Protein AF-A0A6S7H1S4-F1 (afdb_monomer_lite)

Secondary structure (DSSP, 8-state):
------HHHHHHHHHTTSTTHHHHHHHHHHHHHHHHS--EEEEETTEEEEEEEEHHHHHHHHHHHHHH-TTTTTS--HHHHHHHHHHHHHTTSEEESS-SS----SSS-EEEETT----S--------------------PPPHHHHHHHHHHHHHHHHHHHS--S--HHHHHHHHTTTT-SSSS-----HHHHHHHHHHHHHHHHHHHH---HHHHHHHHHHHHHHHHHHHSPPPB-GGG-------SSHHHHHHHHHHHHHHBSS-SS-GGGHHHHHHHHHHHHTT-HHHHHHHHHHHHHHS-HHHHHHHHHHHHHHHHHHHTT--SSTTS-HHHHHHHHHHHHHS---TT--HHHHHHHHHHHHHHHHHHTSPPHHHHHHHHHHHHHHHTT---------S----HHHHHHHHHHHHHHHHHHHHHHHHH-SSS-HHHHHHHHHHHHHH-HHHHHHH-TTS--

InterPro domains:
  IPR000591 DEP domain [PF00610] (37-113)
  IPR000591 DEP domain [PS50186] (33-115)
  IPR000591 DEP domain [SM00049] (33-115)
  IPR008936 Rho GTPase activation protein [SSF48350] (250-321)
  IPR036388 Winged helix-like DNA-binding domain superfamily [G3DSA:1.10.10.10] (14-114)
  IPR036390 Winged helix DNA-binding domain superfamily [SSF46785] (22-115)
  IPR060079 Target of ERK kinase mpk-1-like, C-terminal domain [PF27581] (420-462)

pLDDT: mean 74.38, std 17.85, range [24.88, 97.69]

Radius of gyration: 31.13 Å; chains: 1; bounding box: 79×75×87 Å

Foldseek 3Di:
DDDPDPPVVVVVVVLVPDPCNPVVVLVVLLVQLVVQFDFAWDADPNDIDGRKGFLLSSLVSSLVVQCPDPVRNPDDDSVNSQVVVQVCLVVQQKAFPPDNDDGRDNDRTIIHGRPDDDDDDDDDDDDDDDDDDDPPPPPPPQDPVNLLVLLLVLLLLVLCVLFVDPDDPLVVVVLPPPPPPPDDDPPPPPVQVLVLLVVVLVLLVVVLVPDPDPLVNQLSVLLSLLSVLCNVPNAAFDPPLPLDLPDDSDPLSSLVSSLSRLVGHPAALQGPSCQSSLLRLLVCVVVVVLVSSLSSLLSSLSSGDPSSSSNLLSLLSSLLSCLVVVPANDPPDNRNQRSQVSNLCRHHPDDPSADPVSSSSSSVSCSVCSVPSNDRDPVSVVLSVVQVVCVSVVHPPRPDSDPDDDDDPVVVVVCVVVVVLVVLLVVLVCLVPDPPDDPVRSVVVLVVCCVPPVPSSCVVVVVSDD

Organism: Paramuricea clavata (NCBI:txid317549)

Structure (mmCIF, N/CA/C/O backbone):
data_AF-A0A6S7H1S4-F1
#
_entry.id   AF-A0A6S7H1S4-F1
#
loop_
_atom_site.group_PDB
_atom_site.id
_atom_site.type_symbol
_atom_site.label_atom_id
_atom_site.label_alt_id
_atom_site.label_comp_id
_atom_site.label_asym_id
_atom_site.label_entity_id
_atom_site.label_seq_id
_atom_site.pdbx_PDB_ins_code
_atom_site.Cartn_x
_atom_site.Cartn_y
_atom_site.Cartn_z
_atom_site.occupancy
_atom_site.B_iso_or_equiv
_atom_site.auth_seq_id
_atom_site.auth_comp_id
_atom_site.auth_asym_id
_atom_site.auth_atom_id
_atom_site.pdbx_PDB_model_num
ATOM 1 N N . MET A 1 1 ? -15.633 29.910 57.382 1.00 31.27 1 MET A N 1
ATOM 2 C CA . MET A 1 1 ? -15.256 28.489 57.236 1.00 31.27 1 MET A CA 1
ATOM 3 C C . MET A 1 1 ? -14.964 28.257 55.763 1.00 31.27 1 MET A C 1
ATOM 5 O O . MET A 1 1 ? -15.892 28.040 55.003 1.00 31.27 1 MET A O 1
ATOM 9 N N . ASN A 1 2 ? -13.704 28.421 55.352 1.00 28.58 2 ASN A N 1
ATOM 10 C CA . ASN A 1 2 ? -13.271 28.156 53.980 1.00 28.58 2 ASN A CA 1
ATOM 11 C C . ASN A 1 2 ? -12.694 26.744 53.957 1.00 28.58 2 ASN A C 1
ATOM 13 O O . ASN A 1 2 ? -11.618 26.508 54.503 1.00 28.58 2 ASN A O 1
ATOM 17 N N . THR A 1 3 ? -13.440 25.802 53.391 1.00 30.80 3 THR A N 1
ATOM 18 C CA . THR A 1 3 ? -12.930 24.469 53.067 1.00 30.80 3 THR A CA 1
ATOM 19 C C . THR A 1 3 ? -11.805 24.604 52.035 1.00 30.80 3 THR A C 1
ATOM 21 O O . THR A 1 3 ? -11.976 25.364 51.077 1.00 30.80 3 THR A O 1
ATOM 24 N N . PRO A 1 4 ? -10.663 23.913 52.196 1.00 31.72 4 PRO A N 1
ATOM 25 C CA . PRO A 1 4 ? -9.605 23.946 51.201 1.00 31.72 4 PRO A CA 1
ATOM 26 C C . PRO A 1 4 ? -10.119 23.266 49.932 1.00 31.72 4 PRO A C 1
ATOM 28 O O . PRO A 1 4 ? -10.542 22.113 49.962 1.00 31.72 4 PRO A O 1
ATOM 31 N N . PHE A 1 5 ? -10.122 24.017 48.837 1.00 33.69 5 PHE A N 1
ATOM 32 C CA . PHE A 1 5 ? -10.412 23.525 47.498 1.00 33.69 5 PHE A CA 1
ATOM 33 C C . PHE A 1 5 ? -9.328 22.493 47.144 1.00 33.69 5 PHE A C 1
ATOM 35 O O . PHE A 1 5 ? -8.150 22.839 47.055 1.00 33.69 5 PHE A O 1
ATOM 42 N N . ASP A 1 6 ? -9.710 21.217 47.061 1.00 39.22 6 ASP A N 1
ATOM 43 C CA . ASP A 1 6 ? -8.804 20.091 46.823 1.00 39.22 6 ASP A CA 1
ATOM 44 C C . ASP A 1 6 ? -8.319 20.115 45.366 1.00 39.22 6 ASP A C 1
ATOM 46 O O . ASP A 1 6 ? -8.936 19.539 44.467 1.00 39.22 6 ASP A O 1
ATOM 50 N N . SER A 1 7 ? -7.194 20.795 45.136 1.00 43.09 7 SER A N 1
ATOM 51 C CA . SER A 1 7 ? -6.472 20.872 43.857 1.00 43.09 7 SER A CA 1
ATOM 52 C C . SER A 1 7 ? -6.140 19.496 43.260 1.00 43.09 7 SER A C 1
ATOM 54 O O . SER A 1 7 ? -5.906 19.379 42.056 1.00 43.09 7 SER A O 1
ATOM 56 N N . SER A 1 8 ? -6.193 18.432 44.067 1.00 45.12 8 SER A N 1
ATOM 57 C CA . SER A 1 8 ? -6.012 17.048 43.626 1.00 45.12 8 SER A CA 1
ATOM 58 C C . SER A 1 8 ? -7.204 16.517 42.819 1.00 45.12 8 SER A C 1
ATOM 60 O O . SER A 1 8 ? -7.021 15.645 41.971 1.00 45.12 8 SER A O 1
ATOM 62 N N . GLN A 1 9 ? -8.431 16.997 43.059 1.00 39.00 9 GLN A N 1
ATOM 63 C CA . GLN A 1 9 ? -9.622 16.555 42.314 1.00 39.00 9 GLN A CA 1
ATOM 64 C C . GLN A 1 9 ? -9.704 17.181 40.921 1.00 39.00 9 GLN A C 1
ATOM 66 O O . GLN A 1 9 ? -10.075 16.500 39.965 1.00 39.00 9 GLN A O 1
ATOM 71 N N . GLU A 1 10 ? -9.304 18.443 40.791 1.00 45.53 10 GLU A N 1
ATOM 72 C CA . GLU A 1 10 ? -9.284 19.160 39.514 1.00 45.53 10 GLU A CA 1
ATOM 73 C C . GLU A 1 10 ? -8.187 18.602 38.590 1.00 45.53 10 GLU A C 1
ATOM 75 O O . GLU A 1 10 ? -8.456 18.297 37.429 1.00 45.53 10 GLU A O 1
ATOM 80 N N . TYR A 1 11 ? -7.005 18.302 39.148 1.00 44.09 11 TYR A N 1
ATOM 81 C CA . TYR A 1 11 ? -5.915 17.600 38.456 1.00 44.09 11 TYR A CA 1
ATOM 82 C C . TYR A 1 11 ? -6.306 16.174 38.016 1.00 44.09 11 TYR A C 1
ATOM 84 O O . TYR A 1 11 ? -5.974 15.723 36.920 1.00 44.09 11 TYR A O 1
ATOM 92 N N . ARG A 1 12 ? -7.099 15.456 38.826 1.00 42.56 12 ARG A N 1
ATOM 93 C CA . ARG A 1 12 ? -7.665 14.145 38.447 1.00 42.56 12 ARG A CA 1
ATOM 94 C C . ARG A 1 12 ? -8.682 14.242 37.308 1.00 42.56 12 ARG A C 1
ATOM 96 O O . ARG A 1 12 ? -8.802 13.298 36.527 1.00 42.56 12 ARG A O 1
ATOM 103 N N . ALA A 1 13 ? -9.431 15.339 37.222 1.00 44.25 13 ALA A N 1
ATOM 104 C CA . ALA A 1 13 ? -10.415 15.555 36.166 1.00 44.25 13 ALA A CA 1
ATOM 105 C C . ALA A 1 13 ? -9.758 15.931 34.827 1.00 44.25 13 ALA A C 1
ATOM 107 O O . ALA A 1 13 ? -10.252 15.514 33.779 1.00 44.25 13 ALA A O 1
ATOM 108 N N . THR A 1 14 ? -8.634 16.653 34.850 1.00 47.41 14 THR A N 1
ATOM 109 C CA . THR A 1 14 ? -7.841 16.969 33.651 1.00 47.41 14 THR A CA 1
ATOM 110 C C . THR A 1 14 ? -7.070 15.749 33.141 1.00 47.41 14 THR A C 1
ATOM 112 O O . THR A 1 14 ? -7.186 15.423 31.963 1.00 47.41 14 THR A O 1
ATOM 115 N N . LEU A 1 15 ? -6.424 14.974 34.022 1.00 44.44 15 LEU A N 1
ATOM 116 C CA . LEU A 1 15 ? -5.721 13.731 33.652 1.00 44.44 15 LEU A CA 1
ATOM 117 C C . LEU A 1 15 ? -6.637 12.638 33.076 1.00 44.44 15 LEU A C 1
ATOM 119 O O . LEU A 1 15 ? -6.190 11.814 32.284 1.00 44.44 15 LEU A O 1
ATOM 123 N N . ARG A 1 16 ? -7.922 12.599 33.465 1.00 45.22 16 ARG A N 1
ATOM 124 C CA . ARG A 1 16 ? -8.913 11.677 32.871 1.00 45.22 16 ARG A CA 1
ATOM 125 C C . ARG A 1 16 ? -9.392 12.105 31.482 1.00 45.22 16 ARG A C 1
ATOM 127 O O . ARG A 1 16 ? -9.986 11.285 30.789 1.00 45.22 16 ARG A O 1
ATOM 134 N N . ARG A 1 17 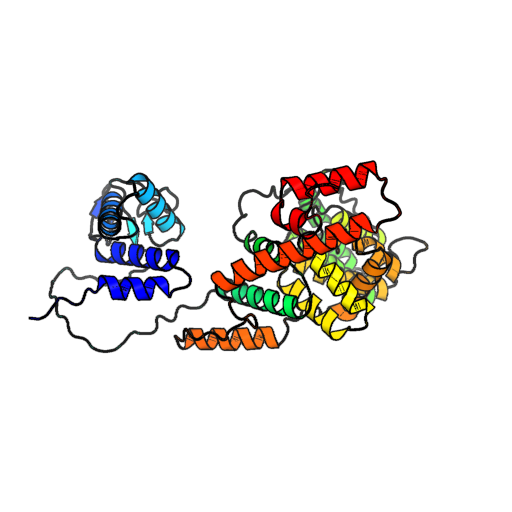? -9.204 13.373 31.103 1.00 47.22 17 ARG A N 1
ATOM 135 C CA . ARG A 1 17 ? -9.656 13.932 29.817 1.00 47.22 17 ARG A CA 1
ATOM 136 C C . ARG A 1 17 ? -8.589 13.871 28.724 1.00 47.22 17 ARG A C 1
ATOM 138 O O . ARG A 1 17 ? -8.938 13.977 27.553 1.00 47.22 17 ARG A O 1
ATOM 145 N N . GLU A 1 18 ? -7.323 13.679 29.078 1.00 47.03 18 GLU A N 1
ATOM 146 C CA . GLU A 1 18 ? -6.232 13.571 28.109 1.00 47.03 18 GLU A CA 1
ATOM 147 C C . GLU A 1 18 ? -6.118 12.142 27.558 1.00 47.03 18 GLU A C 1
ATOM 149 O O . GLU A 1 18 ? -6.022 11.172 28.309 1.00 47.03 18 GLU A O 1
ATOM 154 N N . LYS A 1 19 ? -6.105 12.007 26.224 1.00 43.81 19 LYS A N 1
ATOM 155 C CA . LYS A 1 19 ? -6.028 10.717 25.510 1.00 43.81 19 LYS A CA 1
ATOM 156 C C . LYS A 1 19 ? -4.747 9.910 25.803 1.00 43.81 19 LYS A C 1
ATOM 158 O O . LYS A 1 19 ? -4.710 8.728 25.490 1.00 43.81 19 LYS A O 1
ATOM 163 N N . PHE A 1 20 ? -3.732 10.506 26.442 1.00 57.03 20 PHE A N 1
ATOM 164 C CA . PHE A 1 20 ? -2.416 9.895 26.669 1.00 57.03 20 PHE A CA 1
ATOM 165 C C . PHE A 1 20 ? -1.911 10.098 28.107 1.00 57.03 20 PHE A C 1
ATOM 167 O O . PHE A 1 20 ? -0.898 10.754 28.351 1.00 57.03 20 PHE A O 1
ATOM 174 N N . LYS A 1 21 ? -2.614 9.503 29.079 1.00 63.84 21 LYS A N 1
ATOM 175 C CA . LYS A 1 21 ? -2.286 9.577 30.518 1.00 63.84 21 LYS A CA 1
ATOM 176 C C . LYS A 1 21 ? -0.815 9.247 30.833 1.00 63.84 21 LYS A C 1
ATOM 178 O O . LYS A 1 21 ? -0.208 9.895 31.681 1.00 63.84 21 LYS A O 1
ATOM 183 N N . ALA A 1 22 ? -0.232 8.260 30.149 1.00 64.88 22 ALA A N 1
ATOM 184 C CA . ALA A 1 22 ? 1.168 7.873 30.337 1.00 64.88 22 ALA A CA 1
ATOM 185 C C . ALA A 1 22 ? 2.150 8.983 29.911 1.00 64.88 22 ALA A C 1
ATOM 187 O O . ALA A 1 22 ? 3.121 9.248 30.616 1.00 64.88 22 ALA A O 1
ATOM 188 N N . THR A 1 23 ? 1.862 9.680 28.809 1.00 66.44 23 THR A N 1
ATOM 189 C CA . THR A 1 23 ? 2.679 10.788 28.290 1.00 66.44 23 THR A CA 1
ATOM 190 C C . THR A 1 23 ? 2.616 12.018 29.196 1.00 66.44 23 THR A C 1
ATOM 192 O O . THR A 1 23 ? 3.629 12.683 29.403 1.00 66.44 23 THR A O 1
ATOM 195 N N . ALA A 1 24 ? 1.454 12.303 29.791 1.00 65.69 24 ALA A N 1
ATOM 196 C CA . ALA A 1 24 ? 1.311 13.375 30.778 1.00 65.69 24 ALA A CA 1
ATOM 197 C C . ALA A 1 24 ? 2.173 13.111 32.026 1.00 65.69 24 ALA A C 1
ATOM 199 O O . ALA A 1 24 ? 2.967 13.960 32.429 1.00 65.69 24 ALA A O 1
ATOM 200 N N . ILE A 1 25 ? 2.102 11.890 32.568 1.00 72.44 25 ILE A N 1
ATOM 201 C CA . ILE A 1 25 ? 2.924 11.456 33.709 1.00 72.44 25 ILE A CA 1
ATOM 202 C C . ILE A 1 25 ? 4.421 11.514 33.364 1.00 72.44 25 ILE A C 1
ATOM 204 O O . ILE A 1 25 ? 5.224 11.975 34.173 1.00 72.44 25 ILE A O 1
ATOM 208 N N . TRP A 1 26 ? 4.804 11.087 32.157 1.00 75.94 26 TRP A N 1
ATOM 209 C CA . TRP A 1 26 ? 6.181 11.174 31.664 1.00 75.94 26 TRP A CA 1
ATOM 210 C C . TRP A 1 26 ? 6.705 12.617 31.667 1.00 75.94 26 TRP A C 1
ATOM 212 O O . TRP A 1 26 ? 7.786 12.890 32.192 1.00 75.94 26 TRP A O 1
ATOM 222 N N . ASN A 1 27 ? 5.926 13.557 31.130 1.00 73.56 27 ASN A N 1
ATOM 223 C CA . ASN A 1 27 ? 6.303 14.969 31.079 1.00 73.56 27 ASN A CA 1
ATOM 224 C C . ASN A 1 27 ? 6.413 15.585 32.480 1.00 73.56 27 ASN A C 1
ATOM 226 O O . ASN A 1 27 ? 7.364 16.320 32.758 1.00 73.56 27 ASN A O 1
ATOM 230 N N . ASP A 1 28 ? 5.495 15.244 33.383 1.00 74.06 28 ASP A N 1
ATOM 231 C CA . ASP A 1 28 ? 5.541 15.707 34.768 1.00 74.06 28 ASP A CA 1
ATOM 232 C C . ASP A 1 28 ? 6.766 15.161 35.520 1.00 74.06 28 ASP A C 1
ATOM 234 O O . ASP A 1 28 ? 7.399 15.903 36.272 1.00 74.06 28 ASP A O 1
ATOM 238 N N . MET A 1 29 ? 7.171 13.910 35.270 1.00 77.12 29 MET A N 1
ATOM 239 C CA . MET A 1 29 ? 8.409 13.340 35.821 1.00 77.12 29 MET A CA 1
ATOM 240 C C . MET A 1 29 ? 9.655 14.084 35.337 1.00 77.12 29 MET A C 1
ATOM 242 O O . MET A 1 29 ? 10.529 14.410 36.143 1.00 77.12 29 MET A O 1
ATOM 246 N N . VAL A 1 30 ? 9.738 14.388 34.039 1.00 75.44 30 VAL A N 1
ATOM 247 C CA . VAL A 1 30 ? 10.860 15.143 33.457 1.00 75.44 30 VAL A CA 1
ATOM 248 C C . VAL A 1 30 ? 10.920 16.562 34.031 1.00 75.44 30 VAL A C 1
ATOM 250 O O . VAL A 1 30 ? 11.996 17.039 34.402 1.00 75.44 30 VAL A O 1
ATOM 253 N N . ASN A 1 31 ? 9.773 17.229 34.175 1.00 72.00 31 ASN A N 1
ATOM 254 C CA . ASN A 1 31 ? 9.688 18.562 34.773 1.00 72.00 31 ASN A CA 1
ATOM 255 C C . ASN A 1 31 ? 10.055 18.550 36.262 1.00 72.00 31 ASN A C 1
ATOM 257 O O . ASN A 1 31 ? 10.804 19.414 36.724 1.00 72.00 31 ASN A O 1
ATOM 261 N N . HIS A 1 32 ? 9.590 17.548 37.012 1.00 74.94 32 HIS A N 1
ATOM 262 C CA . HIS A 1 32 ? 9.946 17.386 38.416 1.00 74.94 32 HIS A CA 1
ATOM 263 C C . HIS A 1 32 ? 11.444 17.131 38.593 1.00 74.94 32 HIS A C 1
ATOM 265 O O . HIS A 1 32 ? 12.058 17.704 39.494 1.00 74.94 32 HIS A O 1
ATOM 271 N N . LEU A 1 33 ? 12.045 16.319 37.721 1.00 79.31 33 LEU A N 1
ATOM 272 C CA . LEU A 1 33 ? 13.482 16.065 37.713 1.00 79.31 33 LEU A CA 1
ATOM 273 C C . LEU A 1 33 ? 14.269 17.364 37.476 1.00 79.31 33 LEU A C 1
ATOM 275 O O . LEU A 1 33 ? 15.184 17.670 38.235 1.00 79.31 33 LEU A O 1
ATOM 279 N N . ARG A 1 34 ? 13.877 18.178 36.489 1.00 74.12 34 ARG A N 1
ATOM 280 C CA . ARG A 1 34 ? 14.525 19.472 36.199 1.00 74.12 34 ARG A CA 1
ATOM 281 C C . ARG A 1 34 ? 14.389 20.486 37.339 1.00 74.12 34 ARG A C 1
ATOM 283 O O . ARG A 1 34 ? 15.324 21.234 37.596 1.00 74.12 34 ARG A O 1
ATOM 290 N N . GLY A 1 35 ? 13.239 20.517 38.014 1.00 68.94 35 GLY A N 1
ATOM 291 C CA . GLY A 1 35 ? 12.969 21.469 39.096 1.00 68.94 35 GLY A CA 1
ATOM 292 C C . GLY A 1 35 ? 13.589 21.099 40.448 1.00 68.94 35 GLY A C 1
ATOM 293 O O . GLY A 1 35 ? 13.862 21.990 41.248 1.00 68.94 35 GLY A O 1
ATOM 294 N N . ASN A 1 36 ? 13.809 19.805 40.714 1.00 71.88 36 ASN A N 1
ATOM 295 C CA . ASN A 1 36 ? 14.215 19.318 42.041 1.00 71.88 36 ASN A CA 1
ATOM 296 C C . ASN A 1 36 ? 15.629 18.727 42.095 1.00 71.88 36 ASN A C 1
ATOM 298 O O . ASN A 1 36 ? 16.149 18.498 43.188 1.00 71.88 36 ASN A O 1
ATOM 302 N N . VAL A 1 37 ? 16.275 18.492 40.950 1.00 78.19 37 VAL A N 1
ATOM 303 C CA . VAL A 1 37 ? 17.681 18.079 40.917 1.00 78.19 37 VAL A CA 1
ATOM 304 C C . VAL A 1 37 ? 18.584 19.305 40.977 1.00 78.19 37 VAL A C 1
ATOM 306 O O . VAL A 1 37 ? 18.529 20.202 40.139 1.00 78.19 37 VAL A O 1
ATOM 309 N N . VAL A 1 38 ? 19.456 19.336 41.982 1.00 68.25 38 VAL A N 1
ATOM 310 C CA . VAL A 1 38 ? 20.362 20.461 42.218 1.00 68.25 38 VAL A CA 1
ATOM 311 C C . VAL A 1 38 ? 21.594 20.346 41.315 1.00 68.25 38 VAL A C 1
ATOM 313 O O . VAL A 1 38 ? 22.558 19.645 41.638 1.00 68.25 38 VAL A O 1
ATOM 316 N N . VAL A 1 39 ? 21.583 21.077 40.201 1.00 74.50 39 VAL A N 1
ATOM 317 C CA . VAL A 1 39 ? 22.741 21.201 39.304 1.00 74.50 39 VAL A CA 1
ATOM 318 C C . VAL A 1 39 ? 23.805 22.111 39.919 1.00 74.50 39 VAL A C 1
ATOM 320 O O . VAL A 1 39 ? 23.510 23.202 40.409 1.00 74.50 39 VAL A O 1
ATOM 323 N N . LYS A 1 40 ? 25.057 21.648 39.960 1.00 67.69 40 LYS A N 1
ATOM 324 C CA . LYS A 1 40 ? 26.193 22.389 40.535 1.00 67.69 40 LYS A CA 1
ATOM 325 C C . LYS A 1 40 ? 27.468 22.105 39.751 1.00 67.69 40 LYS A C 1
ATOM 327 O O . LYS A 1 40 ? 27.607 21.050 39.137 1.00 67.69 40 LYS A O 1
ATOM 332 N N . ARG A 1 41 ? 28.450 23.002 39.867 1.00 66.94 41 ARG A N 1
ATOM 333 C CA . ARG A 1 41 ? 29.829 22.708 39.466 1.00 66.94 41 ARG A CA 1
ATOM 334 C C . ARG A 1 41 ? 30.403 21.612 40.357 1.00 66.94 41 ARG A C 1
ATOM 336 O O . ARG A 1 41 ? 30.442 21.766 41.579 1.00 66.94 41 ARG A O 1
ATOM 343 N N . ARG A 1 42 ? 30.877 20.520 39.761 1.00 69.88 42 ARG A N 1
ATOM 344 C CA . ARG A 1 42 ? 31.481 19.392 40.484 1.00 69.88 42 ARG A CA 1
ATOM 345 C C . ARG A 1 42 ? 32.852 19.063 39.910 1.00 69.88 42 ARG A C 1
ATOM 347 O O . ARG A 1 42 ? 33.055 19.075 38.698 1.00 69.88 42 ARG A O 1
ATOM 354 N N . ARG A 1 43 ? 33.812 18.777 40.794 1.00 57.19 43 ARG A N 1
ATOM 355 C CA . ARG A 1 43 ? 35.144 18.293 40.412 1.00 57.19 43 ARG A CA 1
ATOM 356 C C . ARG A 1 43 ? 35.156 16.773 40.476 1.00 57.19 43 ARG A C 1
ATOM 358 O O . ARG A 1 43 ? 34.845 16.202 41.517 1.00 57.19 43 ARG A O 1
ATOM 365 N N . TRP A 1 44 ? 35.548 16.135 39.383 1.00 63.50 44 TRP A N 1
ATOM 366 C CA . TRP A 1 44 ? 35.598 14.685 39.248 1.00 63.50 44 TRP A CA 1
ATOM 367 C C . TRP A 1 44 ? 36.796 14.286 38.379 1.00 63.50 44 TRP A C 1
ATOM 369 O O . TRP A 1 44 ? 37.061 14.929 37.367 1.00 63.50 44 TRP A O 1
ATOM 379 N N . LYS A 1 45 ? 37.579 13.286 38.816 1.00 54.97 45 LYS A N 1
ATOM 380 C CA . LYS A 1 45 ? 38.834 12.834 38.167 1.00 54.97 45 LYS A CA 1
ATOM 381 C C . LYS A 1 45 ? 39.711 13.990 37.645 1.00 54.97 45 LYS A C 1
ATOM 383 O O . LYS A 1 45 ? 40.057 14.056 36.471 1.00 54.97 45 LYS A O 1
ATOM 388 N N . MET A 1 46 ? 40.050 14.932 38.533 1.00 50.34 46 MET A N 1
ATOM 389 C CA . MET A 1 46 ? 40.866 16.133 38.254 1.00 50.34 46 MET A CA 1
ATOM 390 C C . MET A 1 46 ? 40.266 17.171 37.283 1.00 50.34 46 MET A C 1
ATOM 392 O O . MET A 1 46 ? 40.814 18.269 37.205 1.00 50.34 46 MET A O 1
ATOM 396 N N . LYS A 1 47 ? 39.126 16.908 36.635 1.00 56.56 47 LYS A N 1
ATOM 397 C CA . LYS A 1 47 ? 38.405 17.859 35.774 1.00 56.56 47 LYS A CA 1
ATOM 398 C C . LYS A 1 47 ? 37.236 18.496 36.530 1.00 56.56 47 LYS A C 1
ATOM 400 O O . LYS A 1 47 ? 36.689 17.906 37.460 1.00 56.56 47 LYS A O 1
ATOM 405 N N . SER A 1 48 ? 36.899 19.738 36.193 1.00 63.88 48 SER A N 1
ATOM 406 C CA . SER A 1 48 ? 35.707 20.412 36.725 1.00 63.88 48 SER A CA 1
ATOM 407 C C . SER A 1 48 ? 34.642 20.444 35.647 1.00 63.88 48 SER A C 1
ATOM 409 O O . SER A 1 48 ? 34.949 20.817 34.519 1.00 63.88 48 SER A O 1
ATOM 411 N N . TYR A 1 49 ? 33.421 20.082 36.018 1.00 69.06 49 TYR A N 1
ATOM 412 C CA . TYR A 1 49 ? 32.268 20.084 35.134 1.00 69.06 49 TYR A CA 1
ATOM 413 C C . TYR A 1 49 ? 31.188 20.984 35.726 1.00 69.06 49 TYR A C 1
ATOM 415 O O . TYR A 1 49 ? 30.872 20.876 36.915 1.00 69.06 49 TYR A O 1
ATOM 423 N N . ASP A 1 50 ? 30.673 21.896 34.909 1.00 64.00 50 ASP A N 1
ATOM 424 C CA . ASP A 1 50 ? 29.601 22.824 35.264 1.00 64.00 50 ASP A CA 1
ATOM 425 C C . ASP A 1 50 ? 28.231 22.210 34.906 1.00 64.00 50 ASP A C 1
ATOM 427 O O . ASP A 1 50 ? 28.139 21.342 34.037 1.00 64.00 50 ASP A O 1
ATOM 431 N N . ASP A 1 51 ? 27.172 22.616 35.613 1.00 71.62 51 ASP A N 1
ATOM 432 C CA . ASP A 1 51 ? 25.780 22.173 35.390 1.00 71.62 51 ASP A CA 1
ATOM 433 C C . ASP A 1 51 ? 25.554 20.655 35.448 1.00 71.62 51 ASP A C 1
ATOM 435 O O . ASP A 1 51 ? 24.794 20.079 34.668 1.00 71.62 51 ASP A O 1
ATOM 439 N N . CYS A 1 52 ? 26.227 19.996 36.395 1.00 77.69 52 CYS A N 1
ATOM 440 C CA . CYS A 1 52 ? 26.185 18.547 36.554 1.00 77.69 52 CYS A CA 1
ATOM 441 C C . CYS A 1 52 ? 25.512 18.126 37.867 1.00 77.69 52 CYS A C 1
ATOM 443 O O . CYS A 1 52 ? 25.618 18.791 38.906 1.00 77.69 52 CYS A O 1
ATOM 445 N N . PHE A 1 53 ? 24.871 16.965 37.838 1.00 82.69 53 PHE A N 1
ATOM 446 C CA . PHE A 1 53 ? 24.276 16.304 38.998 1.00 82.69 53 PHE A CA 1
ATOM 447 C C . PHE A 1 53 ? 24.664 14.821 39.026 1.00 82.69 53 PHE A C 1
ATOM 449 O O . PHE A 1 53 ? 25.134 14.275 38.027 1.00 82.69 53 PHE A O 1
ATOM 456 N N . GLN A 1 54 ? 24.522 14.172 40.182 1.00 82.56 54 GLN A N 1
ATOM 457 C CA . GLN A 1 54 ? 24.831 12.742 40.318 1.00 82.56 54 GLN A CA 1
ATOM 458 C C . GLN A 1 54 ? 23.637 11.869 39.927 1.00 82.56 54 GLN A C 1
ATOM 460 O O . GLN A 1 54 ? 22.491 12.219 40.212 1.00 82.56 54 GLN A O 1
ATOM 465 N N . GLY A 1 55 ? 23.893 10.692 39.350 1.00 81.44 55 GLY A N 1
ATOM 466 C CA . GLY A 1 55 ? 22.834 9.726 39.030 1.00 81.44 55 GLY A CA 1
ATOM 467 C C . GLY A 1 55 ? 21.962 9.359 40.243 1.00 81.44 55 GLY A C 1
ATOM 468 O O . GLY A 1 55 ? 20.739 9.259 40.131 1.00 81.44 55 GLY A O 1
ATOM 469 N N . SER A 1 56 ? 22.565 9.284 41.433 1.00 81.56 56 SER A N 1
ATOM 470 C CA . SER A 1 56 ? 21.857 9.048 42.699 1.00 81.56 56 SER A CA 1
ATOM 471 C C . SER A 1 56 ? 20.881 10.170 43.095 1.00 81.56 56 SER A C 1
ATOM 473 O O . SER A 1 56 ? 19.846 9.899 43.714 1.00 81.56 56 SER A O 1
ATOM 475 N N . GLU A 1 57 ? 21.170 11.422 42.725 1.00 78.88 57 GLU A N 1
ATOM 476 C CA . GLU A 1 57 ? 20.323 12.593 42.995 1.00 78.88 57 GLU A CA 1
ATOM 477 C C . GLU A 1 57 ? 19.112 12.625 42.062 1.00 78.88 57 GLU A C 1
ATOM 479 O O . GLU A 1 57 ? 18.002 12.906 42.514 1.00 78.88 57 GLU A O 1
ATOM 484 N N . ALA A 1 58 ? 19.301 12.254 40.793 1.00 83.38 58 ALA A N 1
ATOM 485 C CA . ALA A 1 58 ? 18.205 12.105 39.839 1.00 83.38 58 ALA A CA 1
ATOM 486 C C . ALA A 1 58 ? 17.204 11.032 40.278 1.00 83.38 58 ALA A C 1
ATOM 488 O O . ALA A 1 58 ? 15.997 11.271 40.299 1.00 83.38 58 ALA A O 1
ATOM 489 N N . ILE A 1 59 ? 17.706 9.875 40.713 1.00 83.19 59 ILE A N 1
ATOM 490 C CA . ILE A 1 59 ? 16.852 8.798 41.222 1.00 83.19 59 ILE A CA 1
ATOM 491 C C . ILE A 1 59 ? 16.112 9.230 42.487 1.00 83.19 59 ILE A C 1
ATOM 493 O O . ILE A 1 59 ? 14.925 8.949 42.622 1.00 83.19 59 ILE A O 1
ATOM 497 N N . THR A 1 60 ? 16.773 9.947 43.397 1.00 81.62 60 THR A N 1
ATOM 498 C CA . THR A 1 60 ? 16.133 10.424 44.633 1.00 81.62 60 THR A CA 1
ATOM 499 C C . THR A 1 60 ? 15.023 11.440 44.339 1.00 81.62 60 THR A C 1
ATOM 501 O O . THR A 1 60 ? 13.955 11.370 44.946 1.00 81.62 60 THR A O 1
ATOM 504 N N . ALA A 1 61 ? 15.221 12.336 43.367 1.00 81.56 61 ALA A N 1
ATOM 505 C CA . ALA A 1 61 ? 14.189 13.277 42.930 1.00 81.56 61 ALA A CA 1
ATOM 506 C C . ALA A 1 61 ? 12.970 12.560 42.320 1.00 81.56 61 ALA A C 1
ATOM 508 O O . ALA A 1 61 ? 11.833 12.857 42.685 1.00 81.56 61 ALA A O 1
ATOM 509 N N . LEU A 1 62 ? 13.186 11.563 41.456 1.00 83.44 62 LEU A N 1
ATOM 510 C CA . LEU A 1 62 ? 12.088 10.771 40.886 1.00 83.44 62 LEU A CA 1
ATOM 511 C C . LEU A 1 62 ? 11.383 9.915 41.938 1.00 83.44 62 LEU A C 1
ATOM 513 O O . LEU A 1 62 ? 10.166 9.758 41.892 1.00 83.44 62 LEU A O 1
ATOM 517 N N . GLN A 1 63 ? 12.122 9.395 42.916 1.00 83.31 63 GLN A N 1
ATOM 518 C CA . GLN A 1 63 ? 11.548 8.615 44.005 1.00 83.31 63 GLN A CA 1
ATOM 519 C C . GLN A 1 63 ? 10.599 9.468 44.858 1.00 83.31 63 GLN A C 1
ATOM 521 O O . GLN A 1 63 ? 9.511 9.008 45.203 1.00 83.31 63 GLN A O 1
ATOM 526 N N . ASN A 1 64 ? 10.949 10.730 45.115 1.00 80.00 64 ASN A N 1
ATOM 527 C CA . ASN A 1 64 ? 10.080 11.681 45.813 1.00 80.00 64 ASN A CA 1
ATOM 528 C C . ASN A 1 64 ? 8.823 12.038 44.996 1.00 80.00 64 ASN A C 1
ATOM 530 O O . ASN A 1 64 ? 7.724 12.122 45.553 1.00 80.00 64 ASN A O 1
ATOM 534 N N . TYR A 1 65 ? 8.951 12.192 43.674 1.00 79.50 65 TYR A N 1
ATOM 535 C CA . TYR A 1 65 ? 7.801 12.381 42.781 1.00 79.50 65 TYR A CA 1
ATOM 536 C C . TYR A 1 65 ? 6.852 11.181 42.812 1.00 79.50 65 TYR A C 1
ATOM 538 O O . TYR A 1 65 ? 5.655 11.321 43.036 1.00 79.50 65 TYR A O 1
ATOM 546 N N . VAL A 1 66 ? 7.389 9.973 42.662 1.00 81.31 66 VAL A N 1
ATOM 547 C CA . VAL A 1 66 ? 6.587 8.748 42.639 1.00 81.31 66 VAL A CA 1
ATOM 548 C C . VAL A 1 66 ? 5.882 8.500 43.974 1.00 81.31 66 VAL A C 1
ATOM 550 O O . VAL A 1 66 ? 4.722 8.093 43.991 1.00 81.31 66 VAL A O 1
ATOM 553 N N . GLN A 1 67 ? 6.538 8.795 45.099 1.00 78.00 67 GLN A N 1
ATOM 554 C CA . GLN A 1 67 ? 5.932 8.668 46.428 1.00 78.00 67 GLN A CA 1
ATOM 555 C C . GLN A 1 67 ? 4.833 9.704 46.695 1.00 78.00 67 GLN A C 1
ATOM 557 O O . GLN A 1 67 ? 3.922 9.435 47.482 1.00 78.00 67 GLN A O 1
ATOM 562 N N . SER A 1 68 ? 4.910 10.874 46.056 1.00 71.94 68 SER A N 1
ATOM 563 C CA . SER A 1 68 ? 3.890 11.923 46.158 1.00 71.94 68 SER A CA 1
ATOM 564 C C . SER A 1 68 ? 2.752 11.756 45.145 1.00 71.94 68 SER A C 1
ATOM 566 O O . SER A 1 68 ? 1.665 12.288 45.368 1.00 71.94 68 SER A O 1
ATOM 568 N N . HIS A 1 69 ? 2.950 10.972 44.080 1.00 72.38 69 HIS A N 1
ATOM 569 C CA . HIS A 1 69 ? 1.947 10.766 43.043 1.00 72.38 69 HIS A CA 1
ATOM 570 C C . HIS A 1 69 ? 0.923 9.675 43.436 1.00 72.38 69 HIS A C 1
ATOM 572 O O . HIS A 1 69 ? 1.297 8.511 43.609 1.00 72.38 69 HIS A O 1
ATOM 578 N N . PRO A 1 70 ? -0.386 9.992 43.533 1.00 63.75 70 PRO A N 1
ATOM 579 C CA . PRO A 1 70 ? -1.401 9.066 44.047 1.00 63.75 70 PRO A CA 1
ATOM 580 C C . PRO A 1 70 ? -1.549 7.773 43.229 1.00 63.75 70 PRO A C 1
ATOM 582 O O . PRO A 1 70 ? -1.881 6.743 43.807 1.00 63.75 70 PRO A O 1
ATOM 585 N N . ASP A 1 71 ? -1.249 7.805 41.926 1.00 66.12 71 ASP A N 1
ATOM 586 C CA . ASP A 1 71 ? -1.347 6.631 41.040 1.00 66.12 71 ASP A CA 1
ATOM 587 C C . ASP A 1 71 ? -0.069 5.761 41.006 1.00 66.12 71 ASP A C 1
ATOM 589 O O . ASP A 1 71 ? -0.100 4.664 40.458 1.00 66.12 71 ASP A O 1
ATOM 593 N N . LEU A 1 72 ? 1.059 6.226 41.565 1.00 67.88 72 LEU A N 1
ATOM 594 C CA . LEU A 1 72 ? 2.369 5.550 41.460 1.00 67.88 72 LEU A CA 1
ATOM 595 C C . LEU A 1 72 ? 2.978 5.172 42.822 1.00 67.88 72 LEU A C 1
ATOM 597 O O . LEU A 1 72 ? 4.014 4.509 42.889 1.00 67.88 72 LEU A O 1
ATOM 601 N N . ARG A 1 73 ? 2.310 5.554 43.915 1.00 61.72 73 ARG A N 1
ATOM 602 C CA . ARG A 1 73 ? 2.798 5.494 45.302 1.00 61.72 73 ARG A CA 1
ATOM 603 C C . ARG A 1 73 ? 3.184 4.097 45.810 1.00 61.72 73 ARG A C 1
ATOM 605 O O . ARG A 1 73 ? 3.853 4.000 46.836 1.00 61.72 73 ARG A O 1
ATOM 612 N N . HIS A 1 74 ? 2.764 3.022 45.140 1.00 56.59 74 HIS A N 1
ATOM 613 C CA . HIS A 1 74 ? 2.791 1.671 45.712 1.00 56.59 74 HIS A CA 1
ATOM 614 C C . HIS A 1 74 ? 3.701 0.650 45.011 1.00 56.59 74 HIS A C 1
ATOM 616 O O . HIS A 1 74 ? 3.777 -0.473 45.500 1.00 56.59 74 HIS A O 1
ATOM 622 N N . SER A 1 75 ? 4.406 0.979 43.920 1.00 56.94 75 SER A N 1
ATOM 623 C CA . SER A 1 75 ? 5.005 -0.088 43.088 1.00 56.94 75 SER A CA 1
ATOM 624 C C . SER A 1 75 ? 6.373 0.172 42.452 1.00 56.94 75 SER A C 1
ATOM 626 O O . SER A 1 75 ? 6.815 -0.667 41.669 1.00 56.94 75 SER A O 1
ATOM 628 N N . VAL A 1 76 ? 7.080 1.262 42.772 1.00 71.38 76 VAL A N 1
ATOM 629 C CA . VAL A 1 76 ? 8.326 1.590 42.051 1.00 71.38 76 VAL A CA 1
ATOM 630 C C . VAL A 1 76 ? 9.578 1.394 42.908 1.00 71.38 76 VAL A C 1
ATOM 632 O O . VAL A 1 76 ? 9.844 2.126 43.862 1.00 71.38 76 VAL A O 1
ATOM 635 N N . SER A 1 77 ? 10.374 0.399 42.529 1.00 78.44 77 SER A N 1
ATOM 636 C CA . SER A 1 77 ? 11.712 0.129 43.050 1.00 78.44 77 SER A CA 1
ATOM 637 C C . SER A 1 77 ? 12.753 1.102 42.486 1.00 78.44 77 SER A C 1
ATOM 639 O O . SER A 1 77 ? 12.622 1.640 41.385 1.00 78.44 77 SER A O 1
ATOM 641 N N . ARG A 1 78 ? 13.859 1.275 43.216 1.00 78.81 78 ARG A N 1
ATOM 642 C CA . ARG A 1 78 ? 14.995 2.102 42.780 1.00 78.81 78 ARG A CA 1
ATOM 643 C C . ARG A 1 78 ? 15.614 1.607 41.459 1.00 78.81 78 ARG A C 1
ATOM 645 O O . ARG A 1 78 ? 16.059 2.413 40.650 1.00 78.81 78 ARG A O 1
ATOM 652 N N . ALA A 1 79 ? 15.548 0.298 41.197 1.00 77.88 79 ALA A N 1
ATOM 653 C CA . ALA A 1 79 ? 15.966 -0.306 39.931 1.00 77.88 79 ALA A CA 1
ATOM 654 C C . ALA A 1 79 ? 15.064 0.098 38.748 1.00 77.88 79 ALA A C 1
ATOM 656 O O . ALA A 1 79 ? 15.566 0.378 37.664 1.00 77.88 79 ALA A O 1
ATOM 657 N N . GLN A 1 80 ? 13.748 0.211 38.951 1.00 79.88 80 GLN A N 1
ATOM 658 C CA . GLN A 1 80 ? 12.834 0.704 37.911 1.00 79.88 80 GLN A CA 1
ATOM 659 C C . GLN A 1 80 ? 13.069 2.189 37.607 1.00 79.88 80 GLN A C 1
ATOM 661 O O . GLN A 1 80 ? 13.041 2.584 36.446 1.00 79.88 80 GLN A O 1
ATOM 666 N N . LEU A 1 81 ? 13.381 3.003 38.622 1.00 83.44 81 LEU A N 1
ATOM 667 C CA . LEU A 1 81 ? 13.780 4.403 38.415 1.00 83.44 81 LEU A CA 1
ATOM 668 C C . LEU A 1 81 ? 15.117 4.522 37.678 1.00 83.44 81 LEU A C 1
ATOM 670 O O . LEU A 1 81 ? 15.282 5.417 36.855 1.00 83.44 81 LEU A O 1
ATOM 674 N N . ARG A 1 82 ? 16.054 3.601 37.924 1.00 84.19 82 ARG A N 1
ATOM 675 C CA . ARG A 1 82 ? 17.298 3.511 37.154 1.00 84.19 82 ARG A CA 1
ATOM 676 C C . ARG A 1 82 ? 17.020 3.217 35.678 1.00 84.19 82 ARG A C 1
ATOM 678 O O . ARG A 1 82 ? 17.577 3.901 34.827 1.00 84.19 82 ARG A O 1
ATOM 685 N N . ASN A 1 83 ? 16.134 2.266 35.377 1.00 83.06 83 ASN A N 1
ATOM 686 C CA . ASN A 1 83 ? 15.723 1.974 33.999 1.00 83.06 83 ASN A CA 1
ATOM 687 C C . ASN A 1 83 ? 15.008 3.170 33.356 1.00 83.06 83 ASN A C 1
ATOM 689 O O . ASN A 1 83 ? 15.235 3.473 32.193 1.00 83.06 83 ASN A O 1
ATOM 693 N N . LEU A 1 84 ? 14.201 3.912 34.114 1.00 84.06 84 LEU A N 1
ATOM 694 C CA . LEU A 1 84 ? 13.596 5.148 33.619 1.00 84.06 84 LEU A CA 1
ATOM 695 C C . LEU A 1 84 ? 14.661 6.203 33.268 1.00 84.06 84 LEU A C 1
ATOM 697 O O . LEU A 1 84 ? 14.618 6.794 32.191 1.00 84.06 84 LEU A O 1
ATOM 701 N N . CYS A 1 85 ? 15.660 6.394 34.133 1.00 82.06 85 CYS A N 1
ATOM 702 C CA . CYS A 1 85 ? 16.793 7.273 33.850 1.00 82.06 85 CYS A CA 1
ATOM 703 C C . CYS A 1 85 ? 17.635 6.791 32.656 1.00 82.06 85 CYS A C 1
ATOM 705 O O . CYS A 1 85 ? 18.138 7.625 31.907 1.00 82.06 85 CYS A O 1
ATOM 707 N N . GLN A 1 86 ? 17.752 5.476 32.433 1.00 82.38 86 GLN A N 1
ATOM 708 C CA . GLN A 1 86 ? 18.355 4.916 31.217 1.00 82.38 86 GLN A CA 1
ATOM 709 C C . GLN A 1 86 ? 17.599 5.385 29.971 1.00 82.38 86 GLN A C 1
ATOM 711 O O . GLN A 1 86 ? 18.218 5.862 29.022 1.00 82.38 86 GLN A O 1
ATOM 716 N N . ILE A 1 87 ? 16.266 5.312 29.987 1.00 78.88 87 ILE A N 1
ATOM 717 C CA . ILE A 1 87 ? 15.441 5.782 28.867 1.00 78.88 87 ILE A CA 1
ATOM 718 C C . ILE A 1 87 ? 15.612 7.299 28.687 1.00 78.88 87 ILE A C 1
ATOM 720 O O . ILE A 1 87 ? 15.708 7.772 27.557 1.00 78.88 87 ILE A O 1
ATOM 724 N N . PHE A 1 88 ? 15.736 8.079 29.768 1.00 81.81 88 PHE A N 1
ATOM 725 C CA . PHE A 1 88 ? 16.044 9.512 29.666 1.00 81.81 88 PHE A CA 1
ATOM 726 C C . PHE A 1 88 ? 17.402 9.791 29.008 1.00 81.81 88 PHE A C 1
ATOM 728 O O . PHE A 1 88 ? 17.522 10.777 28.279 1.00 81.81 88 PHE A O 1
ATOM 735 N N . VAL A 1 89 ? 18.406 8.935 29.218 1.00 80.44 89 VAL A N 1
ATOM 736 C CA . VAL A 1 89 ? 19.695 9.025 28.514 1.00 80.44 89 VAL A CA 1
ATOM 737 C C . VAL A 1 89 ? 19.540 8.657 27.035 1.00 80.44 89 VAL A C 1
ATOM 739 O O . VAL A 1 89 ? 19.981 9.408 26.167 1.00 80.44 89 VAL A O 1
ATOM 742 N N . GLN A 1 90 ? 18.842 7.561 26.723 1.00 75.00 90 GLN A N 1
ATOM 743 C CA . GLN A 1 90 ? 18.584 7.126 25.340 1.00 75.00 90 GLN A CA 1
ATOM 744 C C . GLN A 1 90 ? 17.801 8.170 24.531 1.00 75.00 90 GLN A C 1
ATOM 746 O O . GLN A 1 90 ? 18.119 8.435 23.374 1.00 75.00 90 GLN A O 1
ATOM 751 N N . LYS A 1 91 ? 16.808 8.818 25.151 1.00 71.69 91 LYS A N 1
ATOM 752 C CA . LYS A 1 91 ? 16.007 9.895 24.547 1.00 71.69 91 LYS A CA 1
ATOM 753 C C . LYS A 1 91 ? 16.711 11.263 24.570 1.00 71.69 91 LYS A C 1
ATOM 755 O O . LYS A 1 91 ? 16.074 12.262 24.253 1.00 71.69 91 LYS A O 1
ATOM 760 N N . ARG A 1 92 ? 17.998 11.322 24.946 1.00 75.44 92 ARG A N 1
ATOM 761 C CA . ARG A 1 92 ? 18.819 12.546 25.049 1.00 75.44 92 ARG A CA 1
ATOM 762 C C . ARG A 1 92 ? 18.221 13.647 25.932 1.00 75.44 92 ARG A C 1
ATOM 764 O O . ARG A 1 92 ? 18.486 14.822 25.728 1.00 75.44 92 ARG A O 1
ATOM 771 N N . ILE A 1 93 ? 17.447 13.284 26.950 1.00 77.62 93 ILE A N 1
ATOM 772 C CA . ILE A 1 93 ? 17.003 14.224 27.992 1.00 77.62 93 ILE A CA 1
ATOM 773 C C . ILE A 1 93 ? 18.152 14.461 28.982 1.00 77.62 93 ILE A C 1
ATOM 775 O O . ILE A 1 93 ? 18.361 15.586 29.450 1.00 77.62 93 ILE A O 1
ATOM 779 N N . LEU A 1 94 ? 18.901 13.394 29.277 1.00 81.00 94 LEU A N 1
ATOM 780 C CA . LEU A 1 94 ? 20.119 13.396 30.080 1.00 81.00 94 LEU A CA 1
ATOM 781 C C . LEU A 1 94 ? 21.310 12.962 29.224 1.00 81.00 94 LEU A C 1
ATOM 783 O O . LEU A 1 94 ? 21.189 12.066 28.397 1.00 81.00 94 LEU A O 1
ATOM 787 N N . GLU A 1 95 ? 22.479 13.536 29.469 1.00 81.06 95 GLU A N 1
ATOM 788 C CA . GLU A 1 95 ? 23.740 13.100 28.866 1.00 81.06 95 GLU A CA 1
ATOM 789 C C . GLU A 1 95 ? 24.759 12.825 29.971 1.00 81.06 95 GLU A C 1
ATOM 791 O O . GLU A 1 95 ? 24.849 13.576 30.950 1.00 81.06 95 GLU A O 1
ATOM 796 N N . SER A 1 96 ? 25.519 11.734 29.840 1.00 80.56 96 SER A N 1
ATOM 797 C CA . SER A 1 96 ? 26.640 11.484 30.741 1.00 80.56 96 SER A CA 1
ATOM 798 C C . SER A 1 96 ? 27.817 12.376 30.371 1.00 80.56 96 SER A C 1
ATOM 800 O O . SER A 1 96 ? 28.187 12.521 29.212 1.00 80.56 96 SER A O 1
ATOM 802 N N . VAL A 1 97 ? 28.434 12.950 31.395 1.00 74.69 97 VAL A N 1
ATOM 803 C CA . VAL A 1 97 ? 29.531 13.910 31.253 1.00 74.69 97 VAL A CA 1
ATOM 804 C C . VAL A 1 97 ? 30.867 13.221 30.917 1.00 74.69 97 VAL A C 1
ATOM 806 O O . VAL A 1 97 ? 31.806 13.876 30.464 1.00 74.69 97 VAL A O 1
ATOM 809 N N . GLU A 1 98 ? 30.968 11.908 31.151 1.00 63.81 98 GLU A N 1
ATOM 810 C CA . GLU A 1 98 ? 32.173 11.107 30.888 1.00 63.81 98 GLU A CA 1
ATOM 811 C C . GLU A 1 98 ? 32.088 10.331 29.562 1.00 63.81 98 GLU A C 1
ATOM 813 O O . GLU A 1 98 ? 33.028 10.415 28.774 1.00 63.81 98 GLU A O 1
ATOM 818 N N . ASP A 1 99 ? 30.968 9.639 29.296 1.00 63.22 99 ASP A N 1
ATOM 819 C CA . ASP A 1 99 ? 30.812 8.733 28.147 1.00 63.22 99 ASP A CA 1
ATOM 820 C C . ASP A 1 99 ? 29.487 8.981 27.408 1.00 63.22 99 ASP A C 1
ATOM 822 O O . ASP A 1 99 ? 28.411 8.744 27.951 1.00 63.22 99 ASP A O 1
ATOM 826 N N . GLN A 1 100 ? 29.5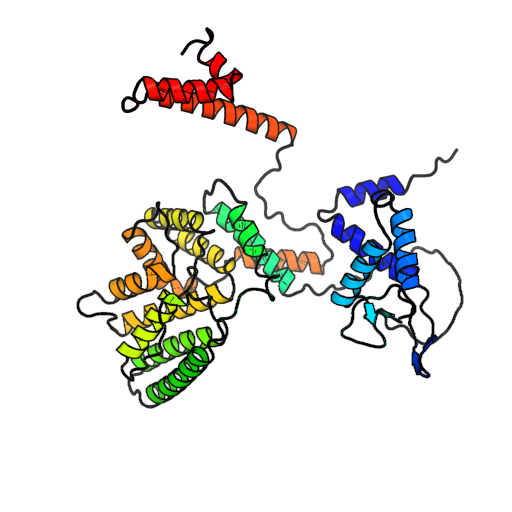32 9.364 26.129 1.00 57.66 100 GLN A N 1
ATOM 827 C CA . GLN A 1 100 ? 28.314 9.541 25.313 1.00 57.66 100 GLN A CA 1
ATOM 828 C C . GLN A 1 100 ? 27.583 8.221 24.988 1.00 57.66 100 GLN A C 1
ATOM 830 O O . GLN A 1 100 ? 26.475 8.248 24.456 1.00 57.66 100 GLN A O 1
ATOM 835 N N . LYS A 1 101 ? 28.191 7.065 25.291 1.00 54.69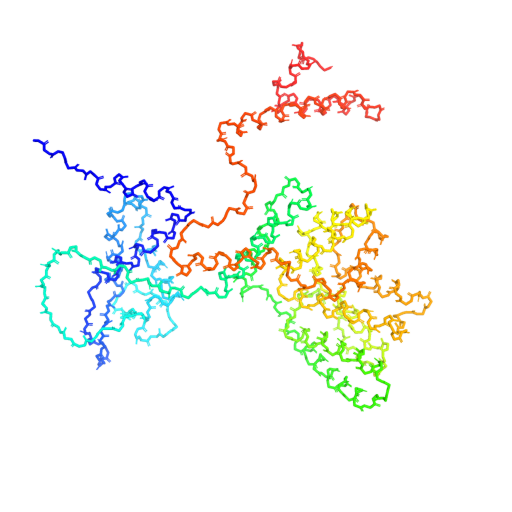 101 LYS A N 1
ATOM 836 C CA . LYS A 1 101 ? 27.656 5.718 25.032 1.00 54.69 101 LYS A CA 1
ATOM 837 C C . LYS A 1 101 ? 27.890 4.788 26.226 1.00 54.69 101 LYS A C 1
ATOM 839 O O . LYS A 1 101 ? 28.735 3.899 26.169 1.00 54.69 101 LYS A O 1
ATOM 844 N N . GLY A 1 102 ? 27.159 5.002 27.313 1.00 63.44 102 GLY A N 1
ATOM 845 C CA . GLY A 1 102 ? 27.184 4.109 28.469 1.00 63.44 102 GLY A CA 1
ATOM 846 C C . GLY A 1 102 ? 25.856 4.105 29.211 1.00 63.44 102 GLY A C 1
ATOM 847 O O . GLY A 1 102 ? 25.091 5.067 29.129 1.00 63.44 102 GLY A O 1
ATOM 848 N N . ASP A 1 103 ? 25.603 3.024 29.945 1.00 75.31 103 ASP A N 1
ATOM 849 C CA . ASP A 1 103 ? 24.400 2.893 30.757 1.00 75.31 103 ASP A CA 1
ATOM 850 C C . ASP A 1 103 ? 24.362 3.907 31.905 1.00 75.31 103 ASP A C 1
ATOM 852 O O . ASP A 1 103 ? 25.377 4.379 32.431 1.00 75.31 103 ASP A O 1
ATOM 856 N N . PHE A 1 104 ? 23.146 4.246 32.308 1.00 82.19 104 PHE A N 1
ATOM 857 C CA . PHE A 1 104 ? 22.845 5.040 33.471 1.00 82.19 104 PHE A CA 1
ATOM 858 C C . PHE A 1 104 ? 23.235 4.284 34.750 1.00 82.19 104 PHE A C 1
ATOM 860 O O . PHE A 1 104 ? 22.830 3.140 34.999 1.00 82.19 104 PHE A O 1
ATOM 867 N N . GLU A 1 105 ? 23.998 4.950 35.610 1.00 80.25 105 GLU A N 1
ATOM 868 C CA . GLU A 1 105 ? 24.505 4.415 36.867 1.00 80.25 105 GLU A CA 1
ATOM 869 C C . GLU A 1 105 ? 23.894 5.166 38.056 1.00 80.25 105 GLU A C 1
ATOM 871 O O . GLU A 1 105 ? 24.038 6.383 38.200 1.00 80.25 105 GLU A O 1
ATOM 876 N N . ASP A 1 106 ? 23.243 4.415 38.950 1.00 77.62 106 ASP A N 1
ATOM 877 C CA . ASP A 1 106 ? 22.745 4.899 40.244 1.00 77.62 106 ASP A CA 1
ATOM 878 C C . ASP A 1 106 ? 23.905 5.061 41.238 1.00 77.62 106 ASP A C 1
ATOM 880 O O . ASP A 1 106 ? 24.094 4.267 42.158 1.00 77.62 106 ASP A O 1
ATOM 884 N N . GLY A 1 107 ? 24.743 6.065 40.995 1.00 76.06 107 GLY A N 1
ATOM 885 C CA . GLY A 1 107 ? 25.965 6.283 41.756 1.00 76.06 107 GLY A CA 1
ATOM 886 C C . GLY A 1 107 ? 26.510 7.697 41.607 1.00 76.06 107 GLY A C 1
ATOM 887 O O . GLY A 1 107 ? 25.774 8.658 41.385 1.00 76.06 107 GLY A O 1
ATOM 888 N N . SER A 1 108 ? 27.828 7.830 41.737 1.00 75.06 108 SER A N 1
ATOM 889 C CA . SER A 1 108 ? 28.530 9.117 41.679 1.00 75.06 108 SER A CA 1
ATOM 890 C C . SER A 1 108 ? 28.796 9.626 40.259 1.00 75.06 108 SER A C 1
ATOM 892 O O . SER A 1 108 ? 29.412 10.684 40.116 1.00 75.06 108 SER A O 1
ATOM 894 N N . LYS A 1 109 ? 28.369 8.891 39.222 1.00 81.75 109 LYS A N 1
ATOM 895 C CA . LYS A 1 109 ? 28.529 9.297 37.821 1.00 81.75 109 LYS A CA 1
ATOM 896 C C . LYS A 1 109 ? 27.747 10.584 37.560 1.00 81.75 109 LYS A C 1
ATOM 898 O O . LYS A 1 109 ? 26.652 10.779 38.096 1.00 81.75 109 LYS A O 1
ATOM 903 N N . LEU A 1 110 ? 28.358 11.481 36.789 1.00 81.94 110 LEU A N 1
ATOM 904 C CA . LEU A 1 110 ? 27.827 12.815 36.531 1.00 81.94 110 LEU A CA 1
ATOM 905 C C . LEU A 1 110 ? 27.017 12.844 35.236 1.00 81.94 110 LEU A C 1
ATOM 907 O O . LEU A 1 110 ? 27.460 12.344 34.198 1.00 81.94 110 LEU A O 1
ATOM 911 N N . TYR A 1 111 ? 25.856 13.483 35.319 1.00 82.31 111 TYR A N 1
ATOM 912 C CA . TYR A 1 111 ? 24.935 13.708 34.212 1.00 82.31 111 TYR A CA 1
ATOM 913 C C . TYR A 1 111 ? 24.597 15.193 34.103 1.00 82.31 111 TYR A C 1
ATOM 915 O O . TYR A 1 111 ? 24.681 15.936 35.087 1.00 82.31 111 TYR A O 1
ATOM 923 N N . ARG A 1 112 ? 24.200 15.613 32.903 1.00 82.12 112 ARG A N 1
ATOM 924 C CA . ARG A 1 112 ? 23.695 16.958 32.616 1.00 82.12 112 ARG A CA 1
ATOM 925 C C . ARG A 1 112 ? 22.436 16.897 31.756 1.00 82.12 112 ARG A C 1
ATOM 927 O O . ARG A 1 112 ? 22.213 15.914 31.055 1.00 82.12 112 ARG A O 1
ATOM 934 N N . PHE A 1 113 ? 21.620 17.944 31.808 1.00 80.31 113 PHE A N 1
ATOM 935 C CA . PHE A 1 113 ? 20.470 18.093 30.912 1.00 80.31 113 PHE A CA 1
ATOM 936 C C . PHE A 1 113 ? 20.930 18.641 29.554 1.00 80.31 113 PHE A C 1
ATOM 938 O O . PHE A 1 113 ? 21.749 19.558 29.519 1.00 80.31 113 PHE A O 1
ATOM 945 N N . VAL A 1 114 ? 20.404 18.097 28.454 1.00 70.88 114 VAL A N 1
ATOM 946 C CA . VAL A 1 114 ? 20.854 18.424 27.082 1.00 70.88 114 VAL A CA 1
ATOM 947 C C . VAL A 1 114 ? 20.260 19.744 26.551 1.00 70.88 114 VAL A C 1
ATOM 949 O O . VAL A 1 114 ? 20.906 20.415 25.754 1.00 70.88 114 VAL A O 1
ATOM 952 N N . ASP A 1 115 ? 19.110 20.191 27.075 1.00 58.03 115 ASP A N 1
ATOM 953 C CA . ASP A 1 115 ? 18.337 21.327 26.526 1.00 58.03 115 ASP A CA 1
ATOM 954 C C . ASP A 1 115 ? 18.232 22.566 27.443 1.00 58.03 115 ASP A C 1
ATOM 956 O O . ASP A 1 115 ? 17.255 23.314 27.371 1.00 58.03 115 ASP A O 1
ATOM 960 N N . VAL A 1 116 ? 19.195 22.820 28.338 1.00 47.66 116 VAL A N 1
ATOM 961 C CA . VAL A 1 116 ? 19.150 24.026 29.194 1.00 47.66 116 VAL A CA 1
ATOM 962 C C . VAL A 1 116 ? 20.424 24.865 29.058 1.00 47.66 116 VAL A C 1
ATOM 964 O O . VAL A 1 116 ? 21.408 24.597 29.745 1.00 47.66 116 VAL A O 1
ATOM 967 N N . PRO A 1 117 ? 20.427 25.923 28.226 1.00 34.38 117 PRO A N 1
ATOM 968 C CA . PRO A 1 117 ? 21.403 26.994 28.328 1.00 34.38 117 PRO A CA 1
ATOM 969 C C . PRO A 1 117 ? 20.881 28.045 29.314 1.00 34.38 117 PRO A C 1
ATOM 971 O O . PRO A 1 117 ? 19.972 28.795 28.975 1.00 34.38 117 PRO A O 1
ATOM 974 N N . TYR A 1 118 ? 21.459 28.157 30.513 1.00 38.09 118 TYR A N 1
ATOM 975 C CA . TYR A 1 118 ? 21.327 29.392 31.292 1.00 38.09 118 TYR A CA 1
ATOM 976 C C . TYR A 1 118 ? 22.657 29.848 31.896 1.00 38.09 118 TYR A C 1
ATOM 978 O O . TYR A 1 118 ? 23.359 29.134 32.601 1.00 38.09 118 TYR A O 1
ATOM 986 N N . SER A 1 119 ? 22.955 31.093 31.541 1.00 30.75 119 SER A N 1
ATOM 987 C CA . SER A 1 119 ? 24.015 32.007 31.949 1.00 30.75 119 SER A CA 1
ATOM 988 C C . SER A 1 119 ? 24.526 31.901 33.390 1.00 30.75 119 SER A C 1
ATOM 990 O O . SER A 1 119 ? 23.755 31.904 34.347 1.00 30.75 119 SER A O 1
ATOM 992 N N . ASN A 1 120 ? 25.854 32.002 33.508 1.00 28.58 120 ASN A N 1
ATOM 993 C CA . ASN A 1 120 ? 26.621 32.386 34.693 1.00 28.58 120 ASN A CA 1
ATOM 994 C C . ASN A 1 120 ? 25.904 33.424 35.573 1.00 28.58 120 ASN A C 1
ATOM 996 O O . ASN A 1 120 ? 25.867 34.599 35.224 1.00 28.58 120 ASN A O 1
ATOM 1000 N N . THR A 1 121 ? 25.395 33.010 36.733 1.00 28.70 121 THR A N 1
ATOM 1001 C CA . THR A 1 121 ? 25.529 33.692 38.037 1.00 28.70 121 THR A CA 1
ATOM 1002 C C . THR A 1 121 ? 24.817 32.865 39.116 1.00 28.70 121 THR A C 1
ATOM 1004 O O . THR A 1 121 ? 23.648 32.522 38.991 1.00 28.70 121 THR A O 1
ATOM 1007 N N . GLY A 1 122 ? 25.536 32.503 40.185 1.00 25.08 122 GLY A N 1
ATOM 1008 C CA . GLY A 1 122 ? 24.938 31.921 41.393 1.00 25.08 122 GLY A CA 1
ATOM 1009 C C . GLY A 1 122 ? 24.133 32.947 42.218 1.00 25.08 122 GLY A C 1
ATOM 1010 O O . GLY A 1 122 ? 23.980 34.096 41.814 1.00 25.08 122 GLY A O 1
ATOM 1011 N N . PRO A 1 123 ? 23.640 32.558 43.406 1.00 32.88 123 PRO A N 1
ATOM 1012 C CA . PRO A 1 123 ? 22.220 32.369 43.688 1.00 32.88 123 PRO A CA 1
ATOM 1013 C C . PRO A 1 123 ? 21.584 33.565 44.411 1.00 32.88 123 PRO A C 1
ATOM 1015 O O . PRO A 1 123 ? 22.175 34.089 45.351 1.00 32.88 123 PRO A O 1
ATOM 1018 N N . GLN A 1 124 ? 20.325 33.893 44.097 1.00 24.88 124 GLN A N 1
ATOM 1019 C CA . GLN A 1 124 ? 19.385 34.405 45.100 1.00 24.88 124 GLN A CA 1
ATOM 1020 C C . GLN A 1 124 ? 17.977 33.853 44.882 1.00 24.88 124 GLN A C 1
ATOM 1022 O O . GLN A 1 124 ? 17.303 34.123 43.893 1.00 24.88 124 GLN A O 1
ATOM 1027 N N . VAL A 1 125 ? 17.542 33.097 45.885 1.00 31.97 125 VAL A N 1
ATOM 1028 C CA . VAL A 1 125 ? 16.145 32.820 46.191 1.00 31.97 125 VAL A CA 1
ATOM 1029 C C . VAL A 1 125 ? 15.436 34.152 46.419 1.00 31.97 125 VAL A C 1
ATOM 1031 O O . VAL A 1 125 ? 15.725 34.822 47.406 1.00 31.97 125 VAL A O 1
ATOM 1034 N N . LYS A 1 126 ? 14.466 34.487 45.567 1.00 26.06 126 LYS A N 1
ATOM 1035 C CA . LYS A 1 126 ? 13.224 35.134 46.002 1.00 26.06 126 LYS A CA 1
ATOM 1036 C C . LYS A 1 126 ? 12.057 34.536 45.230 1.00 26.06 126 LYS A C 1
ATOM 1038 O O . LYS A 1 126 ? 11.920 34.721 44.026 1.00 26.06 126 LYS A O 1
ATOM 1043 N N . GLN A 1 127 ? 11.244 33.784 45.966 1.00 32.66 127 GLN A N 1
ATOM 1044 C CA . GLN A 1 127 ? 9.847 33.572 45.632 1.00 32.66 127 GLN A CA 1
ATOM 1045 C C . GLN A 1 127 ? 9.186 34.942 45.505 1.00 32.66 127 GLN A C 1
ATOM 1047 O O . GLN A 1 127 ? 9.124 35.667 46.491 1.00 32.66 127 GLN A O 1
ATOM 1052 N N . ASP A 1 128 ? 8.656 35.250 44.329 1.00 26.08 128 ASP A N 1
ATOM 1053 C CA . ASP A 1 128 ? 7.543 36.179 44.202 1.00 26.08 128 ASP A CA 1
ATOM 1054 C C . ASP A 1 128 ? 6.541 35.593 43.207 1.00 26.08 128 ASP A C 1
ATOM 1056 O O . ASP A 1 128 ? 6.745 35.556 41.994 1.00 26.08 128 ASP A O 1
ATOM 1060 N N . PHE A 1 129 ? 5.436 35.097 43.761 1.00 38.12 129 PHE A N 1
ATOM 1061 C CA . PHE A 1 129 ? 4.211 34.840 43.022 1.00 38.12 129 PHE A CA 1
ATOM 1062 C C . PHE A 1 129 ? 3.652 36.178 42.533 1.00 38.12 129 PHE A C 1
ATOM 1064 O O . PHE A 1 129 ? 3.064 36.922 43.320 1.00 38.12 129 PHE A O 1
ATOM 1071 N N . ARG A 1 130 ? 3.724 36.445 41.227 1.00 29.28 130 ARG A N 1
ATOM 1072 C CA . ARG A 1 130 ? 2.712 37.259 40.544 1.00 29.28 130 ARG A CA 1
ATOM 1073 C C . ARG A 1 130 ? 2.350 36.644 39.202 1.00 29.28 130 ARG A C 1
ATOM 1075 O O . ARG A 1 130 ? 3.185 36.465 38.326 1.00 29.28 130 ARG A O 1
ATOM 1082 N N . ARG A 1 131 ? 1.060 36.323 39.093 1.00 43.56 131 ARG A N 1
ATOM 1083 C CA . ARG A 1 131 ? 0.339 36.099 37.843 1.00 43.56 131 ARG A CA 1
ATOM 1084 C C . ARG A 1 131 ? 0.610 37.282 36.914 1.00 43.56 131 ARG A C 1
ATOM 1086 O O . ARG A 1 131 ? 0.250 38.389 37.286 1.00 43.56 131 ARG A O 1
ATOM 1093 N N . ASP A 1 132 ? 1.178 37.026 35.741 1.00 28.12 132 ASP A N 1
ATOM 1094 C CA . ASP A 1 132 ? 0.777 37.695 34.505 1.00 28.12 132 ASP A CA 1
ATOM 1095 C C . ASP A 1 132 ? 1.280 36.939 33.266 1.00 28.12 132 ASP A C 1
ATOM 1097 O O . ASP A 1 132 ? 2.442 36.560 33.156 1.00 28.12 132 ASP A O 1
ATOM 1101 N N . LYS A 1 133 ? 0.325 36.696 32.363 1.00 38.44 133 LYS A N 1
ATOM 1102 C CA . LYS A 1 133 ? 0.436 36.493 30.912 1.00 38.44 133 LYS A CA 1
ATOM 1103 C C . LYS A 1 133 ? 1.852 36.409 30.321 1.00 38.44 133 LYS A C 1
ATOM 1105 O O . LYS A 1 133 ? 2.471 37.426 30.037 1.00 38.44 133 LYS A O 1
ATOM 1110 N N . ALA A 1 134 ? 2.240 35.197 29.945 1.00 30.33 134 ALA A N 1
ATOM 1111 C CA . ALA A 1 134 ? 2.456 34.800 28.552 1.00 30.33 134 ALA A CA 1
ATOM 1112 C C . ALA A 1 134 ? 2.937 33.347 28.575 1.00 30.33 134 ALA A C 1
ATOM 1114 O O . ALA A 1 134 ? 4.113 33.077 28.806 1.00 30.33 134 ALA A O 1
ATOM 1115 N N . LEU A 1 135 ? 2.030 32.398 28.329 1.00 36.19 135 LEU A N 1
ATOM 1116 C CA . LEU A 1 135 ? 2.454 31.151 27.705 1.00 36.19 135 LEU A CA 1
ATOM 1117 C C . LEU A 1 135 ? 3.015 31.577 26.349 1.00 36.19 135 LEU A C 1
ATOM 1119 O O . LEU A 1 135 ? 2.260 31.803 25.406 1.00 36.19 135 LEU A O 1
ATOM 1123 N N . LEU A 1 136 ? 4.326 31.810 26.288 1.00 32.06 136 LEU A N 1
ATOM 1124 C CA . LEU A 1 136 ? 5.034 31.801 25.022 1.00 32.06 136 LEU A CA 1
ATOM 1125 C C . LEU A 1 136 ? 4.655 30.464 24.383 1.00 32.06 136 LEU A C 1
ATOM 1127 O O . LEU A 1 136 ? 4.880 29.432 25.025 1.00 32.06 136 LEU A O 1
ATOM 1131 N N . PRO A 1 137 ? 4.020 30.450 23.199 1.00 36.53 137 PRO A N 1
ATOM 1132 C CA . PRO A 1 137 ? 3.806 29.199 22.509 1.00 36.53 137 PRO A CA 1
ATOM 1133 C C . PRO A 1 137 ? 5.205 28.643 22.271 1.00 36.53 137 PRO A C 1
ATOM 1135 O O . PRO A 1 137 ? 5.983 29.209 21.501 1.00 36.53 137 PRO A O 1
ATOM 1138 N N . LEU A 1 138 ? 5.561 27.574 22.987 1.00 36.81 138 LEU A N 1
ATOM 1139 C CA . LEU A 1 138 ? 6.626 26.708 22.526 1.00 36.81 138 LEU A CA 1
ATOM 1140 C C . LEU A 1 138 ? 6.149 26.256 21.150 1.00 36.81 138 LEU A C 1
ATOM 1142 O O . LEU A 1 138 ? 5.265 25.409 21.051 1.00 36.81 138 LEU A O 1
ATOM 1146 N N . LYS A 1 139 ? 6.676 26.891 20.098 1.00 39.72 139 LYS A N 1
ATOM 1147 C CA . LYS A 1 139 ? 6.642 26.370 18.737 1.00 39.72 139 LYS A CA 1
ATOM 1148 C C . LYS A 1 139 ? 7.358 25.026 18.805 1.00 39.72 139 LYS A C 1
ATOM 1150 O O . LYS A 1 139 ? 8.569 24.948 18.628 1.00 39.72 139 LYS A O 1
ATOM 1155 N N . LYS A 1 140 ? 6.627 23.981 19.181 1.00 49.72 140 LYS A N 1
ATOM 1156 C CA . LYS A 1 140 ? 7.072 22.613 18.997 1.00 49.72 140 LYS A CA 1
ATOM 1157 C C . LYS A 1 140 ? 6.957 22.399 17.497 1.00 49.72 140 LYS A C 1
ATOM 1159 O O . LYS A 1 140 ? 5.850 22.302 16.975 1.00 49.72 140 LYS A O 1
ATOM 1164 N N . GLU A 1 141 ? 8.085 22.472 16.800 1.00 55.69 141 GLU A N 1
ATOM 1165 C CA . GLU A 1 141 ? 8.136 22.069 15.399 1.00 55.69 141 GLU A CA 1
ATOM 1166 C C . GLU A 1 141 ? 7.661 20.616 15.331 1.00 55.69 141 GLU A C 1
ATOM 1168 O O . GLU A 1 141 ? 8.192 19.746 16.026 1.00 55.69 141 GLU A O 1
ATOM 1173 N N . ILE A 1 142 ? 6.588 20.389 14.575 1.00 63.78 142 ILE A N 1
ATOM 1174 C CA . ILE A 1 142 ? 5.997 19.065 14.402 1.00 63.78 142 ILE A CA 1
ATOM 1175 C C . ILE A 1 142 ? 7.011 18.231 13.628 1.00 63.78 142 ILE A C 1
ATOM 1177 O O . ILE A 1 142 ? 7.479 18.633 12.562 1.00 63.78 142 ILE A O 1
ATOM 1181 N N . SER A 1 143 ? 7.380 17.079 14.179 1.00 70.25 143 SER A N 1
ATOM 1182 C CA . SER A 1 143 ? 8.335 16.190 13.527 1.00 70.25 143 SER A CA 1
ATOM 1183 C C . SER A 1 143 ? 7.741 15.634 12.236 1.00 70.25 143 SER A C 1
ATOM 1185 O O . SER A 1 143 ? 6.557 15.308 12.181 1.00 70.25 143 SER A O 1
ATOM 1187 N N . ILE A 1 144 ? 8.583 15.407 11.225 1.00 68.19 144 ILE A N 1
ATOM 1188 C CA . ILE A 1 144 ? 8.207 14.692 9.991 1.00 68.19 144 ILE A CA 1
ATOM 1189 C C . ILE A 1 144 ? 7.523 13.352 10.322 1.00 68.19 144 ILE A C 1
ATOM 1191 O O . ILE A 1 144 ? 6.587 12.953 9.637 1.00 68.19 144 ILE A O 1
ATOM 1195 N N . ARG A 1 145 ? 7.931 12.696 11.418 1.00 67.19 145 ARG A N 1
ATOM 1196 C CA . ARG A 1 145 ? 7.306 11.456 11.907 1.00 67.19 145 ARG A CA 1
ATOM 1197 C C . ARG A 1 145 ? 5.875 11.667 12.407 1.00 67.19 145 ARG A C 1
ATOM 1199 O O . ARG A 1 145 ? 5.011 10.858 12.108 1.00 67.19 145 ARG A O 1
ATOM 1206 N N . GLU A 1 146 ? 5.616 12.747 13.144 1.00 68.69 146 GLU A N 1
ATOM 1207 C CA . GLU A 1 146 ? 4.268 13.073 13.637 1.00 68.69 146 GLU A CA 1
ATOM 1208 C C . GLU A 1 146 ? 3.326 13.379 12.454 1.00 68.69 146 GLU A C 1
ATOM 1210 O O . GLU A 1 146 ? 2.177 12.944 12.454 1.00 68.69 146 GLU A O 1
ATOM 1215 N N . VAL A 1 147 ? 3.828 14.045 11.405 1.00 73.44 147 VAL A N 1
ATOM 1216 C CA . VAL A 1 147 ? 3.073 14.266 10.156 1.00 73.44 147 VAL A CA 1
ATOM 1217 C C . VAL A 1 147 ? 2.781 12.949 9.426 1.00 73.44 147 VAL A C 1
ATOM 1219 O O . VAL A 1 147 ? 1.670 12.762 8.931 1.00 73.44 147 VAL A O 1
ATOM 1222 N N . ASP A 1 148 ? 3.751 12.030 9.366 1.00 72.00 148 ASP A N 1
ATOM 1223 C CA . ASP A 1 148 ? 3.586 10.721 8.718 1.00 72.00 148 ASP A CA 1
ATOM 1224 C C . ASP A 1 148 ? 2.542 9.852 9.433 1.00 72.00 148 ASP A C 1
ATOM 1226 O O . ASP A 1 148 ? 1.666 9.284 8.780 1.00 72.00 148 ASP A O 1
ATOM 1230 N N . ILE A 1 149 ? 2.578 9.822 10.770 1.00 75.69 149 ILE A N 1
ATOM 1231 C CA . ILE A 1 149 ? 1.591 9.117 11.600 1.00 75.69 149 ILE A CA 1
ATOM 1232 C C . ILE A 1 149 ? 0.190 9.668 11.333 1.00 75.69 149 ILE A C 1
ATOM 1234 O O . ILE A 1 149 ? -0.710 8.906 10.990 1.00 75.69 149 ILE A O 1
ATOM 1238 N N . LEU A 1 150 ? 0.014 10.993 11.394 1.00 76.44 150 LEU A N 1
ATOM 1239 C CA . LEU A 1 150 ? -1.279 11.621 11.111 1.00 76.44 150 LEU A CA 1
ATOM 1240 C C . LEU A 1 150 ? -1.771 11.283 9.699 1.00 76.44 150 LEU A C 1
ATOM 1242 O O . LEU A 1 150 ? -2.944 10.964 9.511 1.00 76.44 150 LEU A O 1
ATOM 1246 N N . ARG A 1 151 ? -0.881 11.306 8.696 1.00 81.81 151 ARG A N 1
ATOM 1247 C CA . ARG A 1 151 ? -1.231 10.948 7.313 1.00 81.81 151 ARG A CA 1
ATOM 1248 C C . ARG A 1 151 ? -1.744 9.514 7.236 1.00 81.81 151 ARG A C 1
ATOM 1250 O O . ARG A 1 151 ? -2.751 9.272 6.567 1.00 81.81 151 ARG A O 1
ATOM 1257 N N . ARG A 1 152 ? -1.060 8.576 7.897 1.00 81.00 152 ARG A N 1
ATOM 1258 C CA . ARG A 1 152 ? -1.448 7.161 7.946 1.00 81.00 152 ARG A CA 1
ATOM 1259 C C . ARG A 1 152 ? -2.792 6.984 8.647 1.00 81.00 152 ARG A C 1
ATOM 1261 O O . ARG A 1 152 ? -3.679 6.371 8.066 1.00 81.00 152 ARG A O 1
ATOM 1268 N N . GLU A 1 153 ? -2.993 7.591 9.814 1.00 77.94 153 GLU A N 1
ATOM 1269 C CA . GLU A 1 153 ? -4.263 7.513 10.552 1.00 77.94 153 GLU A CA 1
ATOM 1270 C C . GLU A 1 153 ? -5.453 7.980 9.701 1.00 77.94 153 GLU A C 1
ATOM 1272 O O . GLU A 1 153 ? -6.455 7.274 9.576 1.00 77.94 153 GLU A O 1
ATOM 1277 N N . ILE A 1 154 ? -5.337 9.145 9.056 1.00 80.38 154 ILE A N 1
ATOM 1278 C CA . ILE A 1 154 ? -6.404 9.681 8.197 1.00 80.38 154 ILE A CA 1
ATOM 1279 C C . ILE A 1 154 ? -6.647 8.752 7.007 1.00 80.38 154 ILE A C 1
ATOM 1281 O O . ILE A 1 154 ? -7.798 8.490 6.653 1.00 80.38 154 ILE A O 1
ATOM 1285 N N . SER A 1 155 ? -5.574 8.245 6.395 1.00 86.00 155 SER A N 1
ATOM 1286 C CA . SER A 1 155 ? -5.677 7.373 5.224 1.00 86.00 155 SER A CA 1
ATOM 1287 C C . SER A 1 155 ? -6.361 6.052 5.565 1.00 86.00 155 SER A C 1
ATOM 1289 O O . SER A 1 155 ? -7.224 5.611 4.811 1.00 86.00 155 SER A O 1
ATOM 1291 N N . ALA A 1 156 ? -6.050 5.473 6.728 1.00 84.19 156 ALA A N 1
ATOM 1292 C CA . ALA A 1 156 ? -6.702 4.271 7.233 1.00 84.19 156 ALA A CA 1
ATOM 1293 C C . ALA A 1 156 ? -8.201 4.506 7.439 1.00 84.19 156 ALA A C 1
ATOM 1295 O O . ALA A 1 156 ? -9.013 3.751 6.911 1.00 84.19 156 ALA A O 1
ATOM 1296 N N . VAL A 1 157 ? -8.591 5.597 8.111 1.00 79.62 157 VAL A N 1
ATOM 1297 C CA . VAL A 1 157 ? -10.015 5.909 8.317 1.00 79.62 157 VAL A CA 1
ATOM 1298 C C . VAL A 1 157 ? -10.751 6.092 6.991 1.00 79.62 157 VAL A C 1
ATOM 1300 O O . VAL A 1 157 ? -11.835 5.545 6.813 1.00 79.62 157 VAL A O 1
ATOM 1303 N N . ARG A 1 158 ? -10.167 6.819 6.031 1.00 84.44 158 ARG A N 1
ATOM 1304 C CA . ARG A 1 158 ? -10.782 7.018 4.709 1.00 84.44 158 ARG A CA 1
ATOM 1305 C C . ARG A 1 158 ? -10.879 5.734 3.897 1.00 84.44 158 ARG A C 1
ATOM 1307 O O . ARG A 1 158 ? -11.847 5.573 3.161 1.00 84.44 158 ARG A O 1
ATOM 1314 N N . LEU A 1 159 ? -9.906 4.838 4.023 1.00 87.81 159 LEU A N 1
ATOM 1315 C CA . LEU A 1 159 ? -9.930 3.548 3.346 1.00 87.81 159 LEU A CA 1
ATOM 1316 C C . LEU A 1 159 ? -11.116 2.710 3.831 1.00 87.81 159 LEU A C 1
ATOM 1318 O O . LEU A 1 159 ? -11.845 2.155 3.021 1.00 87.81 159 LEU A O 1
ATOM 1322 N N . LEU A 1 160 ? -11.381 2.716 5.133 1.00 81.56 160 LEU A N 1
ATOM 1323 C CA . LEU A 1 160 ? -12.493 1.978 5.740 1.00 81.56 160 LEU A CA 1
ATOM 1324 C C . LEU A 1 160 ? -13.865 2.561 5.411 1.00 81.56 160 LEU A C 1
ATOM 1326 O O . LEU A 1 160 ? -14.864 1.860 5.467 1.00 81.56 160 LEU A O 1
ATOM 1330 N N . GLU A 1 161 ? -13.940 3.843 5.055 1.00 81.19 161 GLU A N 1
ATOM 1331 C CA . GLU A 1 161 ? -15.180 4.424 4.529 1.00 81.19 161 GLU A CA 1
ATOM 1332 C C . GLU A 1 161 ? -15.492 3.949 3.101 1.00 81.19 161 GLU A C 1
ATOM 1334 O O . GLU A 1 161 ? -16.638 4.045 2.666 1.00 81.19 161 GLU A O 1
ATOM 1339 N N . LEU A 1 162 ? -14.477 3.505 2.352 1.00 84.00 162 LEU A N 1
ATOM 1340 C CA . LEU A 1 162 ? -14.628 3.004 0.982 1.00 84.00 162 LEU A CA 1
ATOM 1341 C C . LEU A 1 162 ? -14.778 1.485 0.927 1.00 84.00 162 LEU A C 1
ATOM 1343 O O . LEU A 1 162 ? -15.316 0.959 -0.047 1.00 84.00 162 LEU A O 1
ATOM 1347 N N . VAL A 1 163 ? -14.256 0.804 1.943 1.00 81.81 163 VAL A N 1
ATOM 1348 C CA . VAL A 1 163 ? -14.096 -0.640 1.994 1.00 81.81 163 VAL A CA 1
ATOM 1349 C C . VAL A 1 163 ? -14.839 -1.157 3.222 1.00 81.81 163 VAL A C 1
ATOM 1351 O O . VAL A 1 163 ? -14.443 -0.870 4.349 1.00 81.81 163 VAL A O 1
ATOM 1354 N N . ASP A 1 164 ? -15.913 -1.915 3.005 1.00 69.62 164 ASP A N 1
ATOM 1355 C CA . ASP A 1 164 ? -16.749 -2.469 4.076 1.00 69.62 164 ASP A CA 1
ATOM 1356 C C . ASP A 1 164 ? -16.034 -3.654 4.762 1.00 69.62 164 ASP A C 1
ATOM 1358 O O . ASP A 1 164 ? -16.364 -4.814 4.521 1.00 69.62 164 ASP A O 1
ATOM 1362 N N . ILE A 1 165 ? -15.030 -3.382 5.604 1.00 66.56 165 ILE A N 1
ATOM 1363 C CA . ILE A 1 165 ? -14.303 -4.420 6.356 1.00 66.56 165 ILE A CA 1
ATOM 1364 C C . ILE A 1 165 ? -14.890 -4.546 7.770 1.00 66.56 165 ILE A C 1
ATOM 1366 O O . ILE A 1 165 ? -14.983 -3.543 8.483 1.00 66.56 165 ILE A O 1
ATOM 1370 N N . PRO A 1 166 ? -15.265 -5.758 8.222 1.00 53.94 166 PRO A N 1
ATOM 1371 C CA . PRO A 1 166 ? -15.934 -5.954 9.507 1.00 53.94 166 PRO A CA 1
ATOM 1372 C C . PRO A 1 166 ? -15.027 -5.768 10.737 1.00 53.94 166 PRO A C 1
ATOM 1374 O O . PRO A 1 166 ? -15.546 -5.475 11.814 1.00 53.94 166 PRO A O 1
ATOM 1377 N N . MET A 1 167 ? -13.700 -5.920 10.619 1.00 54.78 167 MET A N 1
ATOM 1378 C CA . MET A 1 167 ? -12.756 -5.741 11.733 1.00 54.78 167 MET A CA 1
ATOM 1379 C C . MET A 1 167 ? -11.458 -5.048 11.308 1.00 54.78 167 MET A C 1
ATOM 1381 O O . MET A 1 167 ? -10.937 -5.244 10.218 1.00 54.78 167 MET A O 1
ATOM 1385 N N . LEU A 1 168 ? -10.949 -4.212 12.213 1.00 55.81 168 LEU A N 1
ATOM 1386 C CA . LEU A 1 168 ? -9.948 -3.174 11.951 1.00 55.81 168 LEU A CA 1
ATOM 1387 C C . LEU A 1 168 ? -8.583 -3.420 12.600 1.00 55.81 168 LEU A C 1
ATOM 1389 O O . LEU A 1 168 ? -7.606 -2.742 12.282 1.00 55.81 168 LEU A O 1
ATOM 1393 N N . GLU A 1 169 ? -8.531 -4.364 13.533 1.00 55.75 169 GLU A N 1
ATOM 1394 C CA . GLU A 1 169 ? -7.421 -4.525 14.473 1.00 55.75 169 GLU A CA 1
ATOM 1395 C C . GLU A 1 169 ? -6.126 -4.909 13.735 1.00 55.75 169 GLU A C 1
ATOM 1397 O O . GLU A 1 169 ? -5.107 -4.240 13.892 1.00 55.75 169 GLU A O 1
ATOM 1402 N N . ASN A 1 170 ? -6.206 -5.843 12.781 1.00 57.09 170 ASN A N 1
ATOM 1403 C CA . ASN A 1 170 ? -5.053 -6.284 11.983 1.00 57.09 170 ASN A CA 1
ATOM 1404 C C . ASN A 1 170 ? -4.520 -5.209 11.019 1.00 57.09 170 ASN A C 1
ATOM 1406 O O . ASN A 1 170 ? -3.331 -5.192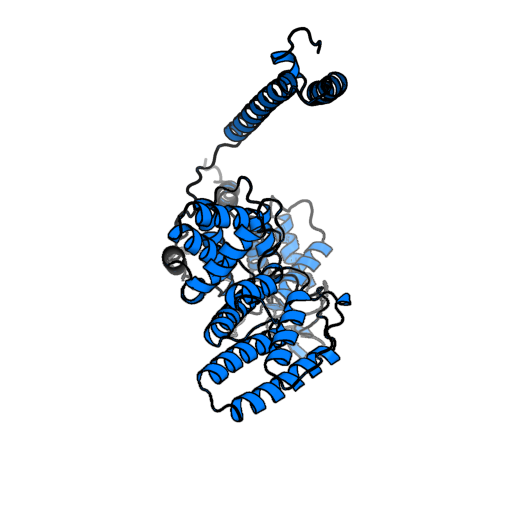 10.694 1.00 57.09 170 ASN A O 1
ATOM 1410 N N . LEU A 1 171 ? -5.392 -4.312 10.541 1.00 59.03 171 LEU A N 1
ATOM 1411 C CA . LEU A 1 171 ? -5.001 -3.253 9.615 1.00 59.03 171 LEU A CA 1
ATOM 1412 C C . LEU A 1 171 ? -4.145 -2.208 10.340 1.00 59.03 171 LEU A C 1
ATOM 1414 O O . LEU A 1 171 ? -3.135 -1.772 9.804 1.00 59.03 171 LEU A O 1
ATOM 1418 N N . LEU A 1 172 ? -4.507 -1.838 11.570 1.00 55.94 172 LEU A N 1
ATOM 1419 C CA . LEU A 1 172 ? -3.826 -0.780 12.322 1.00 55.94 172 LEU A CA 1
ATOM 1420 C C . LEU A 1 172 ? -2.548 -1.272 13.019 1.00 55.94 172 LEU A C 1
ATOM 1422 O O . LEU A 1 172 ? -1.522 -0.606 12.909 1.00 55.94 172 LEU A O 1
ATOM 1426 N N . GLU A 1 173 ? -2.565 -2.462 13.632 1.00 54.25 173 GLU A N 1
ATOM 1427 C CA . GLU A 1 173 ? -1.389 -3.045 14.312 1.00 54.25 173 GLU A CA 1
ATOM 1428 C C . GLU A 1 173 ? -0.209 -3.278 13.358 1.00 54.25 173 GLU A C 1
ATOM 1430 O O . GLU A 1 173 ? 0.962 -3.193 13.729 1.00 54.25 173 GLU A O 1
ATOM 1435 N N . SER A 1 174 ? -0.511 -3.537 12.089 1.00 53.00 174 SER A N 1
ATOM 1436 C CA . SER A 1 174 ? 0.504 -3.831 11.090 1.00 53.00 174 SER A CA 1
ATOM 1437 C C . SER A 1 174 ? 1.342 -2.627 10.667 1.00 53.00 174 SER A C 1
ATOM 1439 O O . SER A 1 174 ? 2.493 -2.817 10.305 1.00 53.00 174 SER A O 1
ATOM 1441 N N . PHE A 1 175 ? 0.821 -1.397 10.716 1.00 52.81 175 PHE A N 1
ATOM 1442 C CA . PHE A 1 175 ? 1.565 -0.212 10.266 1.00 52.81 175 PHE A CA 1
ATOM 1443 C C . PHE A 1 175 ? 2.398 0.443 11.375 1.00 52.81 175 PHE A C 1
ATOM 1445 O O . PHE A 1 175 ? 3.235 1.292 11.068 1.00 52.81 175 PHE A O 1
ATOM 1452 N N . GLU A 1 176 ? 2.185 0.053 12.636 1.00 48.38 176 GLU A N 1
ATOM 1453 C CA . GLU A 1 176 ? 2.899 0.578 13.808 1.00 48.38 176 GLU A CA 1
ATOM 1454 C C . GLU A 1 176 ? 4.237 -0.146 14.056 1.00 48.38 176 GLU A C 1
ATOM 1456 O O . GLU A 1 176 ? 5.205 0.482 14.482 1.00 48.38 176 GLU A O 1
ATOM 1461 N N . ASN A 1 177 ? 4.339 -1.433 13.704 1.00 42.88 177 ASN A N 1
ATOM 1462 C CA . ASN A 1 177 ? 5.495 -2.280 14.036 1.00 42.88 177 ASN A CA 1
ATOM 1463 C C . ASN A 1 177 ? 6.764 -2.047 13.195 1.00 42.88 177 ASN A C 1
ATOM 1465 O O . ASN A 1 177 ? 7.811 -2.604 13.501 1.00 42.88 177 ASN A O 1
ATOM 1469 N N . TYR A 1 178 ? 6.722 -1.213 12.155 1.00 48.41 178 TYR A N 1
ATOM 1470 C CA . TYR A 1 178 ? 7.880 -1.019 11.267 1.00 48.41 178 TYR A CA 1
ATOM 1471 C C . TYR A 1 178 ? 8.820 0.122 11.685 1.00 48.41 178 TYR A C 1
ATOM 1473 O O . TYR A 1 178 ? 9.795 0.388 10.988 1.00 48.41 178 TYR A O 1
ATOM 1481 N N . ALA A 1 179 ? 8.527 0.829 12.782 1.00 41.00 179 ALA A N 1
ATOM 1482 C CA . ALA A 1 179 ? 9.359 1.934 13.267 1.00 41.00 179 ALA A CA 1
ATOM 1483 C C . ALA A 1 179 ? 10.354 1.539 14.378 1.00 41.00 179 ALA A C 1
ATOM 1485 O O . ALA A 1 179 ? 11.251 2.336 14.659 1.00 41.00 179 ALA A O 1
ATOM 1486 N N . ASP A 1 180 ? 10.196 0.358 14.990 1.00 36.75 180 ASP A N 1
ATOM 1487 C CA . ASP A 1 180 ? 10.976 -0.081 16.162 1.00 36.75 180 ASP A CA 1
ATOM 1488 C C . ASP A 1 180 ? 11.870 -1.320 15.907 1.00 36.75 180 ASP A C 1
ATOM 1490 O O . ASP A 1 180 ? 12.740 -1.607 16.727 1.00 36.75 180 ASP A O 1
ATOM 1494 N N . ASP A 1 181 ? 11.739 -2.008 14.765 1.00 37.94 181 ASP A N 1
ATOM 1495 C CA . ASP A 1 181 ? 12.543 -3.193 14.403 1.00 37.94 181 ASP A CA 1
ATOM 1496 C C . ASP A 1 181 ? 13.804 -2.823 13.588 1.00 37.94 181 ASP A C 1
ATOM 1498 O O . ASP A 1 181 ? 14.020 -3.289 12.471 1.00 37.94 181 ASP A O 1
ATOM 1502 N N . ASP A 1 182 ? 14.670 -1.974 14.149 1.00 38.59 182 ASP A N 1
ATOM 1503 C CA . ASP A 1 182 ? 16.018 -1.727 13.597 1.00 38.59 182 ASP A CA 1
ATOM 1504 C C . ASP A 1 182 ? 17.028 -2.847 13.964 1.00 38.59 182 ASP A C 1
ATOM 1506 O O . ASP A 1 182 ? 18.166 -2.807 13.499 1.00 38.59 182 ASP A O 1
ATOM 1510 N N . ASP A 1 183 ? 16.645 -3.856 14.766 1.00 36.03 183 ASP A N 1
ATOM 1511 C CA . ASP A 1 183 ? 17.621 -4.746 15.426 1.00 36.03 183 ASP A CA 1
ATOM 1512 C C . ASP A 1 183 ? 17.508 -6.271 15.175 1.00 36.03 183 ASP A C 1
ATOM 1514 O O . ASP A 1 183 ? 18.395 -6.977 15.651 1.00 36.03 183 ASP A O 1
ATOM 1518 N N . ASP A 1 184 ? 16.537 -6.829 14.425 1.00 33.75 184 ASP A N 1
ATOM 1519 C CA . ASP A 1 184 ? 16.483 -8.313 14.288 1.00 33.75 184 ASP A CA 1
ATOM 1520 C C . ASP A 1 184 ? 16.034 -8.921 12.944 1.00 33.75 184 ASP A C 1
ATOM 1522 O O . ASP A 1 184 ? 15.993 -10.147 12.794 1.00 33.75 184 ASP A O 1
ATOM 1526 N N . TYR A 1 185 ? 15.802 -8.122 11.897 1.00 40.50 185 TYR A N 1
ATOM 1527 C CA . TYR A 1 185 ? 15.790 -8.699 10.552 1.00 40.50 185 TYR A CA 1
ATOM 1528 C C . TYR A 1 185 ? 17.229 -8.877 10.104 1.00 40.50 185 TYR A C 1
ATOM 1530 O O . TYR A 1 185 ? 17.935 -7.909 9.831 1.00 40.50 185 TYR A O 1
ATOM 1538 N N . ILE A 1 186 ? 17.660 -10.135 10.007 1.00 39.84 186 ILE A N 1
ATOM 1539 C CA . ILE A 1 186 ? 18.853 -10.531 9.264 1.00 39.84 186 ILE A CA 1
ATOM 1540 C C . ILE A 1 186 ? 18.727 -9.904 7.870 1.00 39.84 186 ILE A C 1
ATOM 1542 O O . ILE A 1 186 ? 18.110 -10.473 6.966 1.00 39.84 186 ILE A O 1
ATOM 1546 N N . SER A 1 187 ? 19.308 -8.713 7.693 1.00 45.03 187 SER A N 1
ATOM 1547 C CA . SER A 1 187 ? 19.688 -8.213 6.387 1.00 45.03 187 SER A CA 1
ATOM 1548 C C . SER A 1 187 ? 20.550 -9.326 5.838 1.00 45.03 187 SER A C 1
ATOM 1550 O O . SER A 1 187 ? 21.648 -9.578 6.342 1.00 45.03 187 SER A O 1
ATOM 1552 N N . ASN A 1 188 ? 20.010 -10.073 4.877 1.00 46.44 188 ASN A N 1
ATOM 1553 C CA . ASN A 1 188 ? 20.765 -11.021 4.081 1.00 46.44 188 ASN A CA 1
ATOM 1554 C C . ASN A 1 188 ? 21.762 -10.200 3.252 1.00 46.44 188 ASN A C 1
ATOM 1556 O O . ASN A 1 188 ? 21.632 -10.069 2.032 1.00 46.44 188 ASN A O 1
ATOM 1560 N N . ASN A 1 189 ? 22.772 -9.662 3.939 1.00 48.16 189 ASN A N 1
ATOM 1561 C CA . ASN A 1 189 ? 24.027 -9.150 3.432 1.00 48.16 189 ASN A CA 1
ATOM 1562 C C . ASN A 1 189 ? 24.820 -10.362 2.940 1.00 48.16 189 ASN A C 1
ATOM 1564 O O . ASN A 1 189 ? 25.911 -10.670 3.419 1.00 48.16 189 ASN A O 1
ATOM 1568 N N . ASN A 1 190 ? 24.255 -11.092 1.978 1.00 57.38 190 ASN A N 1
ATOM 1569 C CA . ASN A 1 190 ? 25.064 -11.911 1.108 1.00 57.38 190 ASN A CA 1
ATOM 1570 C C . ASN A 1 190 ? 25.906 -10.909 0.322 1.00 57.38 190 ASN A C 1
ATOM 1572 O O . ASN A 1 190 ? 25.440 -10.366 -0.677 1.00 57.38 190 ASN A O 1
ATOM 1576 N N . LEU A 1 191 ? 27.127 -10.650 0.796 1.00 59.19 191 LEU A N 1
ATOM 1577 C CA . LEU A 1 191 ? 28.142 -9.848 0.106 1.00 59.19 191 LEU A CA 1
ATOM 1578 C C . LEU A 1 191 ? 28.230 -10.224 -1.382 1.00 59.19 191 LEU A C 1
ATOM 1580 O O . LEU A 1 191 ? 28.396 -9.354 -2.227 1.00 59.19 191 LEU A O 1
ATOM 1584 N N . GLU A 1 192 ? 28.040 -11.504 -1.711 1.00 60.22 192 GLU A N 1
ATOM 1585 C CA . GLU A 1 192 ? 27.973 -12.002 -3.088 1.00 60.22 192 GLU A CA 1
ATOM 1586 C C . GLU A 1 192 ? 26.812 -11.405 -3.897 1.00 60.22 192 GLU A C 1
ATOM 1588 O O . GLU A 1 192 ? 26.975 -11.074 -5.068 1.00 60.22 192 GLU A O 1
ATOM 1593 N N . VAL A 1 193 ? 25.639 -11.229 -3.287 1.00 63.69 193 VAL A N 1
ATOM 1594 C CA . VAL A 1 193 ? 24.471 -10.647 -3.954 1.00 63.69 193 VAL A CA 1
ATOM 1595 C C . VAL A 1 193 ? 24.626 -9.140 -4.113 1.00 63.69 193 VAL A C 1
ATOM 1597 O O . VAL A 1 193 ? 24.299 -8.610 -5.169 1.00 63.69 193 VAL A O 1
ATOM 1600 N N . GLU A 1 194 ? 25.164 -8.454 -3.109 1.00 64.56 194 GLU A N 1
ATOM 1601 C CA . GLU A 1 194 ? 25.442 -7.018 -3.192 1.00 64.56 194 GLU A CA 1
ATOM 1602 C C . GLU A 1 194 ? 26.500 -6.714 -4.266 1.00 64.56 194 GLU A C 1
ATOM 1604 O O . GLU A 1 194 ? 26.295 -5.853 -5.124 1.00 64.56 194 GLU A O 1
ATOM 1609 N N . GLN A 1 195 ? 27.593 -7.485 -4.294 1.00 65.81 195 GLN A N 1
ATOM 1610 C CA . GLN A 1 195 ? 28.621 -7.394 -5.334 1.00 65.81 195 GLN A CA 1
ATOM 1611 C C . GLN A 1 195 ? 28.053 -7.684 -6.717 1.00 65.81 195 GLN A C 1
ATOM 1613 O O . GLN A 1 195 ? 28.360 -6.977 -7.676 1.00 65.81 195 GLN A O 1
ATOM 1618 N N . ALA A 1 196 ? 27.202 -8.699 -6.830 1.00 64.81 196 ALA A N 1
ATOM 1619 C CA . ALA A 1 196 ? 26.607 -9.029 -8.103 1.00 64.81 196 ALA A CA 1
ATOM 1620 C C . ALA A 1 196 ? 25.585 -7.968 -8.551 1.00 64.81 196 ALA A C 1
ATOM 1622 O O . ALA A 1 196 ? 25.569 -7.628 -9.729 1.00 64.81 196 ALA A O 1
ATOM 1623 N N . ASN A 1 197 ? 24.796 -7.387 -7.641 1.00 69.44 197 ASN A N 1
ATOM 1624 C CA . ASN A 1 197 ? 23.893 -6.270 -7.944 1.00 69.44 197 ASN A CA 1
ATOM 1625 C C . ASN A 1 197 ? 24.673 -5.049 -8.438 1.00 69.44 197 ASN A C 1
ATOM 1627 O O . ASN A 1 197 ? 24.279 -4.416 -9.415 1.00 69.44 197 ASN A O 1
ATOM 1631 N N . LYS A 1 198 ? 25.821 -4.765 -7.818 1.00 72.25 198 LYS A N 1
ATOM 1632 C CA . LYS A 1 198 ? 26.723 -3.701 -8.257 1.00 72.25 198 LYS A CA 1
ATOM 1633 C C . LYS A 1 198 ? 27.311 -3.970 -9.648 1.00 72.25 198 LYS A C 1
ATOM 1635 O O . LYS A 1 198 ? 27.279 -3.085 -10.495 1.00 72.25 198 LYS A O 1
ATOM 1640 N N . LEU A 1 199 ? 27.799 -5.185 -9.905 1.00 69.56 199 LEU A N 1
ATOM 1641 C CA . LEU A 1 199 ? 28.405 -5.541 -11.193 1.00 69.56 199 LEU A CA 1
ATOM 1642 C C . LEU A 1 199 ? 27.413 -5.398 -12.352 1.00 69.56 199 LEU A C 1
ATOM 1644 O O . LEU A 1 199 ? 27.756 -4.866 -13.407 1.00 69.56 199 LEU A O 1
ATOM 1648 N N . GLY A 1 200 ? 26.177 -5.857 -12.174 1.00 69.50 200 GLY A N 1
ATOM 1649 C CA . GLY A 1 200 ? 25.190 -5.714 -13.234 1.00 69.50 200 GLY A CA 1
ATOM 1650 C C . GLY A 1 200 ? 24.609 -4.317 -13.363 1.00 69.50 200 GLY A C 1
ATOM 1651 O O . GLY A 1 200 ? 24.259 -3.913 -14.467 1.00 69.50 200 GLY A O 1
ATOM 1652 N N . ARG A 1 201 ? 24.593 -3.532 -12.280 1.00 76.81 201 ARG A N 1
ATOM 1653 C CA . ARG A 1 201 ? 24.309 -2.097 -12.354 1.00 76.81 201 ARG A CA 1
ATOM 1654 C C . ARG A 1 201 ? 25.311 -1.382 -13.266 1.00 76.81 201 ARG A C 1
ATOM 1656 O O . ARG A 1 201 ? 24.880 -0.588 -14.098 1.00 76.81 201 ARG A O 1
ATOM 1663 N N . GLU A 1 202 ? 26.602 -1.698 -13.144 1.00 74.69 202 GLU A N 1
ATOM 1664 C CA . GLU A 1 202 ? 27.667 -1.162 -14.007 1.00 74.69 202 GLU A CA 1
ATOM 1665 C C . GLU A 1 202 ? 27.506 -1.615 -15.473 1.00 74.69 202 GLU A C 1
ATOM 1667 O O . GLU A 1 202 ? 27.697 -0.816 -16.389 1.00 74.69 202 GLU A O 1
ATOM 1672 N N . HIS A 1 203 ? 27.087 -2.863 -15.719 1.00 74.00 203 HIS A N 1
ATOM 1673 C CA . HIS A 1 203 ? 26.801 -3.348 -17.080 1.00 74.00 203 HIS A CA 1
ATOM 1674 C C . HIS A 1 203 ? 25.555 -2.694 -17.696 1.00 74.00 203 HIS A C 1
ATOM 1676 O O . HIS A 1 203 ? 25.537 -2.423 -18.899 1.00 74.00 203 HIS A O 1
ATOM 1682 N N . LEU A 1 204 ? 24.516 -2.401 -16.903 1.00 77.56 204 LEU A N 1
ATOM 1683 C CA . LEU A 1 204 ? 23.347 -1.669 -17.399 1.00 77.56 204 LEU A CA 1
ATOM 1684 C C . LEU A 1 204 ? 23.698 -0.236 -17.808 1.00 77.56 204 LEU A C 1
ATOM 1686 O O . LEU A 1 204 ? 23.155 0.228 -18.807 1.00 77.56 204 LEU A O 1
ATOM 1690 N N . ASP A 1 205 ? 24.605 0.444 -17.096 1.00 79.31 205 ASP A N 1
ATOM 1691 C CA . ASP A 1 205 ? 25.091 1.767 -17.522 1.00 79.31 205 ASP A CA 1
ATOM 1692 C C . ASP A 1 205 ? 25.784 1.681 -18.887 1.00 79.31 205 ASP A C 1
ATOM 1694 O O . ASP A 1 205 ? 25.457 2.448 -19.789 1.00 79.31 205 ASP A O 1
ATOM 1698 N N . GLN A 1 206 ? 26.661 0.691 -19.084 1.00 79.44 206 GLN A N 1
ATOM 1699 C CA . GLN A 1 206 ? 27.326 0.471 -20.375 1.00 79.44 206 GLN A CA 1
ATOM 1700 C C . GLN A 1 206 ? 26.321 0.148 -21.491 1.00 79.44 206 GLN A C 1
ATOM 1702 O O . GLN A 1 206 ? 26.415 0.675 -22.597 1.00 79.44 206 GLN A O 1
ATOM 1707 N N . THR A 1 207 ? 25.319 -0.686 -21.201 1.00 78.62 207 THR A N 1
ATOM 1708 C CA . THR A 1 207 ? 24.257 -1.032 -22.160 1.00 78.62 207 THR A CA 1
ATOM 1709 C C . THR A 1 207 ? 23.407 0.190 -22.513 1.00 78.62 207 THR A C 1
ATOM 1711 O O . THR A 1 207 ? 23.038 0.377 -23.670 1.00 78.62 207 THR A O 1
ATOM 1714 N N . LEU A 1 208 ? 23.116 1.05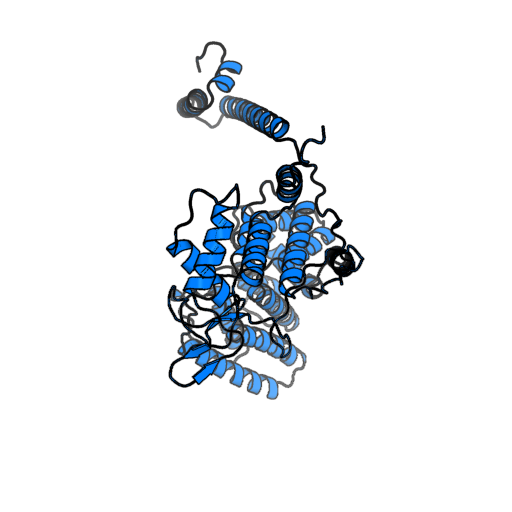0 -21.533 1.00 82.81 208 LEU A N 1
ATOM 1715 C CA . LEU A 1 208 ? 22.372 2.291 -21.729 1.00 82.81 208 LEU A CA 1
ATOM 1716 C C . LEU A 1 208 ? 23.151 3.297 -22.590 1.00 82.81 208 LEU A C 1
ATOM 1718 O O . LEU A 1 208 ? 22.543 3.963 -23.429 1.00 82.81 208 LEU A O 1
ATOM 1722 N N . GLU A 1 209 ? 24.469 3.399 -22.398 1.00 81.88 209 GLU A N 1
ATOM 1723 C CA . GLU A 1 209 ? 25.353 4.260 -23.198 1.00 81.88 209 GLU A CA 1
ATOM 1724 C C . GLU A 1 209 ? 25.442 3.813 -24.664 1.00 81.88 209 GLU A C 1
ATOM 1726 O O . GLU A 1 209 ? 25.506 4.660 -25.554 1.00 81.88 209 GLU A O 1
ATOM 1731 N N . LEU A 1 210 ? 25.423 2.500 -24.914 1.00 82.00 210 LEU A N 1
ATOM 1732 C CA . LEU A 1 210 ? 25.522 1.905 -26.252 1.00 82.00 210 LEU A CA 1
ATOM 1733 C C . LEU A 1 210 ? 24.175 1.766 -26.976 1.00 82.00 210 LEU A C 1
ATOM 1735 O O . LEU A 1 210 ? 24.149 1.474 -28.170 1.00 82.00 210 LEU A O 1
ATOM 1739 N N . CYS A 1 211 ? 23.056 1.926 -26.271 1.00 81.19 211 CYS A N 1
ATOM 1740 C CA . CYS A 1 211 ? 21.732 1.855 -26.873 1.00 81.19 211 CYS A CA 1
ATOM 1741 C C . CYS A 1 211 ? 21.504 3.084 -27.769 1.00 81.19 211 CYS A C 1
ATOM 1743 O O . CYS A 1 211 ? 21.809 4.207 -27.376 1.00 81.19 211 CYS A O 1
ATOM 1745 N N . ASP A 1 212 ? 20.916 2.900 -28.951 1.00 78.88 212 ASP A N 1
ATOM 1746 C CA . ASP A 1 212 ? 20.547 4.006 -29.850 1.00 78.88 212 ASP A CA 1
ATOM 1747 C C . ASP A 1 212 ? 19.039 4.305 -29.829 1.00 78.88 212 ASP A C 1
ATOM 1749 O O . ASP A 1 212 ? 18.626 5.426 -30.118 1.00 78.88 212 ASP A O 1
ATOM 1753 N N . ASN A 1 213 ? 18.209 3.336 -29.430 1.00 85.19 213 ASN A N 1
ATOM 1754 C CA . ASN A 1 213 ? 16.753 3.453 -29.415 1.00 85.19 213 ASN A CA 1
ATOM 1755 C C . ASN A 1 213 ? 16.252 4.163 -28.141 1.00 85.19 213 ASN A C 1
ATOM 1757 O O . ASN A 1 213 ? 16.408 3.666 -27.028 1.00 85.19 213 ASN A O 1
ATOM 1761 N N . ASP A 1 214 ? 15.598 5.317 -28.297 1.00 84.00 214 ASP A N 1
ATOM 1762 C CA . ASP A 1 214 ? 15.084 6.121 -27.177 1.00 84.00 214 ASP A CA 1
ATOM 1763 C C . ASP A 1 214 ? 14.033 5.398 -26.316 1.00 84.00 214 ASP A C 1
ATOM 1765 O O . ASP A 1 214 ? 13.944 5.634 -25.104 1.00 84.00 214 ASP A O 1
ATOM 1769 N N . GLN A 1 215 ? 13.247 4.497 -26.913 1.00 83.38 215 GLN A N 1
ATOM 1770 C CA . GLN A 1 215 ? 12.246 3.720 -26.179 1.00 83.38 215 GLN A CA 1
ATOM 1771 C C . GLN A 1 215 ? 12.928 2.673 -25.282 1.00 83.38 215 GLN A C 1
ATOM 1773 O O . GLN A 1 215 ? 12.663 2.621 -24.076 1.00 83.38 215 GLN A O 1
ATOM 1778 N N . GLU A 1 216 ? 13.902 1.939 -25.831 1.00 82.25 216 GLU A N 1
ATOM 1779 C CA . GLU A 1 216 ? 14.722 0.975 -25.085 1.00 82.25 216 GLU A CA 1
ATOM 1780 C C . GLU A 1 216 ? 15.546 1.659 -23.992 1.00 82.25 216 GLU A C 1
ATOM 1782 O O . GLU A 1 216 ? 15.612 1.154 -22.873 1.00 82.25 216 GLU A O 1
ATOM 1787 N N . LYS A 1 217 ? 16.100 2.852 -24.254 1.00 86.38 217 LYS A N 1
ATOM 1788 C CA . LYS A 1 217 ? 16.770 3.670 -23.228 1.00 86.38 217 LYS A CA 1
ATOM 1789 C C . LYS A 1 217 ? 15.853 3.988 -22.058 1.00 86.38 217 LYS A C 1
ATOM 1791 O O . LYS A 1 217 ? 16.280 3.948 -20.906 1.00 86.38 217 LYS A O 1
ATOM 1796 N N . THR A 1 218 ? 14.604 4.349 -22.341 1.00 88.81 218 THR A N 1
ATOM 1797 C CA . THR A 1 218 ? 13.622 4.691 -21.305 1.00 88.81 218 THR A CA 1
ATOM 1798 C C . THR A 1 218 ? 13.282 3.465 -20.461 1.00 88.81 218 THR A C 1
ATOM 1800 O O . THR A 1 218 ? 13.246 3.550 -19.233 1.00 88.81 218 THR A O 1
ATOM 1803 N N . TRP A 1 219 ? 13.119 2.308 -21.101 1.00 89.50 219 TRP A N 1
ATOM 1804 C CA . TRP A 1 219 ? 12.916 1.040 -20.408 1.00 89.50 219 TRP A CA 1
ATOM 1805 C C . TRP A 1 219 ? 14.138 0.610 -19.572 1.00 89.50 219 TRP A C 1
ATOM 1807 O O . TRP A 1 219 ? 13.992 0.233 -18.406 1.00 89.50 219 TRP A O 1
ATOM 1817 N N . LEU A 1 220 ? 15.355 0.736 -20.112 1.00 87.44 220 LEU A N 1
ATOM 1818 C CA . LEU A 1 220 ? 16.601 0.446 -19.394 1.00 87.44 220 LEU A CA 1
ATOM 1819 C C . LEU A 1 220 ? 16.760 1.340 -18.159 1.00 87.44 220 LEU A C 1
ATOM 1821 O O . LEU A 1 220 ? 17.138 0.846 -17.101 1.00 87.44 220 LEU A O 1
ATOM 1825 N N . LYS A 1 221 ? 16.399 2.627 -18.244 1.00 88.94 221 LYS A N 1
ATOM 1826 C CA . LYS A 1 221 ? 16.389 3.534 -17.081 1.00 88.94 221 LYS A CA 1
ATOM 1827 C C . LYS A 1 221 ? 15.431 3.064 -15.986 1.00 88.94 221 LYS A C 1
ATOM 1829 O O . LYS A 1 221 ? 15.828 3.011 -14.828 1.00 88.94 221 LYS A O 1
ATOM 1834 N N . ALA A 1 222 ? 14.206 2.667 -16.332 1.00 90.19 222 ALA A N 1
ATOM 1835 C CA . ALA A 1 222 ? 13.265 2.125 -15.345 1.00 90.19 222 ALA A CA 1
ATOM 1836 C C . ALA A 1 222 ? 13.772 0.815 -14.716 1.00 90.19 222 ALA A C 1
ATOM 1838 O O . ALA A 1 222 ? 13.578 0.564 -13.526 1.00 90.19 222 ALA A O 1
ATOM 1839 N N . THR A 1 223 ? 14.482 0.005 -15.500 1.00 88.31 223 THR A N 1
ATOM 1840 C CA . THR A 1 223 ? 15.135 -1.214 -15.016 1.00 88.31 223 THR A CA 1
ATOM 1841 C C . THR A 1 223 ? 16.254 -0.896 -14.022 1.00 88.31 223 THR A C 1
ATOM 1843 O O . THR A 1 223 ? 16.311 -1.488 -12.945 1.00 88.31 223 THR A O 1
ATOM 1846 N N . ILE A 1 224 ? 17.105 0.083 -14.344 1.00 86.19 224 ILE A N 1
ATOM 1847 C CA . ILE A 1 224 ? 18.145 0.613 -13.452 1.00 86.19 224 ILE A CA 1
ATOM 1848 C C . ILE A 1 224 ? 17.536 1.091 -12.133 1.00 86.19 224 ILE A C 1
ATOM 1850 O O . ILE A 1 224 ? 18.048 0.750 -11.071 1.00 86.19 224 ILE A O 1
ATOM 1854 N N . GLU A 1 225 ? 16.432 1.838 -12.183 1.00 90.19 225 GLU A N 1
ATOM 1855 C CA . GLU A 1 225 ? 15.754 2.327 -10.980 1.00 90.19 225 GLU A CA 1
ATOM 1856 C C . GLU A 1 225 ? 15.271 1.180 -10.080 1.00 90.19 225 GLU A C 1
ATOM 1858 O O . GLU A 1 225 ? 15.382 1.280 -8.857 1.00 90.19 225 GLU A O 1
ATOM 1863 N N . CYS A 1 226 ? 14.802 0.070 -10.660 1.00 89.88 226 CYS A N 1
ATOM 1864 C CA . CYS A 1 226 ? 14.457 -1.121 -9.885 1.00 89.88 226 CYS A CA 1
ATOM 1865 C C . CYS A 1 226 ? 15.695 -1.732 -9.209 1.00 89.88 226 CYS A C 1
ATOM 1867 O O . CYS A 1 226 ? 15.643 -2.033 -8.020 1.00 89.88 226 CYS A O 1
ATOM 1869 N N . PHE A 1 227 ? 16.820 -1.878 -9.919 1.00 84.00 227 PHE A N 1
ATOM 1870 C CA . PHE A 1 227 ? 18.068 -2.396 -9.335 1.00 84.00 227 PHE A CA 1
ATOM 1871 C C . PHE A 1 227 ? 18.645 -1.481 -8.249 1.00 84.00 227 PHE A C 1
ATOM 1873 O O . PHE A 1 227 ? 19.082 -1.966 -7.206 1.00 84.00 227 PHE A O 1
ATOM 1880 N N . ASP A 1 228 ? 18.594 -0.165 -8.449 1.00 85.56 228 ASP A N 1
ATOM 1881 C CA . ASP A 1 228 ? 18.996 0.821 -7.446 1.00 85.56 228 ASP A CA 1
ATOM 1882 C C . ASP A 1 228 ? 18.201 0.650 -6.143 1.00 85.56 228 ASP A C 1
ATOM 1884 O O . ASP A 1 228 ? 18.771 0.772 -5.057 1.00 85.56 228 ASP A O 1
ATOM 1888 N N . LEU A 1 229 ? 16.899 0.347 -6.226 1.00 84.62 229 LEU A N 1
ATOM 1889 C CA . LEU A 1 229 ? 16.075 0.075 -5.046 1.00 84.62 229 LEU A CA 1
ATOM 1890 C C . LEU A 1 229 ? 16.457 -1.224 -4.340 1.00 84.62 229 LEU A C 1
ATOM 1892 O O . LEU A 1 229 ? 16.420 -1.266 -3.115 1.00 84.62 229 LEU A O 1
ATOM 1896 N N . GLN A 1 230 ? 16.878 -2.261 -5.068 1.00 82.75 230 GLN A N 1
ATOM 1897 C CA . GLN A 1 230 ? 17.367 -3.499 -4.445 1.00 82.75 230 GLN A CA 1
ATOM 1898 C C . GLN A 1 230 ? 18.621 -3.265 -3.593 1.00 82.75 230 GLN A C 1
ATOM 1900 O O . GLN A 1 230 ? 18.875 -4.034 -2.670 1.00 82.75 230 GLN A O 1
ATOM 1905 N N . ILE A 1 231 ? 19.406 -2.233 -3.920 1.00 78.12 231 ILE A N 1
ATOM 1906 C CA . ILE A 1 231 ? 20.611 -1.837 -3.184 1.00 78.12 231 ILE A CA 1
ATOM 1907 C C . ILE A 1 231 ? 20.253 -0.883 -2.035 1.00 78.12 231 ILE A C 1
ATOM 1909 O O . ILE A 1 231 ? 20.739 -1.056 -0.923 1.00 78.12 231 ILE A O 1
ATOM 1913 N N . LYS A 1 232 ? 19.413 0.127 -2.295 1.00 79.12 232 LYS A N 1
ATOM 1914 C CA . LYS A 1 232 ? 19.066 1.177 -1.318 1.00 79.12 232 LYS A CA 1
ATOM 1915 C C . LYS A 1 232 ? 18.103 0.694 -0.231 1.00 79.12 232 LYS A C 1
ATOM 1917 O O . LYS A 1 232 ? 18.278 1.060 0.924 1.00 79.12 232 LYS A O 1
ATOM 1922 N N . CYS A 1 233 ? 17.108 -0.103 -0.615 1.00 79.06 233 CYS A N 1
ATOM 1923 C CA . CYS A 1 233 ? 16.004 -0.569 0.225 1.00 79.06 233 CYS A CA 1
ATOM 1924 C C . CYS A 1 233 ? 15.754 -2.067 -0.042 1.00 79.06 233 CYS A C 1
ATOM 1926 O O . CYS A 1 233 ? 14.783 -2.427 -0.722 1.00 79.06 233 CYS A O 1
ATOM 1928 N N . PRO A 1 234 ? 16.654 -2.964 0.399 1.00 79.94 234 PRO A N 1
ATOM 1929 C CA . PRO A 1 234 ? 16.538 -4.388 0.110 1.00 79.94 234 PRO A CA 1
ATOM 1930 C C . PRO A 1 234 ? 15.324 -5.007 0.816 1.00 79.94 234 PRO A C 1
ATOM 1932 O O . PRO A 1 234 ? 15.219 -4.974 2.039 1.00 79.94 234 PRO A O 1
ATOM 1935 N N . LEU A 1 235 ? 14.430 -5.639 0.051 1.00 83.75 235 LEU A N 1
ATOM 1936 C CA . LEU A 1 235 ? 13.338 -6.434 0.617 1.00 83.75 235 LEU A CA 1
ATOM 1937 C C . LEU A 1 235 ? 13.864 -7.774 1.178 1.00 83.75 235 LEU A C 1
ATOM 1939 O O . LEU A 1 235 ? 14.777 -8.359 0.582 1.00 83.75 235 LEU A O 1
ATOM 1943 N N . PRO A 1 236 ? 13.287 -8.310 2.275 1.00 81.06 236 PRO A N 1
ATOM 1944 C CA . PRO A 1 236 ? 13.643 -9.628 2.803 1.00 81.06 236 PRO A CA 1
ATOM 1945 C C . PRO A 1 236 ? 13.432 -10.737 1.766 1.00 81.06 236 PRO A C 1
ATOM 1947 O O . PRO A 1 236 ? 12.410 -10.758 1.077 1.00 81.06 236 PRO A O 1
ATOM 1950 N N . ARG A 1 237 ? 14.371 -11.692 1.667 1.00 77.81 237 ARG A N 1
ATOM 1951 C CA . ARG A 1 237 ? 14.350 -12.773 0.658 1.00 77.81 237 ARG A CA 1
ATOM 1952 C C . ARG A 1 237 ? 14.454 -14.167 1.261 1.00 77.81 237 ARG A C 1
ATOM 1954 O O . ARG A 1 237 ? 15.197 -14.373 2.220 1.00 77.81 237 ARG A O 1
ATOM 1961 N N . ARG A 1 238 ? 13.780 -15.132 0.631 1.00 71.75 238 ARG A N 1
ATOM 1962 C CA . ARG A 1 238 ? 13.906 -16.565 0.921 1.00 71.75 238 ARG A CA 1
ATOM 1963 C C . ARG A 1 238 ? 15.260 -17.048 0.395 1.00 71.75 238 ARG A C 1
ATOM 1965 O O . ARG A 1 238 ? 15.517 -17.021 -0.808 1.00 71.75 238 ARG A O 1
ATOM 1972 N N . THR A 1 239 ? 16.136 -17.483 1.298 1.00 55.00 239 THR A N 1
ATOM 1973 C CA . THR A 1 239 ? 17.505 -17.954 1.000 1.00 55.00 239 THR A CA 1
ATOM 1974 C C . THR A 1 239 ? 17.548 -19.163 0.059 1.00 55.00 239 THR A C 1
ATOM 1976 O O . THR A 1 239 ? 18.557 -19.394 -0.603 1.00 55.00 239 THR A O 1
ATOM 1979 N N . GLU A 1 240 ? 16.447 -19.908 -0.046 1.00 46.75 240 GLU A N 1
ATOM 1980 C CA . GLU A 1 240 ? 16.337 -21.161 -0.801 1.00 46.75 240 GLU A CA 1
ATOM 1981 C C . GLU A 1 240 ? 16.200 -20.979 -2.322 1.00 46.75 240 GLU A C 1
ATOM 1983 O O . GLU A 1 240 ? 16.478 -21.912 -3.072 1.00 46.75 240 GLU A O 1
ATOM 1988 N N . ILE A 1 241 ? 15.825 -19.788 -2.810 1.00 47.53 241 ILE A N 1
ATOM 1989 C CA . ILE A 1 241 ? 15.506 -19.575 -4.239 1.00 47.53 241 ILE A CA 1
ATOM 1990 C C . ILE A 1 241 ? 16.768 -19.438 -5.114 1.00 47.53 241 ILE A C 1
ATOM 1992 O O . ILE A 1 241 ? 16.683 -19.322 -6.332 1.00 47.53 241 ILE A O 1
ATOM 1996 N N . GLY A 1 242 ? 17.968 -19.549 -4.530 1.00 43.38 242 GLY A N 1
ATOM 1997 C CA . GLY A 1 242 ? 19.197 -19.687 -5.310 1.00 43.38 242 GLY A CA 1
ATOM 1998 C C . GLY A 1 242 ? 19.404 -18.529 -6.283 1.00 43.38 242 GLY A C 1
ATOM 1999 O O . GLY A 1 242 ? 19.785 -18.764 -7.429 1.00 43.38 242 GLY A O 1
ATOM 2000 N N . PHE A 1 243 ? 19.139 -17.292 -5.836 1.00 47.91 243 PHE A N 1
ATOM 2001 C CA . PHE A 1 243 ? 19.450 -16.086 -6.599 1.00 47.91 243 PHE A CA 1
ATOM 2002 C C . PHE A 1 243 ? 20.958 -16.042 -6.850 1.00 47.91 243 PHE A C 1
ATOM 2004 O O . PHE A 1 243 ? 21.752 -15.550 -6.050 1.00 47.91 243 PHE A O 1
ATOM 2011 N N . ARG A 1 244 ? 21.356 -16.614 -7.979 1.00 47.94 244 ARG A N 1
ATOM 2012 C CA . ARG A 1 244 ? 22.622 -16.340 -8.622 1.00 47.94 244 ARG A CA 1
ATOM 2013 C C . ARG A 1 244 ? 22.301 -15.272 -9.633 1.00 47.94 244 ARG A C 1
ATOM 2015 O O . ARG A 1 244 ? 21.531 -15.513 -10.557 1.00 47.94 244 ARG A O 1
ATOM 2022 N N . ASN A 1 245 ? 22.903 -14.111 -9.450 1.00 52.62 245 ASN A N 1
ATOM 2023 C CA . ASN A 1 245 ? 22.976 -13.089 -10.475 1.00 52.62 245 ASN A CA 1
ATOM 2024 C C . ASN A 1 245 ? 23.767 -13.667 -11.666 1.00 52.62 245 ASN A C 1
ATOM 2026 O O . ASN A 1 245 ? 24.970 -13.466 -11.814 1.00 52.62 245 ASN A O 1
ATOM 2030 N N . SER A 1 246 ? 23.100 -14.488 -12.474 1.00 51.16 246 SER A N 1
ATOM 2031 C CA . SER A 1 246 ? 23.604 -15.002 -13.738 1.00 51.16 246 SER A CA 1
ATOM 2032 C C . SER A 1 246 ? 23.376 -13.903 -14.763 1.00 51.16 246 SER A C 1
ATOM 2034 O O . SER A 1 246 ? 22.487 -14.008 -15.607 1.00 51.16 246 SER A O 1
ATOM 2036 N N . TRP A 1 247 ? 24.136 -12.817 -14.621 1.00 54.12 247 TRP A N 1
ATOM 2037 C CA . TRP A 1 247 ? 24.093 -11.696 -15.546 1.00 54.12 247 TRP A CA 1
ATOM 2038 C C . TRP A 1 247 ? 24.303 -12.205 -16.968 1.00 54.12 247 TRP A C 1
ATOM 2040 O O . TRP A 1 247 ? 25.229 -12.965 -17.251 1.00 54.12 247 TRP A O 1
ATOM 2050 N N . ASN A 1 248 ? 23.384 -11.820 -17.840 1.00 58.81 248 ASN A N 1
ATOM 2051 C CA . ASN A 1 248 ? 23.446 -12.061 -19.266 1.00 58.81 248 ASN A CA 1
ATOM 2052 C C . ASN A 1 248 ? 23.192 -10.703 -19.923 1.00 58.81 248 ASN A C 1
ATOM 2054 O O . ASN A 1 248 ? 22.195 -10.060 -19.602 1.00 58.81 248 ASN A O 1
ATOM 2058 N N . ASP A 1 249 ? 24.092 -10.292 -20.817 1.00 62.88 249 ASP A N 1
ATOM 2059 C CA . ASP A 1 249 ? 24.095 -8.978 -21.481 1.00 62.88 249 ASP A CA 1
ATOM 2060 C C . ASP A 1 249 ? 22.872 -8.745 -22.388 1.00 62.88 249 ASP A C 1
ATOM 2062 O O . ASP A 1 249 ? 22.669 -7.661 -22.930 1.00 62.88 249 ASP A O 1
ATOM 2066 N N . SER A 1 250 ? 22.029 -9.762 -22.577 1.00 74.50 250 SER A N 1
ATOM 2067 C CA . SER A 1 250 ? 20.769 -9.622 -23.300 1.00 74.50 250 SER A CA 1
ATOM 2068 C C . SER A 1 250 ? 19.669 -8.976 -22.450 1.00 74.50 250 SER A C 1
ATOM 2070 O O . SER A 1 250 ? 19.508 -9.268 -21.265 1.00 74.50 250 SER A O 1
ATOM 2072 N N . ILE A 1 251 ? 18.811 -8.186 -23.104 1.00 74.06 251 ILE A N 1
ATOM 2073 C CA . ILE A 1 251 ? 17.577 -7.603 -22.537 1.00 74.06 251 ILE A CA 1
ATOM 2074 C C . ILE A 1 251 ? 16.736 -8.656 -21.789 1.00 74.06 251 ILE A C 1
ATOM 2076 O O . ILE A 1 251 ? 16.220 -8.397 -20.703 1.00 74.06 251 ILE A O 1
ATOM 2080 N N . LEU A 1 252 ? 16.647 -9.874 -22.336 1.00 76.62 252 LEU A N 1
ATOM 2081 C CA . LEU A 1 252 ? 15.929 -10.998 -21.725 1.00 76.62 252 LEU A CA 1
ATOM 2082 C C . LEU A 1 252 ? 16.600 -11.506 -20.441 1.00 76.62 252 LEU A C 1
ATOM 2084 O O . LEU A 1 252 ? 15.910 -11.898 -19.502 1.00 76.62 252 LEU A O 1
ATOM 2088 N N . GLY A 1 253 ? 17.933 -11.491 -20.389 1.00 77.38 253 GLY A N 1
ATOM 2089 C CA . GLY A 1 253 ? 18.705 -11.815 -19.193 1.00 77.38 253 GLY A CA 1
ATOM 2090 C C . GLY A 1 253 ? 18.442 -10.829 -18.061 1.00 77.38 253 GLY A C 1
ATOM 2091 O O . GLY A 1 253 ? 18.127 -11.242 -16.949 1.00 77.38 253 GLY A O 1
ATOM 2092 N N . ILE A 1 254 ? 18.478 -9.532 -18.376 1.00 77.75 254 ILE A N 1
ATOM 2093 C CA . ILE A 1 254 ? 18.176 -8.452 -17.429 1.00 77.75 254 ILE A CA 1
ATOM 2094 C C . ILE A 1 254 ? 16.749 -8.593 -16.881 1.00 77.75 254 ILE A C 1
ATOM 2096 O O . ILE A 1 254 ? 16.539 -8.551 -15.667 1.00 77.75 254 ILE A O 1
ATOM 2100 N N . PHE A 1 255 ? 15.773 -8.817 -17.768 1.00 81.69 255 PHE A N 1
ATOM 2101 C CA . PHE A 1 255 ? 14.381 -9.038 -17.381 1.00 81.69 255 PHE A CA 1
ATOM 2102 C C . PHE A 1 255 ? 14.256 -10.244 -16.437 1.00 81.69 255 PHE A C 1
ATOM 2104 O O . PHE A 1 255 ? 13.647 -10.140 -15.375 1.00 81.69 255 PHE A O 1
ATOM 2111 N N . LYS A 1 256 ? 14.892 -11.374 -16.777 1.00 81.88 256 LYS A N 1
ATOM 2112 C CA . LYS A 1 256 ? 14.892 -12.596 -15.959 1.00 81.88 256 LYS A CA 1
ATOM 2113 C C . LYS A 1 256 ? 15.456 -12.362 -14.556 1.00 81.88 256 LYS A C 1
ATOM 2115 O O . LYS A 1 256 ? 14.839 -12.804 -13.592 1.00 81.88 256 LYS A O 1
ATOM 2120 N N . THR A 1 257 ? 16.561 -11.632 -14.426 1.00 81.31 257 THR A N 1
ATOM 2121 C CA . THR A 1 257 ? 17.142 -11.298 -13.116 1.00 81.31 257 THR A CA 1
ATOM 2122 C C . THR A 1 257 ? 16.152 -10.537 -12.234 1.00 81.31 257 THR A C 1
ATOM 2124 O O . THR A 1 257 ? 16.036 -10.821 -11.041 1.00 81.31 257 THR A O 1
ATOM 2127 N N . LEU A 1 258 ? 15.398 -9.599 -12.814 1.00 85.94 258 LEU A N 1
ATOM 2128 C CA . LEU A 1 258 ? 14.387 -8.848 -12.074 1.00 85.94 258 LEU A CA 1
ATOM 2129 C C . LEU A 1 258 ? 13.221 -9.741 -11.626 1.00 85.94 258 LEU A C 1
ATOM 2131 O O . LEU A 1 258 ? 12.756 -9.622 -10.491 1.00 85.94 258 LEU A O 1
ATOM 2135 N N . ILE A 1 259 ? 12.787 -10.670 -12.486 1.00 86.50 259 ILE A N 1
ATOM 2136 C CA . ILE A 1 259 ? 11.788 -11.683 -12.121 1.00 86.50 259 ILE A CA 1
ATOM 2137 C C . ILE A 1 259 ? 12.274 -12.503 -10.927 1.00 86.50 259 ILE A C 1
ATOM 2139 O O . ILE A 1 259 ? 11.545 -12.670 -9.951 1.00 86.50 259 ILE A O 1
ATOM 2143 N N . ASP A 1 260 ? 13.498 -13.020 -11.010 1.00 83.94 260 ASP A N 1
ATOM 2144 C CA . ASP A 1 260 ? 14.058 -13.901 -9.991 1.00 83.94 260 ASP A CA 1
ATOM 2145 C C . ASP A 1 260 ? 14.196 -13.163 -8.647 1.00 83.94 260 ASP A C 1
ATOM 2147 O O . ASP A 1 260 ? 13.923 -13.747 -7.597 1.00 83.94 260 ASP A O 1
ATOM 2151 N N . TYR A 1 261 ? 14.511 -11.860 -8.666 1.00 85.19 261 TYR A N 1
ATOM 2152 C CA . TYR A 1 261 ? 14.493 -11.020 -7.467 1.00 85.19 261 TYR A CA 1
ATOM 2153 C C . TYR A 1 261 ? 13.098 -10.944 -6.835 1.00 85.19 261 TYR A C 1
ATOM 2155 O O . TYR A 1 261 ? 12.936 -11.331 -5.677 1.00 85.19 261 TYR A O 1
ATOM 2163 N N . TYR A 1 262 ? 12.084 -10.489 -7.577 1.00 89.25 262 TYR A N 1
ATOM 2164 C CA . TYR A 1 262 ? 10.739 -10.292 -7.024 1.00 89.25 262 TYR A CA 1
ATOM 2165 C C . TYR A 1 262 ? 10.035 -11.605 -6.667 1.00 89.25 262 TYR A C 1
ATOM 2167 O O . TYR A 1 262 ? 9.214 -11.618 -5.761 1.00 89.25 262 TYR A O 1
ATOM 2175 N N . ARG A 1 263 ? 10.393 -12.730 -7.297 1.00 87.69 263 ARG A N 1
ATOM 2176 C CA . ARG A 1 263 ? 9.947 -14.067 -6.865 1.00 87.69 263 ARG A CA 1
ATOM 2177 C C . ARG A 1 263 ? 10.617 -14.544 -5.580 1.00 87.69 263 ARG A C 1
ATOM 2179 O O . ARG A 1 263 ? 10.094 -15.435 -4.919 1.00 87.69 263 ARG A O 1
ATOM 2186 N N . SER A 1 264 ? 11.781 -13.990 -5.241 1.00 84.38 264 SER A N 1
ATOM 2187 C CA . SER A 1 264 ? 12.543 -14.399 -4.061 1.00 84.38 264 SER A CA 1
ATOM 2188 C C . SER A 1 264 ? 12.122 -13.705 -2.767 1.00 84.38 264 SER A C 1
ATOM 2190 O O . SER A 1 264 ? 12.570 -14.122 -1.697 1.00 84.38 264 SER A O 1
ATOM 2192 N N . ILE A 1 265 ? 11.296 -12.656 -2.835 1.00 86.06 265 ILE A N 1
ATOM 2193 C CA . ILE A 1 265 ? 10.886 -11.897 -1.649 1.00 86.06 265 ILE A CA 1
ATOM 2194 C C . ILE A 1 265 ? 10.078 -12.779 -0.685 1.00 86.06 265 ILE A C 1
ATOM 2196 O O . ILE A 1 265 ? 9.345 -13.683 -1.090 1.00 86.06 265 ILE A O 1
ATOM 2200 N N . VAL A 1 266 ? 10.254 -12.563 0.619 1.00 84.31 266 VAL A N 1
ATOM 2201 C CA . VAL A 1 266 ? 9.569 -13.353 1.659 1.00 84.31 266 VAL A CA 1
ATOM 2202 C C . VAL A 1 266 ? 8.071 -13.078 1.644 1.00 84.31 266 VAL A C 1
ATOM 2204 O O . VAL A 1 266 ? 7.276 -14.020 1.700 1.00 84.31 266 VAL A O 1
ATOM 2207 N N . GLU A 1 267 ? 7.722 -11.799 1.537 1.00 86.44 267 GLU A N 1
ATOM 2208 C CA . GLU A 1 267 ? 6.366 -11.273 1.580 1.00 86.44 267 GLU A CA 1
ATOM 2209 C C . GLU A 1 267 ? 6.115 -10.361 0.376 1.00 86.44 267 GLU A C 1
ATOM 2211 O O . GLU A 1 267 ? 7.010 -9.640 -0.070 1.00 86.44 267 GLU A O 1
ATOM 2216 N N . THR A 1 268 ? 4.884 -10.376 -0.124 1.00 92.94 268 THR A N 1
ATOM 2217 C CA . THR A 1 268 ? 4.425 -9.570 -1.254 1.00 92.94 268 THR A CA 1
ATOM 2218 C C . THR A 1 268 ? 4.466 -8.064 -0.967 1.00 92.94 268 THR A C 1
ATOM 2220 O O . THR A 1 268 ? 4.503 -7.616 0.189 1.00 92.94 268 THR A O 1
ATOM 2223 N N . LEU A 1 269 ? 4.475 -7.256 -2.035 1.00 93.44 269 LEU A N 1
ATOM 2224 C CA . LEU A 1 269 ? 4.501 -5.789 -1.942 1.00 93.44 269 LEU A CA 1
ATOM 2225 C C . LEU A 1 269 ? 3.254 -5.242 -1.239 1.00 93.44 269 LEU A C 1
ATOM 2227 O O . LEU A 1 269 ? 3.366 -4.322 -0.431 1.00 93.44 269 LEU A O 1
ATOM 2231 N N . PHE A 1 270 ? 2.092 -5.848 -1.481 1.00 92.44 270 PHE A N 1
ATOM 2232 C CA . PHE A 1 270 ? 0.947 -5.753 -0.582 1.00 92.44 270 PHE A CA 1
ATOM 2233 C C . PHE A 1 270 ? 1.013 -6.911 0.419 1.00 92.44 270 PHE A C 1
ATOM 2235 O O . PHE A 1 270 ? 0.813 -8.051 0.008 1.00 92.44 270 PHE A O 1
ATOM 2242 N N . PRO A 1 271 ? 1.337 -6.663 1.696 1.00 88.12 271 PRO A N 1
ATOM 2243 C CA . PRO A 1 271 ? 1.483 -7.725 2.689 1.00 88.12 271 PRO A CA 1
ATOM 2244 C C . PRO A 1 271 ? 0.170 -8.473 2.993 1.00 88.12 271 PRO A C 1
ATOM 2246 O O . PRO A 1 271 ? -0.927 -8.012 2.673 1.00 88.12 271 PRO A O 1
ATOM 2249 N N . THR A 1 272 ? 0.263 -9.662 3.592 1.00 86.44 272 THR A N 1
ATOM 2250 C CA . THR A 1 272 ? -0.894 -10.572 3.756 1.00 86.44 272 THR A CA 1
ATOM 2251 C C . THR A 1 272 ? -1.975 -10.002 4.681 1.00 86.44 272 THR A C 1
ATOM 2253 O O . THR A 1 272 ? -3.161 -10.258 4.500 1.00 86.44 272 THR A O 1
ATOM 2256 N N . ASN A 1 273 ? -1.586 -9.167 5.641 1.00 83.38 273 ASN A N 1
ATOM 2257 C CA . ASN A 1 273 ? -2.484 -8.438 6.544 1.00 83.38 273 ASN A CA 1
ATOM 2258 C C . ASN A 1 273 ? -3.463 -7.488 5.824 1.00 83.38 273 ASN A C 1
ATOM 2260 O O . ASN A 1 273 ? -4.483 -7.129 6.405 1.00 83.38 273 ASN A O 1
ATOM 2264 N N . VAL A 1 274 ? -3.173 -7.070 4.585 1.00 86.75 274 VAL A N 1
ATOM 2265 C CA . VAL A 1 274 ? -4.082 -6.237 3.777 1.00 86.75 274 VAL A CA 1
ATOM 2266 C C . VAL A 1 274 ? -4.856 -7.043 2.730 1.00 86.75 274 VAL A C 1
ATOM 2268 O O . VAL A 1 274 ? -5.521 -6.452 1.879 1.00 86.75 274 VAL A O 1
ATOM 2271 N N . ALA A 1 275 ? -4.808 -8.379 2.776 1.00 89.25 275 ALA A N 1
ATOM 2272 C CA . ALA A 1 275 ? -5.486 -9.237 1.804 1.00 89.25 275 ALA A CA 1
ATOM 2273 C C . ALA A 1 275 ? -7.002 -8.979 1.751 1.00 89.25 275 ALA A C 1
ATOM 2275 O O . ALA A 1 275 ? -7.542 -8.804 0.664 1.00 89.25 275 ALA A O 1
ATOM 2276 N N . GLU A 1 276 ? -7.677 -8.852 2.898 1.00 87.62 276 GLU A N 1
ATOM 2277 C CA . GLU A 1 276 ? -9.122 -8.565 2.939 1.00 87.62 276 GLU A CA 1
ATOM 2278 C C . GLU A 1 276 ? -9.466 -7.229 2.261 1.00 87.62 276 GLU A C 1
ATOM 2280 O O . GLU A 1 276 ? -10.404 -7.148 1.468 1.00 87.62 276 GLU A O 1
ATOM 2285 N N . VAL A 1 277 ? -8.646 -6.195 2.491 1.00 89.88 277 VAL A N 1
ATOM 2286 C CA . VAL A 1 277 ? -8.786 -4.887 1.831 1.00 89.88 277 VAL A CA 1
ATOM 2287 C C . VAL A 1 277 ? -8.658 -5.040 0.319 1.00 89.88 277 VAL A C 1
ATOM 2289 O O . VAL A 1 277 ? -9.460 -4.493 -0.432 1.00 89.88 277 VAL A O 1
ATOM 2292 N N . ILE A 1 278 ? -7.647 -5.780 -0.141 1.00 92.19 278 ILE A N 1
ATOM 2293 C CA . ILE A 1 278 ? -7.407 -6.036 -1.563 1.00 92.19 278 ILE A CA 1
ATOM 2294 C C . ILE A 1 278 ? -8.600 -6.768 -2.191 1.00 92.19 278 ILE A C 1
ATOM 2296 O O . ILE A 1 278 ? -8.996 -6.441 -3.313 1.00 92.19 278 ILE A O 1
ATOM 2300 N N . CYS A 1 279 ? -9.195 -7.719 -1.472 1.00 91.62 279 CYS A N 1
ATOM 2301 C CA . CYS A 1 279 ? -10.328 -8.502 -1.955 1.00 91.62 279 CYS A CA 1
ATOM 2302 C C . CYS A 1 279 ? -11.588 -7.610 -2.094 1.00 91.62 279 CYS A C 1
ATOM 2304 O O . CYS A 1 279 ? -12.269 -7.664 -3.122 1.00 91.62 279 CYS A O 1
ATOM 2306 N N . GLU A 1 280 ? -11.802 -6.642 -1.200 1.00 91.81 280 GLU A N 1
ATOM 2307 C CA . GLU A 1 280 ? -12.851 -5.627 -1.374 1.00 91.81 280 GLU A CA 1
ATOM 2308 C C . GLU A 1 280 ? -12.535 -4.550 -2.435 1.00 91.81 280 GLU A C 1
ATOM 2310 O O . GLU A 1 280 ? -13.422 -4.141 -3.189 1.00 91.81 280 GLU A O 1
ATOM 2315 N N . ILE A 1 281 ? -11.279 -4.113 -2.578 1.00 94.12 281 ILE A N 1
ATOM 2316 C CA . ILE A 1 281 ? -10.864 -3.219 -3.678 1.00 94.12 281 ILE A CA 1
ATOM 2317 C C . ILE A 1 281 ? -11.126 -3.893 -5.031 1.00 94.12 281 ILE A C 1
ATOM 2319 O O . ILE A 1 281 ? -11.648 -3.269 -5.959 1.00 94.12 281 ILE A O 1
ATOM 2323 N N . SER A 1 282 ? -10.830 -5.188 -5.140 1.00 94.44 282 SER A N 1
ATOM 2324 C CA . SER A 1 282 ? -11.171 -5.989 -6.316 1.00 94.44 282 SER A CA 1
ATOM 2325 C C . SER A 1 282 ? -12.682 -6.018 -6.566 1.00 94.44 282 SER A C 1
ATOM 2327 O O . SER A 1 282 ? -13.124 -5.885 -7.708 1.00 94.44 282 SER A O 1
ATOM 2329 N N . ARG A 1 283 ? -13.505 -6.095 -5.512 1.00 93.56 283 ARG A N 1
ATOM 2330 C CA . ARG A 1 283 ? -14.968 -6.008 -5.624 1.00 93.56 283 ARG A CA 1
ATOM 2331 C C . ARG A 1 283 ? -15.428 -4.649 -6.160 1.00 93.56 283 ARG A C 1
ATOM 2333 O O . ARG A 1 283 ? -16.346 -4.596 -6.979 1.00 93.56 283 ARG A O 1
ATOM 2340 N N . LEU A 1 284 ? -14.795 -3.543 -5.752 1.00 94.44 284 LEU A N 1
ATOM 2341 C CA . LEU A 1 284 ? -15.063 -2.211 -6.319 1.00 94.44 284 LEU A CA 1
ATOM 2342 C C . LEU A 1 284 ? -14.753 -2.172 -7.820 1.00 94.44 284 LEU A C 1
ATOM 2344 O O . LEU A 1 284 ? -15.564 -1.660 -8.596 1.00 94.44 284 LEU A O 1
ATOM 2348 N N . LEU A 1 285 ? -13.621 -2.756 -8.223 1.00 95.44 285 LEU A N 1
ATOM 2349 C CA . LEU A 1 285 ? -13.219 -2.855 -9.625 1.00 95.44 285 LEU A CA 1
ATOM 2350 C C . LEU A 1 285 ? -14.232 -3.660 -10.453 1.00 95.44 285 LEU A C 1
ATOM 2352 O O . LEU A 1 285 ? -14.670 -3.201 -11.506 1.00 95.44 285 LEU A O 1
ATOM 2356 N N . GLN A 1 286 ? -14.659 -4.820 -9.951 1.00 93.38 286 GLN A N 1
ATOM 2357 C CA . GLN A 1 286 ? -15.650 -5.683 -10.609 1.00 93.38 286 GLN A CA 1
ATOM 2358 C C . GLN A 1 286 ? -17.020 -5.009 -10.748 1.00 93.38 286 GLN A C 1
ATOM 2360 O O . GLN A 1 286 ? -17.712 -5.202 -11.744 1.00 93.38 286 GLN A O 1
ATOM 2365 N N . ASN A 1 287 ? -17.391 -4.170 -9.780 1.00 93.25 287 ASN A N 1
ATOM 2366 C CA . ASN A 1 287 ? -18.624 -3.384 -9.811 1.00 93.25 287 ASN A CA 1
ATOM 2367 C C . ASN A 1 287 ? -18.532 -2.122 -10.692 1.00 93.25 287 ASN A C 1
ATOM 2369 O O . ASN A 1 287 ? -19.472 -1.327 -10.711 1.00 93.25 287 ASN A O 1
ATOM 2373 N N . GLY A 1 288 ? -17.412 -1.893 -11.388 1.00 93.50 288 GLY A N 1
ATOM 2374 C CA . GLY A 1 288 ? -17.210 -0.729 -12.257 1.00 93.50 288 GLY A CA 1
ATOM 2375 C C . GLY A 1 288 ? -17.020 0.597 -11.511 1.00 93.50 288 GLY A C 1
ATOM 2376 O O . GLY A 1 288 ? -17.092 1.664 -12.121 1.00 93.50 288 GLY A O 1
ATOM 2377 N N . LYS A 1 289 ? -16.765 0.565 -10.196 1.00 95.25 289 LYS A N 1
ATOM 2378 C CA . LYS A 1 289 ? -16.497 1.755 -9.371 1.00 95.25 289 LYS A CA 1
ATOM 2379 C C . LYS A 1 289 ? -15.018 2.144 -9.448 1.00 95.25 289 LYS A C 1
ATOM 2381 O O . LYS A 1 289 ? -14.285 2.078 -8.463 1.00 95.25 289 LYS A O 1
ATOM 2386 N N . TYR A 1 290 ? -14.550 2.493 -10.648 1.00 95.06 290 TYR A N 1
ATOM 2387 C CA . TYR A 1 290 ? -13.124 2.721 -10.928 1.00 95.06 290 TYR A CA 1
ATOM 2388 C C . TYR A 1 290 ? -12.521 3.876 -10.118 1.00 95.06 290 TYR A C 1
ATOM 2390 O O . TYR A 1 290 ? -11.372 3.796 -9.689 1.00 95.06 290 TYR A O 1
ATOM 2398 N N . THR A 1 291 ? -13.292 4.940 -9.878 1.00 94.06 291 THR A N 1
ATOM 2399 C CA . THR A 1 291 ? -12.860 6.107 -9.097 1.00 94.06 291 THR A CA 1
ATOM 2400 C C . THR A 1 291 ? -12.614 5.761 -7.633 1.00 94.06 291 THR A C 1
ATOM 2402 O O . THR A 1 291 ? -11.588 6.133 -7.068 1.00 94.06 291 THR A O 1
ATOM 2405 N N . GLU A 1 292 ? -13.525 5.009 -7.026 1.00 92.81 292 GLU A N 1
ATOM 2406 C CA . GLU A 1 292 ? -13.432 4.537 -5.651 1.00 92.81 292 GLU A CA 1
ATOM 2407 C C . GLU A 1 292 ? -12.344 3.474 -5.512 1.00 92.81 292 GLU A C 1
ATOM 2409 O O . GLU A 1 292 ? -11.608 3.499 -4.532 1.00 92.81 292 GLU A O 1
ATOM 2414 N N . CYS A 1 293 ? -12.187 2.601 -6.512 1.00 95.50 293 CYS A N 1
ATOM 2415 C CA . CYS A 1 293 ? -11.102 1.623 -6.576 1.00 95.50 293 CYS A CA 1
ATOM 2416 C C . CYS A 1 293 ? -9.725 2.306 -6.589 1.00 95.50 293 CYS A C 1
ATOM 2418 O O . CYS A 1 293 ? -8.886 2.015 -5.737 1.00 95.50 293 CYS A O 1
ATOM 2420 N N . LEU A 1 294 ? -9.504 3.271 -7.494 1.00 95.62 294 LEU A N 1
ATOM 2421 C CA . LEU A 1 294 ? -8.257 4.041 -7.545 1.00 95.62 294 LEU A CA 1
ATOM 2422 C C . LEU A 1 294 ? -8.003 4.773 -6.225 1.00 95.62 294 LEU A C 1
ATOM 2424 O O . LEU A 1 294 ? -6.891 4.743 -5.705 1.00 95.62 294 LEU A O 1
ATOM 2428 N N . ARG A 1 295 ? -9.038 5.397 -5.660 1.00 94.00 295 ARG A N 1
ATOM 2429 C CA . ARG A 1 295 ? -8.938 6.109 -4.385 1.00 94.00 295 ARG A CA 1
ATOM 2430 C C . ARG A 1 295 ? -8.584 5.170 -3.228 1.00 94.00 295 ARG A C 1
ATOM 2432 O O . ARG A 1 295 ? -7.738 5.518 -2.410 1.00 94.00 295 ARG A O 1
ATOM 2439 N N . ALA A 1 296 ? -9.187 3.987 -3.160 1.00 94.56 296 ALA A N 1
ATOM 2440 C CA . ALA A 1 296 ? -8.867 2.985 -2.148 1.00 94.56 296 ALA A CA 1
ATOM 2441 C C . ALA A 1 296 ? -7.425 2.472 -2.302 1.00 94.56 296 ALA A C 1
ATOM 2443 O O . ALA A 1 296 ? -6.704 2.367 -1.313 1.00 94.56 296 ALA A O 1
ATOM 2444 N N . LEU A 1 297 ? -6.964 2.250 -3.536 1.00 95.56 297 LEU A N 1
ATOM 2445 C CA . LEU A 1 297 ? -5.574 1.885 -3.809 1.00 95.56 297 LEU A CA 1
ATOM 2446 C C . LEU A 1 297 ? -4.585 2.993 -3.419 1.00 95.56 297 LEU A C 1
ATOM 2448 O O . LEU A 1 297 ? -3.579 2.696 -2.785 1.00 95.56 297 LEU A O 1
ATOM 2452 N N . GLN A 1 298 ? -4.879 4.261 -3.727 1.00 94.94 298 GLN A N 1
ATOM 2453 C CA . GLN A 1 298 ? -4.064 5.409 -3.302 1.00 94.94 298 GLN A CA 1
ATOM 2454 C C . GLN A 1 298 ? -3.917 5.453 -1.777 1.00 94.94 298 GLN A C 1
ATOM 2456 O O . GLN A 1 298 ? -2.812 5.588 -1.255 1.00 94.94 298 GLN A O 1
ATOM 2461 N N . LEU A 1 299 ? -5.027 5.295 -1.051 1.00 92.19 299 LEU A N 1
ATOM 2462 C CA . LEU A 1 299 ? -5.025 5.264 0.412 1.00 92.19 299 LEU A CA 1
ATOM 2463 C C . LEU A 1 299 ? -4.235 4.065 0.946 1.00 92.19 299 LEU A C 1
ATOM 2465 O O . LEU A 1 299 ? -3.451 4.225 1.877 1.00 92.19 299 LEU A O 1
ATOM 2469 N N . LEU A 1 300 ? -4.378 2.888 0.332 1.00 91.69 300 LEU A N 1
ATOM 2470 C CA . LEU A 1 300 ? -3.634 1.692 0.718 1.00 91.69 300 LEU A CA 1
ATOM 2471 C C . LEU A 1 300 ? -2.122 1.856 0.492 1.00 91.69 300 LEU A C 1
ATOM 2473 O O . LEU A 1 300 ? -1.332 1.524 1.371 1.00 91.69 300 LEU A O 1
ATOM 2477 N N . VAL A 1 301 ? -1.707 2.431 -0.640 1.00 91.56 301 VAL A N 1
ATOM 2478 C CA . VAL A 1 301 ? -0.294 2.712 -0.952 1.00 91.56 301 VAL A CA 1
ATOM 2479 C C . VAL A 1 301 ? 0.322 3.714 0.031 1.00 91.56 301 VAL A C 1
ATOM 2481 O O . VAL A 1 301 ? 1.495 3.583 0.376 1.00 91.56 301 VAL A O 1
ATOM 2484 N N . VAL A 1 302 ? -0.458 4.680 0.529 1.00 88.56 302 VAL A N 1
ATOM 2485 C CA . VAL A 1 302 ? -0.020 5.627 1.574 1.00 88.56 302 VAL A CA 1
ATOM 2486 C C . VAL A 1 302 ? 0.247 4.936 2.918 1.00 88.56 302 VAL A C 1
ATOM 2488 O O . VAL A 1 302 ? 1.076 5.414 3.701 1.00 88.56 302 VAL A O 1
ATOM 2491 N N . LEU A 1 303 ? -0.443 3.826 3.186 1.00 86.88 303 LEU A N 1
ATOM 2492 C CA . LEU A 1 303 ? -0.267 3.024 4.395 1.00 86.88 303 LEU A CA 1
ATOM 2493 C C . LEU A 1 303 ? 0.910 2.045 4.287 1.00 86.88 303 LEU A C 1
ATOM 2495 O O . LEU A 1 303 ? 1.504 1.696 5.308 1.00 86.88 303 LEU A O 1
ATOM 2499 N N . LEU A 1 304 ? 1.294 1.632 3.076 1.00 86.69 304 LEU A N 1
ATOM 2500 C CA . LEU A 1 304 ? 2.412 0.708 2.878 1.00 86.69 304 LEU A CA 1
ATOM 2501 C C . LEU A 1 304 ? 3.735 1.237 3.476 1.00 86.69 304 LEU A C 1
ATOM 2503 O O . LEU A 1 304 ? 3.970 2.450 3.541 1.00 86.69 304 LEU A O 1
ATOM 2507 N N . PRO A 1 305 ? 4.644 0.335 3.894 1.00 82.44 305 PRO A N 1
ATOM 2508 C CA . PRO A 1 305 ? 6.026 0.697 4.189 1.00 82.44 305 PRO A CA 1
ATOM 2509 C C . PRO A 1 305 ? 6.673 1.421 3.005 1.00 82.44 305 PRO A C 1
ATOM 2511 O O . PRO A 1 305 ? 6.389 1.100 1.846 1.00 82.44 305 PRO A O 1
ATOM 2514 N N . LEU A 1 306 ? 7.560 2.379 3.297 1.00 82.94 306 LEU A N 1
ATOM 2515 C CA . LEU A 1 306 ? 8.207 3.197 2.267 1.00 82.94 306 LEU A CA 1
ATOM 2516 C C . LEU A 1 306 ? 8.918 2.322 1.229 1.00 82.94 306 LEU A C 1
ATOM 2518 O O . LEU A 1 306 ? 8.743 2.545 0.033 1.00 82.94 306 LEU A O 1
ATOM 2522 N N . ASP A 1 307 ? 9.630 1.289 1.681 1.00 84.25 307 ASP A N 1
ATOM 2523 C CA . ASP A 1 307 ? 10.369 0.377 0.808 1.00 84.25 307 ASP A CA 1
ATOM 2524 C C . ASP A 1 307 ? 9.426 -0.340 -0.165 1.00 84.25 307 ASP A C 1
ATOM 2526 O O . ASP A 1 307 ? 9.621 -0.299 -1.379 1.00 84.25 307 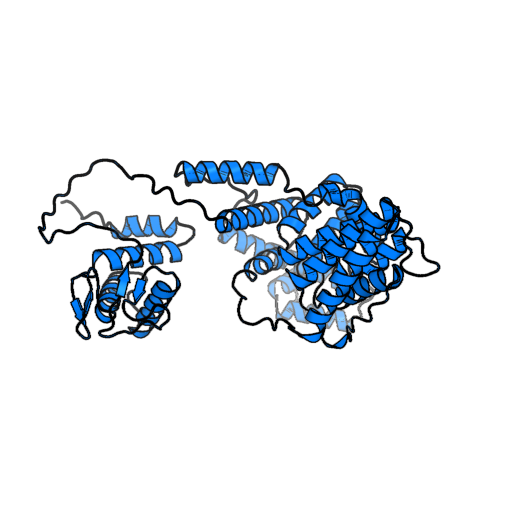ASP A O 1
ATOM 2530 N N . LYS A 1 308 ? 8.336 -0.932 0.344 1.00 90.56 308 LYS A N 1
ATOM 2531 C CA . LYS A 1 308 ? 7.347 -1.636 -0.488 1.00 90.56 308 LYS A CA 1
ATOM 2532 C C . LYS A 1 308 ? 6.644 -0.697 -1.467 1.00 90.56 308 LYS A C 1
ATOM 2534 O O . LYS A 1 308 ? 6.448 -1.066 -2.622 1.00 90.56 308 LYS A O 1
ATOM 2539 N N . SER A 1 309 ? 6.311 0.519 -1.032 1.00 90.75 309 SER A N 1
ATOM 2540 C CA . SER A 1 309 ? 5.688 1.545 -1.876 1.00 90.75 309 SER A CA 1
ATOM 2541 C C . SER A 1 309 ? 6.615 1.992 -3.017 1.00 90.75 309 SER A C 1
ATOM 2543 O O . SER A 1 309 ? 6.193 2.055 -4.173 1.00 90.75 309 SER A O 1
ATOM 2545 N N . GLN A 1 310 ? 7.905 2.209 -2.729 1.00 90.75 310 GLN A N 1
ATOM 2546 C CA . GLN A 1 310 ? 8.914 2.543 -3.741 1.00 90.75 310 GLN A CA 1
ATOM 2547 C C . GLN A 1 310 ? 9.129 1.399 -4.736 1.00 90.75 310 GLN A C 1
ATOM 2549 O O . GLN A 1 310 ? 9.125 1.632 -5.947 1.00 90.75 310 GLN A O 1
ATOM 2554 N N . HIS A 1 311 ? 9.268 0.163 -4.242 1.00 94.31 311 HIS A N 1
ATOM 2555 C CA . HIS A 1 311 ? 9.384 -1.023 -5.093 1.00 94.31 311 HIS A CA 1
ATOM 2556 C C . HIS A 1 311 ? 8.157 -1.190 -5.991 1.00 94.31 311 HIS A C 1
ATOM 2558 O O . HIS A 1 311 ? 8.321 -1.412 -7.187 1.00 94.31 311 HIS A O 1
ATOM 2564 N N . LEU A 1 312 ? 6.943 -1.000 -5.464 1.00 96.38 312 LEU A N 1
ATOM 2565 C CA . LEU A 1 312 ? 5.709 -1.055 -6.251 1.00 96.38 312 LEU A CA 1
ATOM 2566 C C . LEU A 1 312 ? 5.685 0.011 -7.355 1.00 96.38 312 LEU A C 1
ATOM 2568 O O . LEU A 1 312 ? 5.350 -0.302 -8.496 1.00 96.38 312 LEU A O 1
ATOM 2572 N N . GLN A 1 313 ? 6.072 1.252 -7.047 1.00 95.25 313 GLN A N 1
ATOM 2573 C CA . GLN A 1 313 ? 6.094 2.344 -8.024 1.00 95.25 313 GLN A CA 1
ATOM 2574 C C . GLN A 1 313 ? 7.025 2.050 -9.197 1.00 95.25 313 GLN A C 1
ATOM 2576 O O . GLN A 1 313 ? 6.626 2.180 -10.357 1.00 95.25 313 GLN A O 1
ATOM 2581 N N . LYS A 1 314 ? 8.264 1.652 -8.900 1.00 95.06 314 LYS A N 1
ATOM 2582 C CA . LYS A 1 314 ? 9.271 1.387 -9.931 1.00 95.06 314 LYS A CA 1
ATOM 2583 C C . LYS A 1 314 ? 8.969 0.117 -10.709 1.00 95.06 314 LYS A C 1
ATOM 2585 O O . LYS A 1 314 ? 9.115 0.121 -11.929 1.00 95.06 314 LYS A O 1
ATOM 2590 N N . LEU A 1 315 ? 8.445 -0.912 -10.043 1.00 95.88 315 LEU A N 1
ATOM 2591 C CA . LEU A 1 315 ? 8.013 -2.135 -10.707 1.00 95.88 315 LEU A CA 1
ATOM 2592 C C . LEU A 1 315 ? 6.853 -1.878 -11.677 1.00 95.88 315 LEU A C 1
ATOM 2594 O O . LEU A 1 315 ? 6.932 -2.304 -12.824 1.00 95.88 315 LEU A O 1
ATOM 2598 N N . LEU A 1 316 ? 5.814 -1.134 -11.278 1.00 96.31 316 LEU A N 1
ATOM 2599 C CA . LEU A 1 316 ? 4.705 -0.800 -12.183 1.00 96.31 316 LEU A CA 1
ATOM 2600 C C . LEU A 1 316 ? 5.178 0.033 -13.382 1.00 96.31 316 LEU A C 1
ATOM 2602 O O . LEU A 1 316 ? 4.775 -0.238 -14.512 1.00 96.31 316 LEU A O 1
ATOM 2606 N N . GLN A 1 317 ? 6.073 1.001 -13.161 1.00 94.81 317 GLN A N 1
ATOM 2607 C CA . GLN A 1 317 ? 6.678 1.786 -14.241 1.00 94.81 317 GLN A CA 1
ATOM 2608 C C . GLN A 1 317 ? 7.460 0.896 -15.220 1.00 94.81 317 GLN A C 1
ATOM 2610 O O . GLN A 1 317 ? 7.293 1.016 -16.435 1.00 94.81 317 GLN A O 1
ATOM 2615 N N . PHE A 1 318 ? 8.281 -0.018 -14.699 1.00 93.38 318 PHE A N 1
ATOM 2616 C CA . PHE A 1 318 ? 8.997 -1.011 -15.494 1.00 93.38 318 PHE A CA 1
ATOM 2617 C C . PHE A 1 318 ? 8.034 -1.891 -16.299 1.00 93.38 318 PHE A C 1
ATOM 2619 O O . PHE A 1 318 ? 8.219 -2.044 -17.504 1.00 93.38 318 PHE A O 1
ATOM 2626 N N . MET A 1 319 ? 6.980 -2.416 -15.666 1.00 93.44 319 MET A N 1
ATOM 2627 C CA . MET A 1 319 ? 5.982 -3.271 -16.313 1.00 93.44 319 MET A CA 1
ATOM 2628 C C . MET A 1 319 ? 5.280 -2.549 -17.468 1.00 93.44 319 MET A C 1
ATOM 2630 O O . MET A 1 319 ? 5.151 -3.122 -18.548 1.00 93.44 319 MET A O 1
ATOM 2634 N N . CYS A 1 320 ? 4.862 -1.292 -17.276 1.00 92.38 320 CYS A N 1
ATOM 2635 C CA . CYS A 1 320 ? 4.248 -0.487 -18.336 1.00 92.38 320 CYS A CA 1
ATOM 2636 C C . CYS A 1 320 ? 5.202 -0.316 -19.523 1.00 92.38 320 CYS A C 1
ATOM 2638 O O . CYS A 1 320 ? 4.847 -0.642 -20.655 1.00 92.38 320 CYS A O 1
ATOM 2640 N N . LEU A 1 321 ? 6.447 0.090 -19.254 1.00 91.06 321 LEU A N 1
ATOM 2641 C CA . LEU A 1 321 ? 7.449 0.289 -20.298 1.00 91.06 321 LEU A CA 1
ATOM 2642 C C . LEU A 1 321 ? 7.830 -1.018 -21.001 1.00 91.06 321 LEU A C 1
ATOM 2644 O O . LEU A 1 321 ? 8.086 -0.995 -22.200 1.00 91.06 321 LEU A O 1
ATOM 2648 N N . SER A 1 322 ? 7.847 -2.158 -20.305 1.00 88.44 322 SER A N 1
ATOM 2649 C CA . SER A 1 322 ? 8.073 -3.468 -20.927 1.00 88.44 322 SER A CA 1
ATOM 2650 C C . SER A 1 322 ? 7.003 -3.794 -21.959 1.00 88.44 322 SER A C 1
ATOM 2652 O O . SER A 1 322 ? 7.323 -4.273 -23.047 1.00 88.44 322 SER A O 1
ATOM 2654 N N . VAL A 1 323 ? 5.742 -3.506 -21.638 1.00 88.38 323 VAL A N 1
ATOM 2655 C CA . VAL A 1 323 ? 4.627 -3.725 -22.560 1.00 88.38 323 VAL A CA 1
ATOM 2656 C C . VAL A 1 323 ? 4.693 -2.753 -23.736 1.00 88.38 323 VAL A C 1
ATOM 2658 O O . VAL A 1 323 ? 4.572 -3.192 -24.878 1.00 88.38 323 VAL A O 1
ATOM 2661 N N . ASP A 1 324 ? 4.952 -1.470 -23.479 1.00 86.31 324 ASP A N 1
ATOM 2662 C CA . ASP A 1 324 ? 5.028 -0.435 -24.519 1.00 86.31 324 ASP A CA 1
ATOM 2663 C C . ASP A 1 324 ? 6.185 -0.673 -25.505 1.00 86.31 324 ASP A C 1
ATOM 2665 O O . ASP A 1 324 ? 6.059 -0.401 -26.698 1.00 86.31 324 ASP A O 1
ATOM 2669 N N . ASN A 1 325 ? 7.295 -1.243 -25.026 1.00 81.94 325 ASN A N 1
ATOM 2670 C CA . ASN A 1 325 ? 8.454 -1.613 -25.842 1.00 81.94 325 ASN A CA 1
ATOM 2671 C C . ASN A 1 325 ? 8.335 -3.009 -26.486 1.00 81.94 325 ASN A C 1
ATOM 2673 O O . ASN A 1 325 ? 9.285 -3.473 -27.112 1.00 81.94 325 ASN A O 1
ATOM 2677 N N . ASN A 1 326 ? 7.198 -3.704 -26.340 1.00 78.06 326 ASN A N 1
ATOM 2678 C CA . ASN A 1 326 ? 6.998 -5.086 -26.800 1.00 78.06 326 ASN A CA 1
ATOM 2679 C C . ASN A 1 326 ? 8.073 -6.072 -26.300 1.00 78.06 326 ASN A C 1
ATOM 2681 O O . ASN A 1 326 ? 8.396 -7.055 -26.972 1.00 78.06 326 ASN A O 1
ATOM 2685 N N . ILE A 1 327 ? 8.619 -5.833 -25.106 1.00 74.50 327 ILE A N 1
ATOM 2686 C CA . ILE A 1 327 ? 9.601 -6.720 -24.484 1.00 74.50 327 ILE A CA 1
ATOM 2687 C C . ILE A 1 327 ? 8.848 -7.929 -23.941 1.00 74.50 327 ILE A C 1
ATOM 2689 O O . ILE A 1 327 ? 8.091 -7.838 -22.975 1.00 74.50 327 ILE A O 1
ATOM 2693 N N . GLN A 1 328 ? 9.031 -9.074 -24.596 1.00 68.94 328 GLN A N 1
ATOM 2694 C CA . GLN A 1 328 ? 8.331 -10.299 -24.231 1.00 68.94 328 GLN A CA 1
ATOM 2695 C C . GLN A 1 328 ? 9.040 -11.007 -23.068 1.00 68.94 328 GLN A C 1
ATOM 2697 O O . GLN A 1 328 ? 10.221 -11.337 -23.192 1.00 68.94 328 GLN A O 1
ATOM 2702 N N . PRO A 1 329 ? 8.335 -11.301 -21.960 1.00 61.88 329 PRO A N 1
ATOM 2703 C CA . PRO A 1 329 ? 8.929 -11.983 -20.812 1.00 61.88 329 PRO A CA 1
ATOM 2704 C C . PRO A 1 329 ? 9.257 -13.451 -21.121 1.00 61.88 329 PRO A C 1
ATOM 2706 O O . PRO A 1 329 ? 10.216 -14.005 -20.586 1.00 61.88 329 PRO A O 1
ATOM 2709 N N . MET A 1 330 ? 8.445 -14.093 -21.967 1.00 61.94 330 MET A N 1
ATOM 2710 C CA . MET A 1 330 ? 8.551 -15.495 -22.375 1.00 61.94 330 MET A CA 1
ATOM 2711 C C . MET A 1 330 ? 7.938 -15.671 -23.772 1.00 61.94 330 MET A C 1
ATOM 2713 O O . MET A 1 330 ? 7.021 -14.940 -24.145 1.00 61.94 330 MET A O 1
ATOM 2717 N N . ALA A 1 331 ? 8.418 -16.650 -24.541 1.00 60.59 331 ALA A N 1
ATOM 2718 C CA . ALA A 1 331 ? 7.882 -16.937 -25.870 1.00 60.59 331 ALA A CA 1
ATOM 2719 C C . ALA A 1 331 ? 6.427 -17.444 -25.794 1.00 60.59 331 ALA A C 1
ATOM 2721 O O . ALA A 1 331 ? 6.146 -18.398 -25.070 1.00 60.59 331 ALA A O 1
ATOM 2722 N N . GLY A 1 332 ? 5.523 -16.847 -26.581 1.00 55.88 332 GLY A N 1
ATOM 2723 C CA . GLY A 1 332 ? 4.152 -17.344 -26.777 1.00 55.88 332 GLY A CA 1
ATOM 2724 C C . GLY A 1 332 ? 3.079 -16.804 -25.824 1.00 55.88 332 GLY A C 1
ATOM 2725 O O . GLY A 1 332 ? 1.987 -17.363 -25.800 1.00 55.88 332 GLY A O 1
ATOM 2726 N N . VAL A 1 333 ? 3.362 -15.743 -25.062 1.00 57.22 333 VAL A N 1
ATOM 2727 C CA . VAL A 1 333 ? 2.384 -15.058 -24.196 1.00 57.22 333 VAL A CA 1
ATOM 2728 C C . VAL A 1 333 ? 2.171 -13.625 -24.691 1.00 57.22 333 VAL A C 1
ATOM 2730 O O . VAL A 1 333 ? 3.144 -12.954 -25.045 1.00 57.22 333 VAL A O 1
ATOM 2733 N N . ASP A 1 334 ? 0.923 -13.149 -24.695 1.00 60.53 334 ASP A N 1
ATOM 2734 C CA . ASP A 1 334 ? 0.598 -11.740 -24.950 1.00 60.53 334 ASP A CA 1
ATOM 2735 C C . ASP A 1 334 ? 1.379 -10.853 -23.966 1.00 60.53 334 ASP A C 1
ATOM 2737 O O . ASP A 1 334 ? 1.367 -11.098 -22.758 1.00 60.53 334 ASP A O 1
ATOM 2741 N N . SER A 1 335 ? 2.097 -9.838 -24.462 1.00 77.62 335 SER A N 1
ATOM 2742 C CA . SER A 1 335 ? 3.127 -9.129 -23.676 1.00 77.62 335 SER A CA 1
ATOM 2743 C C . SER A 1 335 ? 2.594 -8.561 -22.357 1.00 77.62 335 SER A C 1
ATOM 2745 O O . SER A 1 335 ? 3.250 -8.690 -21.327 1.00 77.62 335 SER A O 1
ATOM 2747 N N . ARG A 1 336 ? 1.378 -8.002 -22.358 1.00 87.56 336 ARG A N 1
ATOM 2748 C CA . ARG A 1 336 ? 0.736 -7.440 -21.160 1.00 87.56 336 ARG A CA 1
ATOM 2749 C C . ARG A 1 336 ? 0.304 -8.507 -20.159 1.00 87.56 336 ARG A C 1
ATOM 2751 O O . ARG A 1 336 ? 0.655 -8.407 -18.987 1.00 87.56 336 ARG A O 1
ATOM 2758 N N . GLU A 1 337 ? -0.406 -9.537 -20.612 1.00 87.56 337 GLU A N 1
ATOM 2759 C CA . GLU A 1 337 ? -0.848 -10.630 -19.740 1.00 87.56 337 GLU A CA 1
ATOM 2760 C C . GLU A 1 337 ? 0.343 -11.385 -19.145 1.00 87.56 337 GLU A C 1
ATOM 2762 O O . GLU A 1 337 ? 0.368 -11.659 -17.947 1.00 87.56 337 GLU A O 1
ATOM 2767 N N . GLY A 1 338 ? 1.382 -11.622 -19.949 1.00 87.75 338 GLY A N 1
ATOM 2768 C CA . GLY A 1 338 ? 2.617 -12.256 -19.504 1.00 87.75 338 GLY A CA 1
ATOM 2769 C C . GLY A 1 338 ? 3.367 -11.436 -18.461 1.00 87.75 338 GLY A C 1
ATOM 2770 O O . GLY A 1 338 ? 3.803 -11.995 -17.456 1.00 87.75 338 GLY A O 1
ATOM 2771 N N . VAL A 1 339 ? 3.498 -10.119 -18.658 1.00 89.81 339 VAL A N 1
ATOM 2772 C CA . VAL A 1 339 ? 4.144 -9.232 -17.677 1.00 89.81 339 VAL A CA 1
ATOM 2773 C C . VAL A 1 339 ? 3.347 -9.206 -16.370 1.00 89.81 339 VAL A C 1
ATOM 2775 O O . VAL A 1 339 ? 3.938 -9.384 -15.304 1.00 89.81 339 VAL A O 1
ATOM 2778 N N . CYS A 1 340 ? 2.016 -9.080 -16.429 1.00 92.12 340 CYS A N 1
ATOM 2779 C CA . CYS A 1 340 ? 1.166 -9.157 -15.240 1.00 92.12 340 CYS A CA 1
ATOM 2780 C C . CYS A 1 340 ? 1.324 -10.499 -14.517 1.00 92.12 340 CYS A C 1
ATOM 2782 O O . CYS A 1 340 ? 1.595 -10.511 -13.322 1.00 92.12 340 CYS A O 1
ATOM 2784 N N . ALA A 1 341 ? 1.206 -11.624 -15.226 1.00 90.25 341 ALA A N 1
ATOM 2785 C CA . ALA A 1 341 ? 1.281 -12.964 -14.643 1.00 90.25 341 ALA A CA 1
ATOM 2786 C C . ALA A 1 341 ? 2.621 -13.242 -13.947 1.00 90.25 341 ALA A C 1
ATOM 2788 O O . ALA A 1 341 ? 2.667 -13.943 -12.941 1.00 90.25 341 ALA A O 1
ATOM 2789 N N . VAL A 1 342 ? 3.715 -12.679 -14.462 1.00 89.81 342 VAL A N 1
ATOM 2790 C CA . VAL A 1 342 ? 5.057 -12.865 -13.902 1.00 89.81 342 VAL A CA 1
ATOM 2791 C C . VAL A 1 342 ? 5.241 -12.160 -12.556 1.00 89.81 342 VAL A C 1
ATOM 2793 O O . VAL A 1 342 ? 5.904 -12.723 -11.683 1.00 89.81 342 VAL A O 1
ATOM 2796 N N . PHE A 1 343 ? 4.673 -10.962 -12.388 1.00 93.19 343 PHE A N 1
ATOM 2797 C CA . PHE A 1 343 ? 4.840 -10.140 -11.181 1.00 93.19 343 PHE A CA 1
ATOM 2798 C C . PHE A 1 343 ? 3.631 -10.158 -10.239 1.00 93.19 343 PHE A C 1
ATOM 2800 O O . PHE A 1 343 ? 3.731 -9.662 -9.119 1.00 93.19 343 PHE A O 1
ATOM 2807 N N . MET A 1 344 ? 2.507 -10.750 -10.651 1.00 93.38 344 MET A N 1
ATOM 2808 C CA . MET A 1 344 ? 1.267 -10.815 -9.871 1.00 93.38 344 MET A CA 1
ATOM 2809 C C . MET A 1 344 ? 1.496 -11.340 -8.453 1.00 93.38 344 MET A C 1
ATOM 2811 O O . MET A 1 344 ? 1.053 -10.705 -7.502 1.00 93.38 344 MET A O 1
ATOM 2815 N N . ASP A 1 345 ? 2.234 -12.444 -8.317 1.00 92.31 345 ASP A N 1
ATOM 2816 C CA . ASP A 1 345 ? 2.515 -13.080 -7.024 1.00 92.31 345 ASP A CA 1
ATOM 2817 C C . ASP A 1 345 ? 3.564 -12.346 -6.192 1.00 92.31 345 ASP A C 1
ATOM 2819 O O . ASP A 1 345 ? 3.677 -12.604 -5.003 1.00 92.31 345 ASP A O 1
ATOM 2823 N N . ALA A 1 346 ? 4.315 -11.416 -6.785 1.00 93.81 346 ALA A N 1
ATOM 2824 C CA . ALA A 1 346 ? 5.177 -10.514 -6.030 1.00 93.81 346 ALA A CA 1
ATOM 2825 C C . ALA A 1 346 ? 4.405 -9.283 -5.531 1.00 93.81 346 ALA A C 1
ATOM 2827 O O . ALA A 1 346 ? 4.705 -8.749 -4.464 1.00 93.81 346 ALA A O 1
ATOM 2828 N N . ILE A 1 347 ? 3.410 -8.823 -6.296 1.00 96.62 347 ILE A N 1
ATOM 2829 C CA . ILE A 1 347 ? 2.618 -7.632 -5.975 1.00 96.62 347 ILE A CA 1
ATOM 2830 C C . ILE A 1 347 ? 1.515 -7.969 -4.968 1.00 96.62 347 ILE A C 1
ATOM 2832 O O . ILE A 1 347 ? 1.440 -7.328 -3.922 1.00 96.62 347 ILE A O 1
ATOM 2836 N N . LEU A 1 348 ? 0.664 -8.953 -5.275 1.00 95.44 348 LEU A N 1
ATOM 2837 C CA . LEU A 1 348 ? -0.560 -9.256 -4.532 1.00 95.44 348 LEU A CA 1
ATOM 2838 C C . LEU A 1 348 ? -0.409 -10.506 -3.654 1.00 95.44 348 LEU A C 1
ATOM 2840 O O . LEU A 1 348 ? 0.070 -11.530 -4.152 1.00 95.44 348 LEU A O 1
ATOM 2844 N N . PRO A 1 349 ? -0.903 -10.474 -2.402 1.00 91.12 349 PRO A N 1
ATOM 2845 C CA . PRO A 1 349 ? -0.910 -11.648 -1.544 1.00 91.12 349 PRO A CA 1
ATOM 2846 C C . PRO A 1 349 ? -1.863 -12.715 -2.098 1.00 91.12 349 PRO A C 1
ATOM 2848 O O . PRO A 1 349 ? -2.784 -12.425 -2.868 1.00 91.12 349 PRO A O 1
ATOM 2851 N N . GLU A 1 350 ? -1.658 -13.967 -1.696 1.00 86.56 350 GLU A N 1
ATOM 2852 C CA . GLU A 1 350 ? -2.651 -15.014 -1.931 1.00 86.56 350 GLU A CA 1
ATOM 2853 C C . GLU A 1 350 ? -3.884 -14.769 -1.044 1.00 86.56 350 GLU A C 1
ATOM 2855 O O . GLU A 1 350 ? -3.766 -14.598 0.167 1.00 86.56 350 GLU A O 1
ATOM 2860 N N . CYS A 1 351 ? -5.069 -14.728 -1.658 1.00 85.31 351 CYS A N 1
ATOM 2861 C CA . CYS A 1 351 ? -6.367 -14.555 -0.999 1.00 85.31 351 CYS A CA 1
ATOM 2862 C C . CYS A 1 351 ? -7.319 -15.591 -1.603 1.00 85.31 351 CYS A C 1
ATOM 2864 O O . CYS A 1 351 ? -7.482 -15.626 -2.822 1.00 85.31 351 CYS A O 1
ATOM 2866 N N . GLU A 1 352 ? -7.954 -16.429 -0.777 1.00 85.19 352 GLU A N 1
ATOM 2867 C CA . GLU A 1 352 ? -8.894 -17.457 -1.260 1.00 85.19 352 GLU A CA 1
ATOM 2868 C C . GLU A 1 352 ? -10.086 -16.851 -2.014 1.00 85.19 352 GLU A C 1
ATOM 2870 O O . GLU A 1 352 ? -10.627 -17.470 -2.927 1.00 85.19 352 GLU A O 1
ATOM 2875 N N . GLN A 1 353 ? -10.478 -15.623 -1.658 1.00 85.25 353 GLN A N 1
ATOM 2876 C CA . GLN A 1 353 ? -11.597 -14.916 -2.283 1.00 85.25 353 GLN A CA 1
ATOM 2877 C C . GLN A 1 353 ? -11.226 -14.253 -3.618 1.00 85.25 353 GLN A C 1
ATOM 2879 O O . GLN A 1 353 ? -12.116 -13.745 -4.298 1.00 85.25 353 GLN A O 1
ATOM 2884 N N . LEU A 1 354 ? -9.937 -14.226 -3.982 1.00 90.12 354 LEU A N 1
ATOM 2885 C CA . LEU A 1 354 ? -9.438 -13.511 -5.151 1.00 90.12 354 LEU A CA 1
ATOM 2886 C C . LEU A 1 354 ? -8.824 -14.478 -6.166 1.00 90.12 354 LEU A C 1
ATOM 2888 O O . LEU A 1 354 ? -7.688 -14.937 -6.021 1.00 90.12 354 LEU A O 1
ATOM 2892 N N . ASP A 1 355 ? -9.574 -14.765 -7.227 1.00 91.44 355 ASP A N 1
ATOM 2893 C CA . ASP A 1 355 ? -9.117 -15.673 -8.275 1.00 91.44 355 ASP A CA 1
ATOM 2894 C C . ASP A 1 355 ? -8.015 -15.050 -9.164 1.00 91.44 355 ASP A C 1
ATOM 2896 O O . ASP A 1 355 ? -7.740 -13.846 -9.139 1.00 91.44 355 ASP A O 1
ATOM 2900 N N . LYS A 1 356 ? -7.365 -15.878 -9.994 1.00 91.69 356 LYS A N 1
ATOM 2901 C CA . LYS A 1 356 ? -6.281 -15.430 -10.890 1.00 91.69 356 LYS A CA 1
ATOM 2902 C C . LYS A 1 356 ? -6.713 -14.337 -11.873 1.00 91.69 356 LYS A C 1
ATOM 2904 O O . LYS A 1 356 ? -5.905 -13.478 -12.219 1.00 91.69 356 LYS A O 1
ATOM 2909 N N . VAL A 1 357 ? -7.963 -14.368 -12.327 1.00 92.75 357 VAL A N 1
ATOM 2910 C CA . VAL A 1 357 ? -8.502 -13.417 -13.307 1.00 92.75 357 VAL A CA 1
ATOM 2911 C C . VAL A 1 357 ? -8.725 -12.059 -12.643 1.00 92.75 357 VAL A C 1
ATOM 2913 O O . VAL A 1 357 ? -8.321 -11.029 -13.176 1.00 92.75 357 VAL A O 1
ATOM 2916 N N . GLN A 1 358 ? -9.292 -12.047 -11.441 1.00 93.88 358 GLN A N 1
ATOM 2917 C CA . GLN A 1 358 ? -9.489 -10.851 -10.631 1.00 93.88 358 GLN A CA 1
ATOM 2918 C C . GLN A 1 358 ? -8.149 -10.222 -10.232 1.00 93.88 358 GLN A C 1
ATOM 2920 O O . GLN A 1 358 ? -7.985 -9.007 -10.350 1.00 93.88 358 GLN A O 1
ATOM 2925 N N . ARG A 1 359 ? -7.159 -11.038 -9.842 1.00 94.81 359 ARG A N 1
ATOM 2926 C CA . ARG A 1 359 ? -5.783 -10.573 -9.587 1.00 94.81 359 ARG A CA 1
ATOM 2927 C C . ARG A 1 359 ? -5.163 -9.933 -10.825 1.00 94.81 359 ARG A C 1
ATOM 2929 O O . ARG A 1 359 ? -4.577 -8.858 -10.716 1.00 94.81 359 ARG A O 1
ATOM 2936 N N . TYR A 1 360 ? -5.324 -10.553 -11.996 1.00 94.50 360 TYR A N 1
ATOM 2937 C CA . TYR A 1 360 ? -4.874 -9.980 -13.265 1.00 94.50 360 TYR A CA 1
ATOM 2938 C C . TYR A 1 360 ? -5.508 -8.615 -13.530 1.00 94.50 360 TYR A C 1
ATOM 2940 O O . TYR A 1 360 ? -4.780 -7.652 -13.763 1.00 94.50 360 TYR A O 1
ATOM 2948 N N . PHE A 1 361 ? -6.838 -8.505 -13.448 1.00 95.56 361 PHE A N 1
ATOM 2949 C CA . PHE A 1 361 ? -7.525 -7.236 -13.690 1.00 95.56 361 PHE A CA 1
ATOM 2950 C C . PHE A 1 361 ? -7.112 -6.153 -12.699 1.00 95.56 361 PHE A C 1
ATOM 2952 O O . PHE A 1 361 ? -6.967 -5.000 -13.097 1.00 95.56 361 PHE A O 1
ATOM 2959 N N . LEU A 1 362 ? -6.872 -6.512 -11.437 1.00 96.88 362 LEU A N 1
ATOM 2960 C CA . LEU A 1 362 ? -6.418 -5.564 -10.430 1.00 96.88 362 LEU A CA 1
ATOM 2961 C C . LEU A 1 362 ? -4.994 -5.060 -10.716 1.00 96.88 362 LEU A C 1
ATOM 2963 O O . LEU A 1 362 ? -4.772 -3.851 -10.704 1.00 96.88 362 LEU A O 1
ATOM 2967 N N . VAL A 1 363 ? -4.043 -5.948 -11.033 1.00 97.00 363 VAL A N 1
ATOM 2968 C CA . VAL A 1 363 ? -2.675 -5.545 -11.423 1.00 97.00 363 VAL A CA 1
ATOM 2969 C C . VAL A 1 363 ? -2.694 -4.725 -12.713 1.00 97.00 363 VAL A C 1
ATOM 2971 O O . VAL A 1 363 ? -2.046 -3.683 -12.788 1.00 97.00 363 VAL A O 1
ATOM 2974 N N . ASN A 1 364 ? -3.481 -5.140 -13.707 1.00 95.50 364 ASN A N 1
ATOM 2975 C CA . ASN A 1 364 ? -3.636 -4.399 -14.953 1.00 95.50 364 ASN A CA 1
ATOM 2976 C C . ASN A 1 364 ? -4.217 -2.994 -14.711 1.00 95.50 364 ASN A C 1
ATOM 2978 O O . ASN A 1 364 ? -3.708 -2.016 -15.249 1.00 95.50 364 ASN A O 1
ATOM 2982 N N . PHE A 1 365 ? -5.223 -2.867 -13.843 1.00 97.56 365 PHE A N 1
ATOM 2983 C CA . PHE A 1 365 ? -5.778 -1.573 -13.445 1.00 97.56 365 PHE A CA 1
ATOM 2984 C C . PHE A 1 365 ? -4.737 -0.682 -12.745 1.00 97.56 365 PHE A C 1
ATOM 2986 O O . PHE A 1 365 ? -4.662 0.516 -13.027 1.00 97.56 365 PHE A O 1
ATOM 2993 N N . MET A 1 366 ? -3.890 -1.247 -11.874 1.00 97.69 366 MET A N 1
ATOM 2994 C CA . MET A 1 366 ? -2.765 -0.511 -11.278 1.00 97.69 366 MET A CA 1
ATOM 2995 C C . MET A 1 366 ? -1.769 -0.034 -12.338 1.00 97.69 366 MET A C 1
ATOM 2997 O O . MET A 1 366 ? -1.292 1.094 -12.246 1.00 97.69 366 MET A O 1
ATOM 3001 N N . MET A 1 367 ? -1.478 -0.847 -13.359 1.00 95.38 367 MET A N 1
ATOM 3002 C CA . MET A 1 367 ? -0.639 -0.430 -14.488 1.00 95.38 367 MET A CA 1
ATOM 3003 C C . MET A 1 367 ? -1.279 0.717 -15.280 1.00 95.38 367 MET A C 1
ATOM 3005 O O . MET A 1 367 ? -0.621 1.716 -15.550 1.00 95.38 367 MET A O 1
ATOM 3009 N N . GLU A 1 368 ? -2.567 0.635 -15.612 1.00 95.00 368 GLU A N 1
ATOM 3010 C CA . GLU A 1 368 ? -3.278 1.684 -16.361 1.00 95.00 368 GLU A CA 1
ATOM 3011 C C . GLU A 1 368 ? -3.337 3.015 -15.594 1.00 95.00 368 GLU A C 1
ATOM 3013 O O . GLU A 1 368 ? -3.263 4.093 -16.185 1.00 95.00 368 GLU A O 1
ATOM 3018 N N . THR A 1 369 ? -3.410 2.944 -14.264 1.00 94.69 369 THR A N 1
ATOM 3019 C CA . THR A 1 369 ? -3.543 4.101 -13.369 1.00 94.69 369 THR A CA 1
ATOM 3020 C C . THR A 1 369 ? -2.256 4.491 -12.637 1.00 94.69 369 THR A C 1
ATOM 3022 O O . THR A 1 369 ? -2.292 5.401 -11.806 1.00 94.69 369 THR A O 1
ATOM 3025 N N . HIS A 1 370 ? -1.108 3.877 -12.956 1.00 92.81 370 HIS A N 1
ATOM 3026 C CA . HIS A 1 370 ? 0.153 4.032 -12.211 1.00 92.81 370 HIS A CA 1
ATOM 3027 C C . HIS A 1 370 ? 0.602 5.494 -12.043 1.00 92.81 370 HIS A C 1
ATOM 3029 O O . HIS A 1 370 ? 1.154 5.853 -11.005 1.00 92.81 370 HIS A O 1
ATOM 3035 N N . ALA A 1 371 ? 0.321 6.356 -13.028 1.00 90.25 371 ALA A N 1
ATOM 3036 C CA . ALA A 1 371 ? 0.625 7.784 -12.958 1.00 90.25 371 ALA A CA 1
ATOM 3037 C C . ALA A 1 371 ? -0.113 8.480 -11.803 1.00 90.25 371 ALA A C 1
ATOM 3039 O O . ALA A 1 371 ? 0.442 9.369 -11.167 1.00 90.25 371 ALA A O 1
ATOM 3040 N N . ASN A 1 372 ? -1.341 8.053 -11.496 1.00 92.69 372 ASN A N 1
ATOM 3041 C CA . ASN A 1 372 ? -2.180 8.637 -10.452 1.00 92.69 372 ASN A CA 1
ATOM 3042 C C . ASN A 1 372 ? -2.132 7.853 -9.132 1.00 92.69 372 ASN A C 1
ATOM 3044 O O . ASN A 1 372 ? -2.385 8.431 -8.078 1.00 92.69 372 ASN A O 1
ATOM 3048 N N . LEU A 1 373 ? -1.774 6.569 -9.172 1.00 94.06 373 LEU A N 1
ATOM 3049 C CA . LEU A 1 373 ? -1.822 5.631 -8.046 1.00 94.06 373 LEU A CA 1
ATOM 3050 C C . LEU A 1 373 ? -1.037 6.080 -6.799 1.00 94.06 373 LEU A C 1
ATOM 3052 O O . LEU A 1 373 ? -1.452 5.797 -5.682 1.00 94.06 373 LEU A O 1
ATOM 3056 N N . PHE A 1 374 ? 0.072 6.797 -6.978 1.00 92.06 374 PHE A N 1
ATOM 3057 C CA . PHE A 1 374 ? 0.951 7.228 -5.881 1.00 92.06 374 PHE A CA 1
ATOM 3058 C C . PHE A 1 374 ? 0.660 8.651 -5.382 1.00 92.06 374 PHE A C 1
ATOM 3060 O O . PHE A 1 374 ? 1.377 9.166 -4.524 1.00 92.06 374 PHE A O 1
ATOM 3067 N N . HIS A 1 375 ? -0.379 9.305 -5.908 1.00 90.62 375 HIS A N 1
ATOM 3068 C CA . HIS A 1 375 ? -0.805 10.606 -5.408 1.00 90.62 375 HIS A CA 1
ATOM 3069 C C . HIS A 1 375 ? -1.560 10.450 -4.089 1.00 90.62 375 HIS A C 1
ATOM 3071 O O . HIS A 1 375 ? -2.480 9.642 -3.971 1.00 90.62 375 HIS A O 1
ATOM 3077 N N . ILE A 1 376 ? -1.198 11.275 -3.107 1.00 87.19 376 ILE A N 1
ATOM 3078 C CA . ILE A 1 376 ? -1.935 11.373 -1.848 1.00 87.19 376 ILE A CA 1
ATOM 3079 C C . ILE A 1 376 ? -3.273 12.073 -2.143 1.00 87.19 376 ILE A C 1
ATOM 3081 O O . ILE A 1 376 ? -3.246 13.177 -2.696 1.00 87.19 376 ILE A O 1
ATOM 3085 N N . PRO A 1 377 ? -4.429 11.489 -1.775 1.00 90.06 377 PRO A N 1
ATOM 3086 C CA . PRO A 1 377 ? -5.725 12.116 -2.017 1.00 90.06 377 PRO A CA 1
ATOM 3087 C C . PRO A 1 377 ? -5.832 13.523 -1.405 1.00 90.06 377 PRO A C 1
ATOM 3089 O O . PRO A 1 377 ? -5.406 13.761 -0.271 1.00 90.06 377 PRO A O 1
ATOM 3092 N N . GLU A 1 378 ? -6.429 14.463 -2.146 1.00 87.75 378 GLU A N 1
ATOM 3093 C CA . GLU A 1 378 ? -6.486 15.887 -1.773 1.00 87.75 378 GLU A CA 1
ATOM 3094 C C . GLU A 1 378 ? -7.163 16.138 -0.423 1.00 87.75 378 GLU A C 1
ATOM 3096 O O . GLU A 1 378 ? -6.768 17.034 0.320 1.00 87.75 378 GLU A O 1
ATOM 3101 N N . ASP A 1 379 ? -8.171 15.343 -0.071 1.00 82.62 379 ASP A N 1
ATOM 3102 C CA . ASP A 1 379 ? -8.871 15.471 1.203 1.00 82.62 379 ASP A CA 1
ATOM 3103 C C . ASP A 1 379 ? -8.003 15.053 2.397 1.00 82.62 379 ASP A C 1
ATOM 3105 O O . ASP A 1 379 ? -8.129 15.646 3.469 1.00 82.62 379 ASP A O 1
ATOM 3109 N N . VAL A 1 380 ? -7.079 14.102 2.207 1.00 86.00 380 VAL A N 1
ATOM 3110 C CA . VAL A 1 380 ? -6.071 13.743 3.217 1.00 86.00 380 VAL A CA 1
ATOM 3111 C C . VAL A 1 380 ? -5.101 14.909 3.407 1.00 86.00 380 VAL A C 1
ATOM 3113 O O . VAL A 1 380 ? -4.840 15.309 4.541 1.00 86.00 380 VAL A O 1
ATOM 3116 N N . LEU A 1 381 ? -4.618 15.510 2.313 1.00 86.19 381 LEU A N 1
ATOM 3117 C CA . LEU A 1 381 ? -3.724 16.675 2.361 1.00 86.19 381 LEU A CA 1
ATOM 3118 C C . LEU A 1 381 ? -4.391 17.889 3.013 1.00 86.19 381 LEU A C 1
ATOM 3120 O O . LEU A 1 381 ? -3.790 18.534 3.870 1.00 86.19 381 LEU A O 1
ATOM 3124 N N . LYS A 1 382 ? -5.642 18.177 2.646 1.00 86.75 382 LYS A N 1
ATOM 3125 C CA . LYS A 1 382 ? -6.422 19.274 3.222 1.00 86.75 382 LYS A CA 1
ATOM 3126 C C . LYS A 1 382 ? -6.601 19.089 4.725 1.00 86.75 382 LYS A C 1
ATOM 3128 O O . LYS A 1 382 ? -6.350 20.016 5.489 1.00 86.75 382 LYS A O 1
ATOM 3133 N N . TYR A 1 383 ? -6.987 17.889 5.150 1.00 83.50 383 TYR A N 1
ATOM 3134 C CA . TYR A 1 383 ? -7.155 17.589 6.564 1.00 83.50 383 TYR A CA 1
ATOM 3135 C C . TYR A 1 383 ? -5.832 17.720 7.331 1.00 83.50 383 TYR A C 1
ATOM 3137 O O . TYR A 1 383 ? -5.800 18.301 8.419 1.00 83.50 383 TYR A O 1
ATOM 3145 N N . LEU A 1 384 ? -4.732 17.199 6.774 1.00 83.44 384 LEU A N 1
ATOM 3146 C CA . LEU A 1 384 ? -3.398 17.361 7.352 1.00 83.44 384 LEU A CA 1
ATOM 3147 C C . LEU A 1 384 ? -3.052 18.836 7.510 1.00 83.44 384 LEU A C 1
ATOM 3149 O O . LEU A 1 384 ? -2.638 19.250 8.585 1.00 83.44 384 LEU A O 1
ATOM 3153 N N . GLN A 1 385 ? -3.274 19.643 6.477 1.00 84.06 385 GLN A N 1
ATOM 3154 C CA . GLN A 1 385 ? -3.001 21.074 6.517 1.00 84.06 385 GLN A CA 1
ATOM 3155 C C . GLN A 1 385 ? -3.819 21.790 7.603 1.00 84.06 385 GLN A C 1
ATOM 3157 O O . GLN A 1 385 ? -3.257 22.571 8.368 1.00 84.06 385 GLN A O 1
ATOM 3162 N N . GLU A 1 386 ? -5.119 21.506 7.709 1.00 84.00 386 GLU A N 1
ATOM 3163 C CA . GLU A 1 386 ? -5.994 22.060 8.754 1.00 84.00 386 GLU A CA 1
ATOM 3164 C C . GLU A 1 386 ? -5.535 21.640 10.160 1.00 84.00 386 GLU A C 1
ATOM 3166 O O . GLU A 1 386 ? -5.480 22.460 11.078 1.00 84.00 386 GLU A O 1
ATOM 3171 N N . THR A 1 387 ? -5.135 20.378 10.316 1.00 77.25 387 THR A N 1
ATOM 3172 C CA . THR A 1 387 ? -4.619 19.817 11.571 1.00 77.25 387 THR A CA 1
ATOM 3173 C C . THR A 1 387 ? -3.301 20.474 11.978 1.00 77.25 387 THR A C 1
ATOM 3175 O O . THR A 1 387 ? -3.150 20.904 13.121 1.00 77.25 387 THR A O 1
ATOM 3178 N N . LEU A 1 388 ? -2.363 20.619 11.041 1.00 78.06 388 LEU A N 1
ATOM 3179 C CA . LEU A 1 388 ? -1.081 21.285 11.274 1.00 78.06 388 LEU A CA 1
ATOM 3180 C C . LEU A 1 388 ? -1.281 22.762 11.637 1.00 78.06 388 LEU A C 1
ATOM 3182 O O . LEU A 1 388 ? -0.672 23.240 12.590 1.00 78.06 388 LEU A O 1
ATOM 3186 N N . GLN A 1 389 ? -2.192 23.468 10.958 1.00 80.56 389 GLN A N 1
ATOM 3187 C CA . GLN A 1 389 ? -2.539 24.852 11.296 1.00 80.56 389 GLN A CA 1
ATOM 3188 C C . GLN A 1 389 ? -3.164 24.979 12.690 1.00 80.56 389 GLN A C 1
ATOM 3190 O O . GLN A 1 389 ? -2.865 25.934 13.408 1.00 80.56 389 GLN A O 1
ATOM 3195 N N . ALA A 1 390 ? -4.017 24.034 13.098 1.00 77.31 390 ALA A N 1
ATOM 3196 C CA . ALA A 1 390 ? -4.562 24.007 14.453 1.00 77.31 390 ALA A CA 1
ATOM 3197 C C . ALA A 1 390 ? -3.440 23.833 15.491 1.00 77.31 390 ALA A C 1
ATOM 3199 O O . ALA A 1 390 ? -3.368 24.599 16.456 1.00 77.31 390 ALA A O 1
ATOM 3200 N N . PHE A 1 391 ? -2.502 22.912 15.251 1.00 72.00 391 PHE A N 1
ATOM 3201 C CA . PHE A 1 391 ? -1.339 22.728 16.121 1.00 72.00 391 PHE A CA 1
ATOM 3202 C C . PHE A 1 391 ? -0.458 23.982 16.210 1.00 72.00 391 PHE A C 1
ATOM 3204 O O . PHE A 1 391 ? -0.093 24.390 17.313 1.00 72.00 391 PHE A O 1
ATOM 3211 N N . GLU A 1 392 ? -0.166 24.644 15.086 1.00 71.75 392 GLU A N 1
ATOM 3212 C CA . GLU A 1 392 ? 0.593 25.905 15.062 1.00 71.75 392 GLU A CA 1
ATOM 3213 C C . GLU A 1 392 ? -0.092 27.023 15.860 1.00 71.75 392 GLU A C 1
ATOM 3215 O O . GLU A 1 392 ? 0.573 27.870 16.460 1.00 71.75 392 GLU A O 1
ATOM 3220 N N . GLN A 1 393 ? -1.425 27.016 15.897 1.00 76.69 393 GLN A N 1
ATOM 3221 C CA . GLN A 1 393 ? -2.242 27.969 16.649 1.00 76.69 393 GLN A CA 1
ATOM 3222 C C . GLN A 1 393 ? -2.443 27.572 18.123 1.00 76.69 393 GLN A C 1
ATOM 3224 O O . GLN A 1 393 ? -3.149 28.277 18.846 1.00 76.69 393 GLN A O 1
ATOM 3229 N N . GLY A 1 394 ? -1.846 26.465 18.584 1.00 65.00 394 GLY A N 1
ATOM 3230 C CA . GLY A 1 394 ? -2.010 25.951 19.949 1.00 65.00 394 GLY A CA 1
ATOM 3231 C C . GLY A 1 394 ? -3.422 25.436 20.246 1.00 65.00 394 GLY A C 1
ATOM 3232 O O . GLY A 1 394 ? -3.828 25.372 21.408 1.00 65.00 394 GLY A O 1
ATOM 3233 N N . ARG A 1 395 ? -4.184 25.109 19.200 1.00 68.12 395 ARG A N 1
ATOM 3234 C CA . ARG A 1 395 ? -5.542 24.579 19.279 1.00 68.12 395 ARG A CA 1
ATOM 3235 C C . ARG A 1 395 ? -5.518 23.066 19.472 1.00 68.12 395 ARG A C 1
ATOM 3237 O O . ARG A 1 395 ? -4.759 22.359 18.819 1.00 68.12 395 ARG A O 1
ATOM 3244 N N . THR A 1 396 ? -6.358 22.573 20.379 1.00 57.88 396 THR A N 1
ATOM 3245 C CA . THR A 1 396 ? -6.541 21.136 20.655 1.00 57.88 396 THR A CA 1
ATOM 3246 C C . THR A 1 396 ? -7.868 20.598 20.115 1.00 57.88 396 THR A C 1
ATOM 3248 O O . THR A 1 396 ? -8.116 19.393 20.178 1.00 57.88 396 THR A O 1
ATOM 3251 N N . ASP A 1 397 ? -8.708 21.472 19.553 1.00 63.78 397 ASP A N 1
ATOM 3252 C CA . ASP A 1 397 ? -9.887 21.141 18.757 1.00 63.78 397 ASP A CA 1
ATOM 3253 C C . ASP A 1 397 ? -9.457 20.657 17.370 1.00 63.78 397 ASP A C 1
ATOM 3255 O O . ASP A 1 397 ? -9.610 21.341 16.360 1.00 63.78 397 ASP A O 1
ATOM 3259 N N . LEU A 1 398 ? -8.881 19.456 17.328 1.00 63.88 398 LEU A N 1
ATOM 3260 C CA . LEU A 1 398 ? -8.628 18.783 16.064 1.00 63.88 398 LEU A CA 1
ATOM 3261 C C . LEU A 1 398 ? -9.966 18.455 15.392 1.00 63.88 398 LEU A C 1
ATOM 3263 O O . LEU A 1 398 ? -10.917 18.068 16.088 1.00 63.88 398 LEU A O 1
ATOM 3267 N N . PRO A 1 399 ? -10.052 18.562 14.054 1.00 61.53 399 PRO A N 1
ATOM 3268 C CA . PRO A 1 399 ? -11.197 18.027 13.347 1.00 61.53 399 PRO A CA 1
ATOM 3269 C C . PRO A 1 399 ? -11.370 16.544 13.723 1.00 61.53 399 PRO A C 1
ATOM 3271 O O . PRO A 1 399 ? -10.435 15.847 14.114 1.00 61.53 399 PRO A O 1
ATOM 3274 N N . VAL A 1 400 ? -12.605 16.060 13.748 1.00 60.59 400 VAL A N 1
ATOM 3275 C CA . VAL A 1 400 ? -12.870 14.670 14.126 1.00 60.59 400 VAL A CA 1
ATOM 3276 C C . VAL A 1 400 ? -12.800 13.838 12.848 1.00 60.59 400 VAL A C 1
ATOM 3278 O O . VAL A 1 400 ? -13.664 13.978 11.988 1.00 60.59 400 VAL A O 1
ATOM 3281 N N . VAL A 1 401 ? -11.794 12.962 12.713 1.00 61.84 401 VAL A N 1
ATOM 3282 C CA . VAL A 1 401 ? -11.721 11.994 11.589 1.00 61.84 401 VAL A CA 1
ATOM 3283 C C . VAL A 1 401 ? -12.827 10.927 11.693 1.00 61.84 401 VAL A C 1
ATOM 3285 O O . VAL A 1 401 ? -13.112 10.220 10.737 1.00 61.84 401 VAL A O 1
ATOM 3288 N N . SER A 1 402 ? -13.491 10.805 12.844 1.00 60.84 402 SER A N 1
ATOM 3289 C CA . SER A 1 402 ? -14.503 9.777 13.099 1.00 60.84 402 SER A CA 1
ATOM 3290 C C . SER A 1 402 ? -15.911 10.206 12.675 1.00 60.84 402 SER A C 1
ATOM 3292 O O . SER A 1 402 ? -16.481 11.136 13.244 1.00 60.84 402 SER A O 1
ATOM 3294 N N . LYS A 1 403 ? -16.527 9.450 11.757 1.00 59.28 403 LYS A N 1
ATOM 3295 C CA . LYS A 1 403 ? -17.995 9.418 11.592 1.00 59.28 403 LYS A CA 1
ATOM 3296 C C . LYS A 1 403 ? -18.681 8.483 12.591 1.00 59.28 403 LYS A C 1
ATOM 3298 O O . LYS A 1 403 ? -19.901 8.531 12.733 1.00 59.28 403 LYS A O 1
ATOM 3303 N N . CYS A 1 404 ? -17.914 7.650 13.292 1.00 59.38 404 CYS A N 1
ATOM 3304 C CA . CYS A 1 404 ? -18.441 6.758 14.311 1.00 59.38 404 CYS A CA 1
ATOM 3305 C C . CYS A 1 404 ? -18.838 7.570 15.545 1.00 59.38 404 CYS A C 1
ATOM 3307 O O . CYS A 1 404 ? -18.032 8.327 16.098 1.00 59.38 404 CYS A O 1
ATOM 3309 N N . GLN A 1 405 ? -20.079 7.393 15.987 1.00 61.38 405 GLN A N 1
ATOM 3310 C CA . GLN A 1 405 ? -20.519 7.860 17.293 1.00 61.38 405 GLN A CA 1
ATOM 3311 C C . GLN A 1 405 ? -20.088 6.832 18.334 1.00 61.38 405 GLN A C 1
ATOM 3313 O O . GLN A 1 405 ? -20.329 5.636 18.179 1.00 61.38 405 GLN A O 1
ATOM 3318 N N . ARG A 1 406 ? -19.417 7.288 19.396 1.00 67.62 406 ARG A N 1
ATOM 3319 C CA . ARG A 1 406 ? -19.007 6.393 20.476 1.00 67.62 406 ARG A CA 1
ATOM 3320 C C . ARG A 1 406 ? -20.248 5.922 21.228 1.00 67.62 406 ARG A C 1
ATOM 3322 O O . ARG A 1 406 ? -20.873 6.701 21.942 1.00 67.62 406 ARG A O 1
ATOM 3329 N N . VAL A 1 407 ? -20.542 4.640 21.083 1.00 78.81 407 VAL A N 1
ATOM 3330 C CA . VAL A 1 407 ? -21.579 3.937 21.833 1.00 78.81 407 VAL A CA 1
ATOM 3331 C C . VAL A 1 407 ? -21.164 3.847 23.306 1.00 78.81 407 VAL A C 1
ATOM 3333 O O . VAL A 1 407 ? -19.975 3.734 23.631 1.00 78.81 407 VAL A O 1
ATOM 3336 N N . SER A 1 408 ? -22.127 3.956 24.223 1.00 84.44 408 SER A N 1
ATOM 3337 C CA . SER A 1 408 ? -21.839 3.788 25.652 1.00 84.44 408 SER A CA 1
ATOM 3338 C C . SER A 1 408 ? -21.420 2.344 25.952 1.00 84.44 408 SER A C 1
ATOM 3340 O O . SER A 1 408 ? -21.840 1.424 25.260 1.00 84.44 408 SER A O 1
ATOM 3342 N N . VAL A 1 409 ? -20.619 2.115 27.000 1.00 83.06 409 VAL A N 1
ATOM 3343 C CA . VAL A 1 409 ? -20.218 0.743 27.390 1.00 83.06 409 VAL A CA 1
ATOM 3344 C C . VAL A 1 409 ? -21.446 -0.141 27.626 1.00 83.06 409 VAL A C 1
ATOM 3346 O O . VAL A 1 409 ? -21.478 -1.282 27.184 1.00 83.06 409 VAL A O 1
ATOM 3349 N N . PHE A 1 410 ? -22.484 0.423 28.245 1.00 87.88 410 PHE A N 1
ATOM 3350 C CA . PHE A 1 410 ? -23.753 -0.259 28.478 1.00 87.88 410 PHE A CA 1
ATOM 3351 C C . PHE A 1 410 ? -24.452 -0.665 27.173 1.00 87.88 410 PHE A C 1
ATOM 3353 O O . PHE A 1 410 ? -24.889 -1.800 27.024 1.00 87.88 410 PHE A O 1
ATOM 3360 N N . GLU A 1 411 ? -24.545 0.256 26.215 1.00 87.88 411 GLU A N 1
ATOM 3361 C CA . GLU A 1 411 ? -25.178 -0.015 24.924 1.00 87.88 411 GLU A CA 1
ATOM 3362 C C . GLU A 1 411 ? -24.358 -1.016 24.094 1.00 87.88 411 GLU A C 1
ATOM 3364 O O . GLU A 1 411 ? -24.942 -1.892 23.465 1.00 87.88 411 GLU A O 1
ATOM 3369 N N . TYR A 1 412 ? -23.024 -0.972 24.173 1.00 84.12 412 TYR A N 1
ATOM 3370 C CA . TYR A 1 412 ? -22.151 -1.981 23.570 1.00 84.12 412 TYR A CA 1
ATOM 3371 C C . TYR A 1 412 ? -22.390 -3.375 24.162 1.00 84.12 412 TYR A C 1
ATOM 3373 O O . TYR A 1 412 ? -22.539 -4.335 23.413 1.00 84.12 412 TYR A O 1
ATOM 3381 N N . GLU A 1 413 ? -22.449 -3.507 25.491 1.00 86.62 413 GLU A N 1
ATOM 3382 C CA . GLU A 1 413 ? -22.710 -4.799 26.138 1.00 86.62 413 GLU A CA 1
ATOM 3383 C C . GLU A 1 413 ? -24.070 -5.367 25.719 1.00 86.62 413 GLU A C 1
ATOM 3385 O O . GLU A 1 413 ? -24.166 -6.555 25.407 1.00 86.62 413 GLU A O 1
ATOM 3390 N N . GLN A 1 414 ? -25.084 -4.504 25.621 1.00 89.69 414 GLN A N 1
ATOM 3391 C CA . GLN A 1 414 ? -26.425 -4.884 25.191 1.00 89.69 414 GLN A CA 1
ATOM 3392 C C . GLN A 1 414 ? -26.460 -5.311 23.713 1.00 89.69 414 GLN A C 1
ATOM 3394 O O . GLN A 1 414 ? -27.023 -6.354 23.387 1.00 89.69 414 GLN A O 1
ATOM 3399 N N . GLN A 1 415 ? -25.815 -4.547 22.822 1.00 87.19 415 GLN A N 1
ATOM 3400 C CA . GLN A 1 415 ? -25.685 -4.887 21.400 1.00 87.19 415 GLN A CA 1
ATOM 3401 C C . GLN A 1 415 ? -24.901 -6.188 21.205 1.00 87.19 415 GLN A C 1
ATOM 3403 O O . GLN A 1 415 ? -25.307 -7.033 20.411 1.00 87.19 415 GLN A O 1
ATOM 3408 N N . ARG A 1 416 ? -23.809 -6.385 21.952 1.00 84.69 416 ARG A N 1
ATOM 3409 C CA . ARG A 1 416 ? -22.990 -7.602 21.902 1.00 84.69 416 ARG A CA 1
ATOM 3410 C C . ARG A 1 416 ? -23.816 -8.831 22.256 1.00 84.69 416 ARG A C 1
ATOM 3412 O O . ARG A 1 416 ? -23.775 -9.817 21.523 1.00 84.69 416 ARG A O 1
ATOM 3419 N N . GLU A 1 417 ? -24.561 -8.781 23.356 1.00 85.38 417 GLU A N 1
ATOM 3420 C CA . GLU A 1 417 ? -25.403 -9.896 23.787 1.00 85.38 417 GLU A CA 1
ATOM 3421 C C . GLU A 1 417 ? -26.543 -10.154 22.791 1.00 85.38 417 GLU A C 1
ATOM 3423 O O . GLU A 1 417 ? -26.751 -11.291 22.368 1.00 85.38 417 GLU A O 1
ATOM 3428 N N . PHE A 1 418 ? -27.229 -9.097 22.349 1.00 87.25 418 PHE A N 1
ATOM 3429 C CA . PHE A 1 418 ? -28.324 -9.195 21.387 1.00 87.25 418 PHE A CA 1
ATOM 3430 C C . PHE A 1 418 ? -27.875 -9.783 20.042 1.00 87.25 418 PHE A C 1
ATOM 3432 O O . PHE A 1 418 ? -28.453 -10.770 19.589 1.00 87.25 418 PHE A O 1
ATOM 3439 N N . CYS A 1 419 ? -26.827 -9.227 19.424 1.00 85.44 419 CYS A N 1
ATOM 3440 C CA . CYS A 1 419 ? -26.318 -9.691 18.133 1.00 85.44 419 CYS A CA 1
ATOM 3441 C C . CYS A 1 419 ? -25.792 -11.127 18.216 1.00 85.44 419 CYS A C 1
ATOM 3443 O O . CYS A 1 419 ? -26.068 -11.927 17.323 1.00 85.44 419 CYS A O 1
ATOM 3445 N N . THR A 1 420 ? -25.079 -11.478 19.294 1.00 87.44 420 THR A N 1
ATOM 3446 C CA . THR A 1 420 ? -24.581 -12.849 19.494 1.00 87.44 420 THR A CA 1
ATOM 3447 C C . THR A 1 420 ? -25.744 -13.830 19.603 1.00 87.44 420 THR A C 1
ATOM 3449 O O . THR A 1 420 ? -25.757 -14.844 18.911 1.00 87.44 420 THR A O 1
ATOM 3452 N N . ASN A 1 421 ? -26.758 -13.508 20.411 1.00 87.94 421 ASN A N 1
ATOM 3453 C CA . ASN A 1 421 ? -27.936 -14.358 20.569 1.00 87.94 421 ASN A CA 1
ATOM 3454 C C . ASN A 1 421 ? -28.707 -14.505 19.249 1.00 87.94 421 ASN A C 1
ATOM 3456 O O . ASN A 1 421 ? -29.050 -15.621 18.872 1.00 87.94 421 ASN A O 1
ATOM 3460 N N . GLN A 1 422 ? -28.908 -13.411 18.510 1.00 88.94 422 GLN A N 1
ATOM 3461 C CA . GLN A 1 422 ? -29.602 -13.432 17.221 1.00 88.94 422 GLN A CA 1
ATOM 3462 C C . GLN A 1 422 ? -28.867 -14.290 16.180 1.00 88.94 422 GLN A C 1
ATOM 3464 O O . GLN A 1 422 ? -29.499 -15.066 15.464 1.00 88.94 422 GLN A O 1
ATOM 3469 N N . GLN A 1 423 ? -27.538 -14.179 16.091 1.00 88.44 423 GLN A N 1
ATOM 3470 C CA . GLN A 1 423 ? -26.759 -14.982 15.144 1.00 88.44 423 GLN A CA 1
ATOM 3471 C C . GLN A 1 423 ? -26.692 -16.453 15.547 1.00 88.44 423 GLN A C 1
ATOM 3473 O O . GLN A 1 423 ? -26.738 -17.322 14.681 1.00 88.44 423 GLN A O 1
ATOM 3478 N N . LEU A 1 424 ? -26.653 -16.753 16.846 1.00 88.31 424 LEU A N 1
ATOM 3479 C CA . LEU A 1 424 ? -26.762 -18.126 17.336 1.00 88.31 424 LEU A CA 1
ATOM 3480 C C . LEU A 1 424 ? -28.136 -18.734 17.018 1.00 88.31 424 LEU A C 1
ATOM 3482 O O . LEU A 1 424 ? -28.196 -19.884 16.593 1.00 88.31 424 LEU A O 1
ATOM 3486 N N . GLU A 1 425 ? -29.230 -17.978 17.150 1.00 87.38 425 GLU A N 1
ATOM 3487 C CA . GLU A 1 425 ? -30.564 -18.425 16.719 1.00 87.38 425 GLU A CA 1
ATOM 3488 C C . GLU A 1 425 ? -30.616 -18.668 15.207 1.00 87.38 425 GLU A C 1
ATOM 3490 O O . GLU A 1 425 ? -31.161 -19.681 14.761 1.00 87.38 425 GLU A O 1
ATOM 3495 N N . HIS A 1 426 ? -30.019 -17.775 14.411 1.00 89.12 426 HIS A N 1
ATOM 3496 C CA . HIS A 1 426 ? -29.945 -17.945 12.964 1.00 89.12 426 HIS A CA 1
ATOM 3497 C C . HIS A 1 426 ? -29.128 -19.184 12.577 1.00 89.12 426 HIS A C 1
ATOM 3499 O O . HIS A 1 426 ? -29.575 -19.966 11.742 1.00 89.12 426 HIS A O 1
ATOM 3505 N N . LEU A 1 427 ? -27.989 -19.412 13.235 1.00 90.06 427 LEU A N 1
ATOM 3506 C CA . LEU A 1 427 ? -27.150 -20.592 13.043 1.00 90.06 427 LEU A CA 1
ATOM 3507 C C . LEU A 1 427 ? -27.894 -21.885 13.404 1.00 90.06 427 LEU A C 1
ATOM 3509 O O . LEU A 1 427 ? -27.818 -22.853 12.654 1.00 90.06 427 LEU A O 1
ATOM 3513 N N . ILE A 1 428 ? -28.638 -21.908 14.517 1.00 87.12 428 ILE A N 1
ATOM 3514 C CA . ILE A 1 428 ? -29.482 -23.057 14.887 1.00 87.12 428 ILE A CA 1
ATOM 3515 C C . ILE A 1 428 ? -30.470 -23.363 13.757 1.00 87.12 428 ILE A C 1
ATOM 3517 O O . ILE A 1 428 ? -30.551 -24.511 13.324 1.00 87.12 428 ILE A O 1
ATOM 3521 N N . ASN A 1 429 ? -31.172 -22.349 13.244 1.00 87.69 429 ASN A N 1
ATOM 3522 C CA . ASN A 1 429 ? -32.127 -22.527 12.148 1.00 87.69 429 ASN A CA 1
ATOM 3523 C C . ASN A 1 429 ? -31.440 -23.031 10.869 1.00 87.69 429 ASN A C 1
ATOM 3525 O O . ASN A 1 429 ? -31.909 -23.991 10.268 1.00 87.69 429 ASN A O 1
ATOM 3529 N N . GLN A 1 430 ? -30.285 -22.466 10.501 1.00 89.81 430 GLN A N 1
ATOM 3530 C CA . GLN A 1 430 ? -29.506 -22.930 9.348 1.00 89.81 430 GLN A CA 1
ATOM 3531 C C . GLN A 1 430 ? -29.090 -24.403 9.486 1.00 89.81 430 GLN A C 1
ATOM 3533 O O . GLN A 1 430 ? -29.234 -25.166 8.537 1.00 89.81 430 GLN A O 1
ATOM 3538 N N . ILE A 1 431 ? -28.634 -24.833 10.670 1.00 87.44 431 ILE A N 1
ATOM 3539 C CA . ILE A 1 431 ? -28.278 -26.239 10.934 1.00 87.44 431 ILE A CA 1
ATOM 3540 C C . ILE A 1 431 ? -29.508 -27.150 10.816 1.00 87.44 431 ILE A C 1
ATOM 3542 O O . ILE A 1 431 ? -29.414 -28.269 10.300 1.00 87.44 431 ILE A O 1
ATOM 3546 N N . LEU A 1 432 ? -30.665 -26.706 11.312 1.00 84.56 432 LEU A N 1
ATOM 3547 C CA . LEU A 1 432 ? -31.910 -27.468 11.218 1.00 84.56 432 LEU A CA 1
ATOM 3548 C C . LEU A 1 432 ? -32.358 -27.622 9.760 1.00 84.56 432 LEU A C 1
ATOM 3550 O O . LEU A 1 432 ? -32.677 -28.744 9.356 1.00 84.56 432 LEU A O 1
ATOM 3554 N N . ASP A 1 433 ? -32.272 -26.555 8.970 1.00 87.06 433 ASP A N 1
ATOM 3555 C CA . ASP A 1 433 ? -32.715 -26.508 7.574 1.00 87.06 433 ASP A CA 1
ATOM 3556 C C . ASP A 1 433 ? -31.721 -27.142 6.577 1.00 87.06 433 ASP A C 1
ATOM 3558 O O . ASP A 1 433 ? -32.103 -27.482 5.456 1.00 87.06 433 ASP A O 1
ATOM 3562 N N . ASP A 1 434 ? -30.459 -27.364 6.964 1.00 87.31 434 ASP A N 1
ATOM 3563 C CA . ASP A 1 434 ? -29.428 -27.925 6.079 1.00 87.31 434 ASP A CA 1
ATOM 3564 C C . ASP A 1 434 ? -29.724 -29.387 5.681 1.00 87.31 434 ASP A C 1
ATOM 3566 O O . ASP A 1 434 ? -29.676 -30.303 6.501 1.00 87.31 434 ASP A O 1
ATOM 3570 N N . LEU A 1 435 ? -30.006 -29.650 4.405 1.00 87.19 435 LEU A N 1
ATOM 3571 C CA . LEU A 1 435 ? -30.319 -30.998 3.905 1.00 87.19 435 LEU A CA 1
ATOM 3572 C C . LEU A 1 435 ? -29.084 -31.876 3.633 1.00 87.19 435 LEU A C 1
ATOM 3574 O O . LEU A 1 435 ? -29.229 -33.068 3.365 1.00 87.19 435 LEU A O 1
ATOM 3578 N N . THR A 1 436 ? -27.883 -31.303 3.673 1.00 86.19 436 THR A N 1
ATOM 3579 C CA . THR A 1 436 ? -26.612 -31.983 3.384 1.00 86.19 436 THR A CA 1
ATOM 3580 C C . THR A 1 436 ? -25.969 -32.587 4.630 1.00 86.19 436 THR A C 1
ATOM 3582 O O . THR A 1 436 ? -25.284 -33.606 4.537 1.00 86.19 436 THR A O 1
ATOM 3585 N N . MET A 1 437 ? -26.235 -32.009 5.805 1.00 82.56 437 MET A N 1
ATOM 3586 C CA . MET A 1 437 ? -25.719 -32.499 7.083 1.00 82.56 437 MET A CA 1
ATOM 3587 C C . MET A 1 437 ? -26.441 -33.761 7.565 1.00 82.56 437 MET A C 1
ATOM 3589 O O . MET A 1 437 ? -27.674 -33.832 7.597 1.00 82.56 437 MET A O 1
ATOM 3593 N N . SER A 1 438 ? -25.683 -34.743 8.060 1.00 87.94 438 SER A N 1
ATOM 3594 C CA . SER A 1 438 ? -26.276 -35.930 8.679 1.00 87.94 438 SER A CA 1
ATOM 3595 C C . SER A 1 438 ? -26.927 -35.603 10.032 1.00 87.94 438 SER A C 1
ATOM 3597 O O . SER A 1 438 ? -26.482 -34.726 10.775 1.00 87.94 438 SER A O 1
ATOM 3599 N N . LEU A 1 439 ? -27.946 -36.376 10.428 1.00 85.00 439 LEU A N 1
ATOM 3600 C CA . LEU A 1 439 ? -28.623 -36.209 11.727 1.00 85.00 439 LEU A CA 1
ATOM 3601 C C . LEU A 1 439 ? -27.661 -36.295 12.926 1.00 85.00 439 LEU A C 1
ATOM 3603 O O . LEU A 1 439 ? -27.879 -35.664 13.960 1.00 85.00 439 LEU A O 1
ATOM 3607 N N . LYS A 1 440 ? -26.581 -37.074 12.793 1.00 84.94 440 LYS A N 1
ATOM 3608 C CA . LYS A 1 440 ? -25.568 -37.233 13.841 1.00 84.94 440 LYS A CA 1
ATOM 3609 C C . LYS A 1 440 ? -24.718 -35.970 13.998 1.00 84.94 440 LYS A C 1
ATOM 3611 O O . LYS A 1 440 ? -24.441 -35.575 15.129 1.00 84.94 440 LYS A O 1
ATOM 3616 N N . GLU A 1 441 ? -24.341 -35.338 12.889 1.00 85.62 441 GLU A N 1
ATOM 3617 C CA . GLU A 1 441 ? -23.578 -34.084 12.876 1.00 85.62 441 GLU A CA 1
ATOM 3618 C C . GLU A 1 441 ? -24.425 -32.927 13.395 1.00 85.62 441 GLU A C 1
ATOM 3620 O O . GLU A 1 441 ? -23.987 -32.232 14.310 1.00 85.62 441 GLU A O 1
ATOM 3625 N N . LYS A 1 442 ? -25.676 -32.797 12.928 1.00 88.50 442 LYS A N 1
ATOM 3626 C CA . LYS A 1 442 ? -26.619 -31.790 13.444 1.00 88.50 442 LYS A CA 1
ATOM 3627 C C . LYS A 1 442 ? -26.752 -31.869 14.962 1.00 88.50 442 LYS A C 1
ATOM 3629 O O . LYS A 1 442 ? -26.575 -30.875 15.662 1.00 88.50 442 LYS A O 1
ATOM 3634 N N . LYS A 1 443 ? -26.968 -33.076 15.497 1.00 86.75 443 LYS A N 1
ATOM 3635 C CA . LYS A 1 443 ? -27.084 -33.295 16.945 1.00 86.75 443 LYS A CA 1
ATOM 3636 C C . LYS A 1 443 ? -25.793 -32.971 17.701 1.00 86.75 443 LYS A C 1
ATOM 3638 O O . LYS A 1 443 ? -25.855 -32.512 18.839 1.00 86.75 443 LYS A O 1
ATOM 3643 N N . MET A 1 444 ? -24.625 -33.207 17.103 1.00 87.44 444 MET A N 1
ATOM 3644 C CA . MET A 1 444 ? -23.335 -32.889 17.719 1.00 87.44 444 MET A CA 1
ATOM 3645 C C . MET A 1 444 ? -23.098 -31.376 17.793 1.00 87.44 444 MET A C 1
ATOM 3647 O O . MET A 1 444 ? -22.712 -30.880 18.852 1.00 87.44 444 MET A O 1
ATOM 3651 N N . VAL A 1 445 ? -23.381 -30.645 16.711 1.00 86.56 445 VAL A N 1
ATOM 3652 C CA . VAL A 1 445 ? -23.232 -29.183 16.663 1.00 86.56 445 VAL A CA 1
ATOM 3653 C C . VAL A 1 445 ? -24.243 -28.504 17.593 1.00 86.56 445 VAL A C 1
ATOM 3655 O O . VAL A 1 445 ? -23.850 -27.668 18.406 1.00 86.56 445 VAL A O 1
ATOM 3658 N N . LEU A 1 446 ? -25.511 -28.935 17.583 1.00 88.12 446 LEU A N 1
ATOM 3659 C CA . LEU A 1 446 ? -26.546 -28.416 18.488 1.00 88.12 446 LEU A CA 1
ATOM 3660 C C . LEU A 1 446 ? -26.214 -28.669 19.967 1.00 88.12 446 LEU A C 1
ATOM 3662 O O . LEU A 1 446 ? -26.402 -27.779 20.792 1.00 88.12 446 LEU A O 1
ATOM 3666 N N . LYS A 1 447 ? -25.619 -29.820 20.315 1.00 87.69 447 LYS A N 1
ATOM 3667 C CA . LYS A 1 447 ? -25.081 -30.050 21.671 1.00 87.69 447 LYS A CA 1
ATOM 3668 C C . LYS A 1 447 ? -23.930 -29.108 22.026 1.00 87.69 447 LYS A C 1
ATOM 3670 O O . LYS A 1 447 ? -23.783 -28.735 23.189 1.00 87.69 447 LYS A O 1
ATOM 3675 N N . GLY A 1 448 ? -23.103 -28.739 21.050 1.00 86.94 448 GLY A N 1
ATOM 3676 C CA . GLY A 1 448 ? -22.058 -27.731 21.222 1.00 86.94 448 GLY A CA 1
ATOM 3677 C C . GLY A 1 448 ? -22.646 -26.376 21.611 1.00 86.94 448 GLY A C 1
ATOM 3678 O O . GLY A 1 448 ? -22.177 -25.765 22.573 1.00 86.94 448 GLY A O 1
ATOM 3679 N N . ILE A 1 449 ? -23.718 -25.962 20.930 1.00 87.00 449 ILE A N 1
ATOM 3680 C CA . ILE A 1 449 ? -24.450 -24.724 21.229 1.00 87.00 449 ILE A CA 1
ATOM 3681 C C . ILE A 1 449 ? -25.140 -24.824 22.595 1.00 87.00 449 ILE A C 1
ATOM 3683 O O . ILE A 1 449 ? -24.959 -23.938 23.423 1.00 87.00 449 ILE A O 1
ATOM 3687 N N . GLN A 1 450 ? -25.820 -25.936 22.894 1.00 87.19 450 GLN A N 1
ATOM 3688 C CA . GLN A 1 450 ? -26.443 -26.190 24.200 1.00 87.19 450 GLN A CA 1
ATOM 3689 C C . GLN A 1 450 ? -25.444 -26.074 25.365 1.00 87.19 450 GLN A C 1
ATOM 3691 O O . GLN A 1 450 ? -25.791 -25.581 26.435 1.00 87.19 450 GLN A O 1
ATOM 3696 N N . LYS A 1 451 ? -24.194 -26.516 25.169 1.00 89.31 451 LYS A N 1
ATOM 3697 C CA . LYS A 1 451 ? -23.149 -26.475 26.202 1.00 89.31 451 LYS A CA 1
ATOM 3698 C C . LYS A 1 451 ? -22.617 -25.063 26.472 1.00 89.31 451 LYS A C 1
ATOM 3700 O O . LYS A 1 451 ? -22.354 -24.745 27.628 1.00 89.31 451 LYS A O 1
ATOM 3705 N N . HIS A 1 452 ? -22.396 -24.260 25.432 1.00 85.38 452 HIS A N 1
ATOM 3706 C CA . HIS A 1 452 ? -21.733 -22.953 25.565 1.00 85.38 452 HIS A CA 1
ATOM 3707 C C . HIS A 1 452 ? -22.725 -21.783 25.644 1.00 85.38 452 HIS A C 1
ATOM 3709 O O . HIS A 1 452 ? -22.411 -20.763 26.248 1.00 85.38 452 HIS A O 1
ATOM 3715 N N . HIS A 1 453 ? -23.930 -21.951 25.093 1.00 86.19 453 HIS A N 1
ATOM 3716 C CA . HIS A 1 453 ? -24.993 -20.944 25.037 1.00 86.19 453 HIS A CA 1
ATOM 3717 C C . HIS A 1 453 ? -26.363 -21.565 25.387 1.00 86.19 453 HIS A C 1
ATOM 3719 O O . HIS A 1 453 ? -27.268 -21.606 24.547 1.00 86.19 453 HIS A O 1
ATOM 3725 N N . PRO A 1 454 ? -26.540 -22.061 26.628 1.00 84.88 454 PRO A N 1
ATOM 3726 C CA . PRO A 1 454 ? -27.746 -22.784 27.034 1.00 84.88 454 PRO A CA 1
ATOM 3727 C C . PRO A 1 454 ? -29.011 -21.926 26.951 1.00 84.88 454 PRO A C 1
ATOM 3729 O O . PRO A 1 454 ? -30.073 -22.436 26.613 1.00 84.88 454 PRO A O 1
ATOM 3732 N N . GLU A 1 455 ? -28.908 -20.623 27.214 1.00 84.25 455 GLU A N 1
ATOM 3733 C CA . GLU A 1 455 ? -30.060 -19.717 27.194 1.00 84.25 455 GLU A CA 1
ATOM 3734 C C . GLU A 1 455 ? -30.643 -19.536 25.790 1.00 84.25 455 GLU A C 1
ATOM 3736 O O . GLU A 1 455 ? -31.860 -19.544 25.624 1.00 84.25 455 GLU A O 1
ATOM 3741 N N . VAL A 1 456 ? -29.785 -19.428 24.771 1.00 84.56 456 VAL A N 1
ATOM 3742 C CA . VAL A 1 456 ? -30.214 -19.326 23.368 1.00 84.56 456 VAL A CA 1
ATOM 3743 C C . VAL A 1 456 ? -30.806 -20.649 22.895 1.00 84.56 456 VAL A C 1
ATOM 3745 O O . VAL A 1 456 ? -31.847 -20.675 22.243 1.00 84.56 456 VAL A O 1
ATOM 3748 N N . PHE A 1 457 ? -30.177 -21.760 23.284 1.00 84.94 457 PHE A N 1
ATOM 3749 C CA . PHE A 1 457 ? -30.674 -23.091 22.962 1.00 84.94 457 PHE A CA 1
ATOM 3750 C C . PHE A 1 457 ? -32.073 -23.335 23.549 1.00 84.94 457 PHE A C 1
ATOM 3752 O O . PHE A 1 457 ? -32.965 -23.768 22.829 1.00 84.94 457 PHE A O 1
ATOM 3759 N N . LEU A 1 458 ? -32.300 -22.999 24.822 1.00 85.00 458 LEU A N 1
ATOM 3760 C CA . LEU A 1 458 ? -33.595 -23.186 25.489 1.00 85.00 458 LEU A CA 1
ATOM 3761 C C . LEU A 1 458 ? -34.711 -22.290 24.932 1.00 85.00 458 LEU A C 1
ATOM 3763 O O . LEU A 1 458 ? -35.880 -22.644 25.045 1.00 85.00 458 LEU A O 1
ATOM 3767 N N . ARG A 1 459 ? -34.385 -21.148 24.312 1.00 82.88 459 ARG A N 1
ATOM 3768 C CA . ARG A 1 459 ? -35.390 -20.320 23.618 1.00 82.88 459 ARG A CA 1
ATOM 3769 C C . ARG A 1 459 ? -35.934 -20.996 22.362 1.00 82.88 459 ARG A C 1
ATOM 3771 O O . ARG A 1 459 ? -37.120 -20.862 22.082 1.00 82.88 459 ARG A O 1
ATOM 3778 N N . GLN A 1 460 ? -35.080 -21.716 21.635 1.00 80.06 460 GLN A N 1
ATOM 3779 C CA . GLN A 1 460 ? -35.464 -22.476 20.440 1.00 80.06 460 GLN A CA 1
ATOM 3780 C C . GLN A 1 460 ? -36.005 -23.875 20.772 1.00 80.06 460 GLN A C 1
ATOM 3782 O O . GLN A 1 460 ? -36.893 -24.372 20.087 1.00 80.06 460 GLN A O 1
ATOM 3787 N N . PHE A 1 461 ? -35.520 -24.486 21.857 1.00 84.12 461 PHE A N 1
ATOM 3788 C CA . PHE A 1 461 ? -35.932 -25.804 22.344 1.00 84.12 461 PHE A CA 1
ATOM 3789 C C . PHE A 1 461 ? -36.390 -25.711 23.813 1.00 84.12 461 PHE A C 1
ATOM 3791 O O . PHE A 1 461 ? -35.616 -26.039 24.718 1.00 84.12 461 PHE A O 1
ATOM 3798 N N . PRO A 1 462 ? -37.640 -25.276 24.078 1.00 79.19 462 PRO A N 1
ATOM 3799 C CA . PRO A 1 462 ? -38.147 -25.042 25.436 1.00 79.19 462 PRO A CA 1
ATOM 3800 C C . PRO A 1 462 ? -38.132 -26.288 26.326 1.00 79.19 462 PRO A C 1
ATOM 3802 O O . PRO A 1 462 ? -37.946 -26.184 27.537 1.00 79.19 462 PRO A O 1
ATOM 3805 N N . ASP A 1 463 ? -38.281 -27.465 25.717 1.00 77.19 463 ASP A N 1
ATOM 3806 C CA . ASP A 1 463 ? -38.286 -28.757 26.407 1.00 77.19 463 ASP A CA 1
ATOM 3807 C C . ASP A 1 463 ? -36.865 -29.288 26.691 1.00 77.19 463 ASP A C 1
ATOM 3809 O O . ASP A 1 463 ? -36.694 -30.315 27.345 1.00 77.19 463 ASP A O 1
ATOM 3813 N N . GLY A 1 464 ? -35.821 -28.591 26.220 1.00 68.00 464 GLY A N 1
ATOM 3814 C CA . GLY A 1 464 ? -34.415 -28.951 26.432 1.00 68.00 464 GLY A CA 1
ATOM 3815 C C . GLY A 1 464 ? -33.919 -30.150 25.613 1.00 68.00 464 GLY A C 1
ATOM 3816 O O . GLY A 1 464 ? -32.755 -30.543 25.757 1.00 68.00 464 GLY A O 1
ATOM 3817 N N . GLU A 1 465 ? -34.765 -30.711 24.747 1.00 68.12 465 GLU A N 1
ATOM 3818 C CA . GLU A 1 465 ? -34.448 -31.836 23.866 1.00 68.12 465 GLU A CA 1
ATOM 3819 C C . GLU A 1 465 ? -34.185 -31.381 22.417 1.00 68.12 465 GLU A C 1
ATOM 3821 O O . GLU A 1 465 ? -34.776 -30.414 21.945 1.00 68.12 465 GLU A O 1
ATOM 3826 N N . ILE A 1 466 ? -33.256 -32.082 21.743 1.00 67.31 466 ILE A N 1
ATOM 3827 C CA . ILE A 1 466 ? -32.864 -31.883 20.330 1.00 67.31 466 ILE A CA 1
ATOM 3828 C C . ILE A 1 466 ? -33.664 -32.808 19.426 1.00 67.31 466 ILE A C 1
ATOM 3830 O O . ILE A 1 466 ? -33.578 -34.041 19.679 1.00 67.31 466 ILE A O 1
#

Sequence (466 aa):
MNTPFDSSQEYRATLRREKFKATAIWNDMVNHLRGNVVVKRRRWKMKSYDDCFQGSEAITALQNYVQSHPDLRHSVSRAQLRNLCQIFVQKRILESVEDQKGDFEDGSKLYRFVDVPYSNTGPQVKQDFRRDKALLPLKKEISIREVDILRREISAVRLLELVDIPMLENLLESFENYADDDDDYISNNNLEVEQANKLGREHLDQTLELCDNDQEKTWLKATIECFDLQIKCPLPRRTEIGFRNSWNDSILGIFKTLIDYYRSIVETLFPTNVAEVICEISRLLQNGKYTECLRALQLLVVLLPLDKSQHLQKLLQFMCLSVDNNIQPMAGVDSREGVCAVFMDAILPECEQLDKVQRYFLVNFMMETHANLFHIPEDVLKYLQETLQAFEQGRTDLPVVSKCQRVSVFEYEQQREFCTNQQLEHLINQILDDLTMSLKEKKMVLKGIQKHHPEVFLRQFPDGEI